Protein AF-A0A0A9X2T1-F1 (afdb_monomer_lite)

Organism: Lygus hesperus (NCBI:txid30085)

Sequence (504 aa):
MPYIGEKIAQGTAKVGTVDSWLLWNLLESVKKSDGTEQRVHITDISNASRTMLCNIHTKNWDDDILSIFKIPRNVLPTICSNSQIYGYIRDGPLQGIPISGCMGDQQASLLGQLCIEPDSAKSTYGTGCFILKNTGTKAIQSRNGLLTTIAFQLGIEEPVYYALEGSISTAGAAVTWLQDSLRIISTPEELTQLASSVDTTGGVYFVPALSGLLSPYWCSTARGTIIGITQYTTRSHICRSLIEAIAFQIYDILQVMELDSNTKTSSLKVDGGLTRSQLLCQFQSDILNIPVYRPNMDERTALGAAFAAGLANGIEMWDNLHELVHVTTSNMYKYVYYISSVHTAEGVYLTPQQTAVPPPVSTTVPVSPTLYVPTNQSRTCLSSPTSIVRMHKSLSNTIFQNLHKDEITNEKYDAQCNATHTQKAGEIANDVQKYTIDDVEDKESVSSQSTLIDDQTTRHELQCLLEEKEEFFLFSPNSSFDRERSLRGWKRALQRSLHWEESS

Foldseek 3Di:
DVVVVVCQVVLNAADDDPLQVVQQQFFFFDQDPVRDTHGAGEAELQRVQVPVQADNVVSGGDVVVCVVVVGPPSNHHHYDFQFAFSHFGPDDPRGRPTQGGHHDLLLLLCQLLPLQDQQAKEWEADQKIKIKGKQALDQQDAPQQWDWGWNGALARPGGTIIITMWIWNGQVVVLVCCCPPVVLDVDSVVLLVLLVVDLALQLKAWQQCCQHGHPRQNFRQFHTFIDDDDPPGDSSSVSNNSLLNSLLRVLRRQVSRCVRSVHHHQEYEYAYDVVVRPSSQQSSCQLNVHKYKYFPDRPSSVSSRVVSHCSHPVNVVDVDSVVCCCVTRLGIAIHHHDPPDDVDVDDDDDDDDDDDDDDDDPPDDDDDDDDDDDDDDDDDDDDDDDDDDDDDDDDDDDPDDDDDDDDDDDDDDDDDPPPDPPPDDPPPPPPPDDDDDDDDDDDDDDDDDDDDDDPVVVVVVVVVVVVRPDPHPDDDDSNPDDNVVSSVSNVVRVVCSNCVVVVD

InterPro domains:
  IPR018483 Carbohydrate kinase, FGGY, conserved site [PS00445] (224-244)
  IPR018484 Carbohydrate kinase FGGY, N-terminal [PF00370] (8-112)
  IPR018485 Carbohydrate kinase FGGY, C-terminal [PF02782] (122-312)
  IPR043129 ATPase, nucleotide binding domain [SSF53067] (5-115)
  IPR043129 ATPase, nucleotide binding domain [SSF53067] (115-328)

Secondary structure (DSSP, 8-state):
-HHHHHHHHTT-S----HHHHHHHHHBPEEEPTTS-EEE--EEEHHHHHTTS-EETTTTEE-HHHHHHHT--GGGSPEEE-SEEEEEEB-SSTTTTPEEEE---HHHHHHHHTT--STTEEEEEESSSEEEEEE-TTS----SSSPEEEEEEE-SSSSPEEEEEEEEES-SHHHHHHHHHTT-S-SSHHHHHHHHTTSSS-TT-EEE--BTBB-TTT-BTT---EEE---TT--HHHHHHHHHHHHHHHHHHHHHHHHHHH-----EEEEESGGGG-HHHHHHHHHHHTS-EEEES---HHHHHHHHHHHTSTTT-SSS-TTHHHHHHHSSEEEE---------SS----PPPPPPPPPPP-------------------------------------------------------S---SSSSSSSSSS-S-------------------PPPHHHHHHHHHHHHHS------PPP-TT--HHHHHHHHHHHHHHHHTGGG--

Radius of gyration: 32.78 Å; chains: 1; bounding box: 108×76×103 Å

Structure (mmCIF, N/CA/C/O backbone):
data_AF-A0A0A9X2T1-F1
#
_entry.id   AF-A0A0A9X2T1-F1
#
loop_
_atom_site.group_PDB
_atom_site.id
_atom_site.type_symbol
_atom_site.label_atom_id
_atom_site.label_alt_id
_atom_site.label_comp_id
_atom_site.label_asym_id
_atom_site.label_entity_id
_atom_site.label_seq_id
_atom_site.pdbx_PDB_ins_code
_atom_site.Cartn_x
_atom_site.Cartn_y
_atom_site.Cartn_z
_atom_site.occupancy
_atom_site.B_iso_or_equiv
_atom_site.auth_seq_id
_atom_site.auth_comp_id
_atom_site.auth_asym_id
_atom_site.auth_atom_id
_atom_site.pdbx_PDB_model_num
ATOM 1 N N . MET A 1 1 ? 3.781 -23.140 18.482 1.00 58.28 1 MET A N 1
ATOM 2 C CA . MET A 1 1 ? 4.045 -22.515 19.799 1.00 58.28 1 MET A CA 1
ATOM 3 C C . MET A 1 1 ? 3.004 -22.990 20.819 1.00 58.28 1 MET A C 1
ATOM 5 O O . MET A 1 1 ? 1.953 -22.363 20.895 1.00 58.28 1 MET A O 1
ATOM 9 N N . PRO A 1 2 ? 3.236 -24.084 21.575 1.00 77.69 2 PRO A N 1
ATOM 10 C CA . PRO A 1 2 ? 2.217 -24.653 22.474 1.00 77.69 2 PRO A CA 1
ATOM 11 C C . PRO A 1 2 ? 1.706 -23.663 23.534 1.00 77.69 2 PRO A C 1
ATOM 13 O O . PRO A 1 2 ? 0.502 -23.467 23.657 1.00 77.69 2 PRO A O 1
ATOM 16 N N . TYR A 1 3 ? 2.625 -22.959 24.205 1.00 89.31 3 TYR A N 1
ATOM 17 C CA . TYR A 1 3 ? 2.320 -21.954 25.232 1.00 89.31 3 TYR A CA 1
ATOM 18 C C . TYR A 1 3 ? 1.373 -20.842 24.744 1.00 89.31 3 TYR A C 1
ATOM 20 O O . TYR A 1 3 ? 0.435 -20.474 25.442 1.00 89.31 3 TYR A O 1
ATOM 28 N N . ILE A 1 4 ? 1.579 -20.330 23.525 1.00 90.06 4 ILE A N 1
ATOM 29 C CA . ILE A 1 4 ? 0.730 -19.266 22.963 1.00 90.06 4 ILE A CA 1
ATOM 30 C C . ILE A 1 4 ? -0.688 -19.794 22.701 1.00 90.06 4 ILE A C 1
ATOM 32 O O . ILE A 1 4 ? -1.656 -19.127 23.054 1.00 90.06 4 ILE A O 1
ATOM 36 N N . GLY A 1 5 ? -0.817 -21.009 22.155 1.00 87.44 5 GLY A N 1
ATOM 37 C CA . GLY A 1 5 ? -2.121 -21.650 21.947 1.00 87.44 5 GLY A CA 1
ATOM 38 C C . GLY A 1 5 ? -2.885 -21.871 23.256 1.00 87.44 5 GLY A C 1
ATOM 39 O O . GLY A 1 5 ? -4.077 -21.590 23.322 1.00 87.44 5 GLY A O 1
ATOM 40 N N . GLU A 1 6 ? -2.191 -22.287 24.320 1.00 90.56 6 GLU A N 1
ATOM 41 C CA . GLU A 1 6 ? -2.771 -22.427 25.661 1.00 90.56 6 GLU A CA 1
ATOM 42 C C . GLU A 1 6 ? -3.281 -21.082 26.209 1.00 90.56 6 GLU A C 1
ATOM 44 O O . GLU A 1 6 ? -4.419 -20.996 26.672 1.00 90.56 6 GLU A O 1
ATOM 49 N N . LYS A 1 7 ? -2.482 -20.008 26.119 1.00 92.62 7 LYS A N 1
ATOM 50 C CA . LYS A 1 7 ? -2.873 -18.680 26.626 1.00 92.62 7 LYS A CA 1
ATOM 51 C C . LYS A 1 7 ? -3.992 -18.033 25.807 1.00 92.62 7 LYS A C 1
ATOM 53 O O . LYS A 1 7 ? -4.829 -17.338 26.383 1.00 92.62 7 LYS A O 1
ATOM 58 N N . ILE A 1 8 ? -4.058 -18.305 24.502 1.00 91.69 8 ILE A N 1
ATOM 59 C CA . ILE A 1 8 ? -5.193 -17.929 23.648 1.00 91.69 8 ILE A CA 1
ATOM 60 C C . ILE A 1 8 ? -6.455 -18.697 24.068 1.00 91.69 8 ILE A C 1
ATOM 62 O O . ILE A 1 8 ? -7.477 -18.072 24.331 1.00 91.69 8 ILE A O 1
ATOM 66 N N . ALA A 1 9 ? -6.384 -20.023 24.223 1.00 87.00 9 ALA A N 1
ATOM 67 C CA . ALA A 1 9 ? -7.523 -20.844 24.651 1.00 87.00 9 ALA A CA 1
ATOM 68 C C . ALA A 1 9 ? -8.038 -20.483 26.060 1.00 87.00 9 ALA A C 1
ATOM 70 O O . ALA A 1 9 ? -9.233 -20.575 26.326 1.00 87.00 9 ALA A O 1
ATOM 71 N N . GLN A 1 10 ? -7.153 -20.027 26.951 1.00 89.88 10 GLN A N 1
ATOM 72 C CA . GLN A 1 10 ? -7.501 -19.505 28.280 1.00 89.88 10 GLN A CA 1
ATOM 73 C C . GLN A 1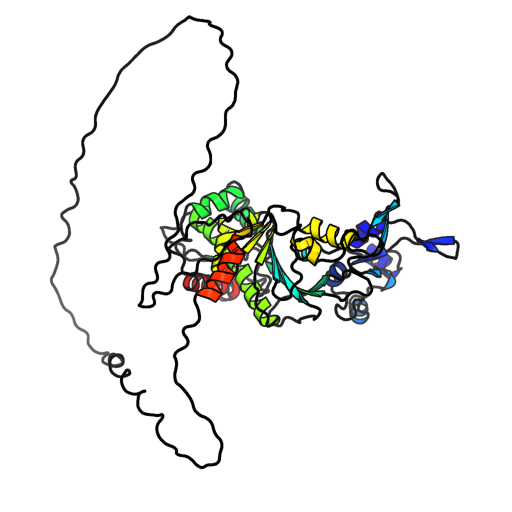 10 ? -8.061 -18.069 28.262 1.00 89.88 10 GLN A C 1
ATOM 75 O O . GLN A 1 10 ? -8.436 -17.561 29.315 1.00 89.88 10 GLN A O 1
ATOM 80 N N . GLY A 1 11 ? -8.073 -17.376 27.117 1.00 86.56 11 GLY A N 1
ATOM 81 C CA . GLY A 1 11 ? -8.474 -15.967 27.028 1.00 86.56 11 GLY A CA 1
ATOM 82 C C . GLY A 1 11 ? -7.515 -14.982 27.716 1.00 86.56 11 GLY A C 1
ATOM 83 O O . GLY A 1 11 ? -7.894 -13.839 27.962 1.00 86.56 11 GLY A O 1
ATOM 84 N N . THR A 1 12 ? -6.296 -15.419 28.062 1.00 90.00 12 THR A N 1
ATOM 85 C CA . THR A 1 12 ? -5.308 -14.631 28.830 1.00 90.00 12 THR A CA 1
ATOM 86 C C . THR A 1 12 ? -4.243 -13.975 27.954 1.00 90.00 12 THR A C 1
ATOM 88 O O . THR A 1 12 ? -3.652 -12.976 28.356 1.00 90.00 12 THR A O 1
ATOM 91 N N . ALA A 1 13 ? -4.018 -14.492 26.744 1.00 93.12 13 ALA A N 1
ATOM 92 C CA . ALA A 1 13 ? -3.317 -13.760 25.697 1.00 93.12 13 ALA A CA 1
ATOM 93 C C . ALA A 1 13 ? -4.254 -12.737 25.039 1.00 93.12 13 ALA A C 1
ATOM 95 O O . ALA A 1 13 ? -5.451 -12.982 24.885 1.00 93.12 13 ALA A O 1
ATOM 96 N N . LYS A 1 14 ? -3.683 -11.622 24.582 1.00 95.06 14 LYS A N 1
ATOM 97 C CA . LYS A 1 14 ? -4.328 -10.696 23.651 1.00 95.06 14 LYS A CA 1
ATOM 98 C C . LYS A 1 14 ? -3.616 -10.749 22.305 1.00 95.06 14 LYS A C 1
ATOM 100 O O . LYS A 1 14 ? -2.390 -10.827 22.256 1.00 95.06 14 LYS A O 1
ATOM 105 N N . VAL A 1 15 ? -4.404 -10.763 21.238 1.00 95.69 15 VAL A N 1
ATOM 106 C CA . VAL A 1 15 ? -3.961 -10.790 19.842 1.00 95.69 15 VAL A CA 1
ATOM 107 C C . VAL A 1 15 ? -4.343 -9.456 19.215 1.00 95.69 15 VAL A C 1
ATOM 109 O O . VAL A 1 15 ? -5.444 -8.967 19.448 1.00 95.69 15 VAL A O 1
ATOM 112 N N . GLY A 1 16 ? -3.457 -8.887 18.406 1.00 96.62 16 GLY A N 1
ATOM 113 C CA . GLY A 1 16 ? -3.697 -7.632 17.705 1.00 96.62 16 GLY A CA 1
ATOM 114 C C . GLY A 1 16 ? -2.582 -7.326 16.712 1.00 96.62 16 GLY A C 1
ATOM 115 O O . GLY A 1 16 ? -1.526 -7.966 16.730 1.00 96.62 16 GLY A O 1
ATOM 116 N N . THR A 1 17 ? -2.839 -6.364 15.838 1.00 98.19 17 THR A N 1
ATOM 117 C CA . THR A 1 17 ? -1.875 -5.797 14.891 1.00 98.19 17 THR A CA 1
ATOM 118 C C . THR A 1 17 ? -1.015 -4.719 15.579 1.00 98.19 17 THR A C 1
ATOM 120 O O . THR A 1 17 ? -1.101 -4.514 16.795 1.00 98.19 17 THR A O 1
ATOM 123 N N . VAL A 1 18 ? -0.094 -4.080 14.846 1.00 98.38 18 VAL A N 1
ATOM 124 C CA . VAL A 1 18 ? 0.903 -3.163 15.442 1.00 98.38 18 VAL A CA 1
ATOM 125 C C . VAL A 1 18 ? 0.243 -1.922 16.054 1.00 98.38 18 VAL A C 1
ATOM 127 O O . VAL A 1 18 ? 0.642 -1.493 17.135 1.00 98.38 18 VAL A O 1
ATOM 130 N N . ASP A 1 19 ? -0.813 -1.407 15.425 1.00 98.44 19 ASP A N 1
ATOM 131 C CA . ASP A 1 19 ? -1.726 -0.406 15.982 1.00 98.44 19 ASP A CA 1
ATOM 132 C C . ASP A 1 19 ? -2.284 -0.840 17.343 1.00 98.44 19 ASP A C 1
ATOM 134 O O . ASP A 1 19 ? -2.189 -0.095 18.315 1.00 98.44 19 ASP A O 1
ATOM 138 N N . SER A 1 20 ? -2.789 -2.071 17.450 1.00 98.44 20 SER A N 1
ATOM 139 C CA . SER A 1 20 ? -3.440 -2.576 18.657 1.00 98.44 20 SER A CA 1
ATOM 140 C C . SER A 1 20 ? -2.441 -2.698 19.803 1.00 98.44 20 SER A C 1
ATOM 142 O O . SER A 1 20 ? -2.769 -2.418 20.954 1.00 98.44 20 SER A O 1
ATOM 144 N N . TRP A 1 21 ? -1.199 -3.077 19.485 1.00 98.31 21 TRP A N 1
ATOM 145 C CA . TRP A 1 21 ? -0.087 -3.108 20.432 1.00 98.31 21 TRP A CA 1
ATOM 146 C C . TRP A 1 21 ? 0.335 -1.704 20.887 1.00 98.31 21 TRP A C 1
ATOM 148 O O . TRP A 1 21 ? 0.564 -1.498 22.081 1.00 98.31 21 TRP A O 1
ATOM 158 N N . LEU A 1 22 ? 0.413 -0.730 19.975 1.00 97.94 22 LEU A N 1
ATOM 159 C CA . LEU A 1 22 ? 0.729 0.662 20.311 1.00 97.94 22 LEU A CA 1
ATOM 160 C C . LEU A 1 22 ? -0.374 1.290 21.171 1.00 97.94 22 LEU A C 1
ATOM 162 O O . LEU A 1 22 ? -0.077 1.807 22.245 1.00 97.94 22 LEU A O 1
ATOM 166 N N . LEU A 1 23 ? -1.639 1.172 20.762 1.00 97.88 23 LEU A N 1
ATOM 167 C CA . LEU A 1 23 ? -2.801 1.687 21.491 1.00 97.88 23 LEU A CA 1
ATOM 168 C C . LEU A 1 23 ? -2.929 1.032 22.873 1.00 97.88 23 LEU A C 1
ATOM 170 O O . LEU A 1 23 ? -3.036 1.745 23.867 1.00 97.88 23 LEU A O 1
ATOM 174 N N . TRP A 1 24 ? -2.802 -0.299 22.976 1.00 97.44 24 TRP A N 1
ATOM 175 C CA . TRP A 1 24 ? -2.787 -1.006 24.267 1.00 97.44 24 TRP A CA 1
ATOM 176 C C . TRP A 1 24 ? -1.702 -0.483 25.214 1.00 97.44 24 TRP A C 1
ATOM 178 O O . TRP A 1 24 ? -1.908 -0.460 26.430 1.00 97.44 24 TRP A O 1
ATOM 188 N N . ASN A 1 25 ? -0.533 -0.100 24.691 1.00 96.81 25 ASN A N 1
ATOM 189 C CA . ASN A 1 25 ? 0.571 0.394 25.509 1.00 96.81 25 ASN A CA 1
ATOM 190 C C . ASN A 1 25 ? 0.447 1.879 25.857 1.00 96.81 25 ASN A C 1
ATOM 192 O O . ASN A 1 25 ? 0.735 2.220 26.999 1.00 96.81 25 ASN A O 1
ATOM 196 N N . LEU A 1 26 ? 0.038 2.739 24.927 1.00 97.50 26 LEU A N 1
ATOM 197 C CA . LEU A 1 26 ? -0.010 4.189 25.132 1.00 97.50 26 LEU A CA 1
ATOM 198 C C . LEU A 1 26 ? -1.248 4.643 25.915 1.00 97.50 26 LEU A C 1
ATOM 200 O O . LEU A 1 26 ? -1.139 5.566 26.722 1.00 97.50 26 LEU A O 1
ATOM 204 N N . LEU A 1 27 ? -2.402 4.007 25.695 1.00 97.75 27 LEU A N 1
ATOM 205 C CA . LEU A 1 27 ? -3.667 4.416 26.305 1.00 97.75 27 LEU A CA 1
ATOM 206 C C . LEU A 1 27 ? -3.758 4.055 27.792 1.00 97.75 27 LEU A C 1
ATOM 208 O O . LEU A 1 27 ? -3.216 3.048 28.262 1.00 97.75 27 LEU A O 1
ATOM 212 N N . GLU A 1 28 ? -4.484 4.890 28.531 1.00 95.69 28 GLU A N 1
ATOM 213 C CA . GLU A 1 28 ? -4.829 4.648 29.930 1.00 95.69 28 GLU A CA 1
ATOM 214 C C . GLU A 1 28 ? -5.868 3.525 30.116 1.00 95.69 28 GLU A C 1
ATOM 216 O O . GLU A 1 28 ? -6.507 3.050 29.173 1.00 95.69 28 GLU A O 1
ATOM 221 N N . SER A 1 29 ? -6.025 3.059 31.357 1.00 93.69 29 SER A N 1
ATOM 222 C CA . SER A 1 29 ? -7.095 2.126 31.715 1.00 93.69 29 SER A CA 1
ATOM 223 C C . SER A 1 29 ? -8.428 2.867 31.845 1.00 93.69 29 SER A C 1
ATOM 225 O O . SER A 1 29 ? -8.532 3.828 32.605 1.00 93.69 29 SER A O 1
ATOM 227 N N . VAL A 1 30 ? -9.488 2.357 31.219 1.00 90.75 30 VAL A N 1
ATOM 228 C CA . VAL A 1 30 ? -10.852 2.838 31.473 1.00 90.75 30 VAL A CA 1
ATOM 229 C C . VAL A 1 30 ? -11.321 2.310 32.829 1.00 90.75 30 VAL A C 1
ATOM 231 O O . VAL A 1 30 ? -11.305 1.100 33.075 1.00 90.75 30 VAL A O 1
ATOM 234 N N . LYS A 1 31 ? -11.766 3.214 33.707 1.00 87.75 31 LYS A N 1
ATOM 235 C CA . LYS A 1 31 ? -12.389 2.863 34.991 1.00 87.75 31 LYS A CA 1
ATOM 236 C C . LYS A 1 31 ? -13.849 2.477 34.790 1.00 87.75 31 LYS A C 1
ATOM 238 O O . LYS A 1 31 ? -14.615 3.207 34.166 1.00 87.75 31 LYS A O 1
ATOM 243 N N . LYS A 1 32 ? -14.232 1.327 35.336 1.00 87.31 32 LYS A N 1
ATOM 244 C CA . LYS A 1 32 ? -15.607 0.822 35.338 1.00 87.31 32 LYS A CA 1
ATOM 245 C C . LYS A 1 32 ? -16.408 1.359 36.520 1.00 87.31 32 LYS A C 1
ATOM 247 O O . LYS A 1 32 ? -15.859 1.824 37.516 1.00 87.31 32 LYS A O 1
ATOM 252 N N . SER A 1 33 ? -17.728 1.217 36.425 1.00 86.50 33 SER A N 1
ATOM 253 C CA . SER A 1 33 ? -18.688 1.540 37.489 1.00 86.50 33 SER A CA 1
ATOM 254 C C . SER A 1 33 ? -18.523 0.702 38.766 1.00 86.50 33 SER A C 1
ATOM 256 O O . SER A 1 33 ? -18.986 1.122 39.821 1.00 86.50 33 SER A O 1
ATOM 258 N N . ASP A 1 34 ? -17.846 -0.449 38.693 1.00 88.94 34 ASP A N 1
ATOM 259 C CA . ASP A 1 34 ? -17.462 -1.288 39.840 1.00 88.94 34 ASP A CA 1
ATOM 260 C C . ASP A 1 34 ? -16.120 -0.873 40.487 1.00 88.94 34 ASP A C 1
ATOM 262 O O . ASP A 1 34 ? -15.672 -1.496 41.449 1.00 88.94 34 ASP A O 1
ATOM 266 N N . GLY A 1 35 ? -15.473 0.179 39.971 1.00 85.38 35 GLY A N 1
ATOM 267 C CA . GLY A 1 35 ? -14.172 0.666 40.431 1.00 85.38 35 GLY A CA 1
ATOM 268 C C . GLY A 1 35 ? -12.963 -0.095 39.875 1.00 85.38 35 GLY A C 1
ATOM 269 O O . GLY A 1 35 ? -11.833 0.284 40.181 1.00 85.38 35 GLY A O 1
ATOM 270 N N . THR A 1 36 ? -13.157 -1.135 39.057 1.00 89.19 36 THR A N 1
ATOM 271 C CA . THR A 1 36 ? -12.051 -1.851 38.405 1.00 89.19 36 THR A CA 1
ATOM 272 C C . THR A 1 36 ? -11.530 -1.103 37.177 1.00 89.19 36 THR A C 1
ATOM 274 O O . THR A 1 36 ? -12.246 -0.342 36.524 1.00 89.19 36 THR A O 1
ATOM 277 N N . GLU A 1 37 ? -10.261 -1.325 36.844 1.00 89.88 37 GLU A N 1
ATOM 278 C CA . GLU A 1 37 ? -9.617 -0.768 35.654 1.00 89.88 37 GLU A CA 1
ATOM 279 C C . GLU A 1 37 ? -9.529 -1.815 34.536 1.00 89.88 37 GLU A C 1
ATOM 281 O O . GLU A 1 37 ? -9.052 -2.931 34.746 1.00 89.88 37 GLU A O 1
ATOM 286 N N . GLN A 1 38 ? -9.958 -1.449 33.325 1.00 89.81 38 GLN A N 1
ATOM 287 C CA . GLN A 1 38 ? -9.797 -2.259 32.119 1.00 89.81 38 GLN A CA 1
ATOM 288 C C . GLN A 1 38 ? -8.886 -1.550 31.113 1.00 89.81 38 GLN A C 1
ATOM 290 O O . GLN A 1 38 ? -9.146 -0.422 30.704 1.00 89.81 38 GLN A O 1
ATOM 295 N N . ARG A 1 39 ? -7.848 -2.252 30.647 1.00 93.06 39 ARG A N 1
ATOM 296 C CA . ARG A 1 39 ? -7.002 -1.789 29.541 1.00 93.06 39 ARG A CA 1
ATOM 297 C C . ARG A 1 39 ? -7.777 -1.770 28.226 1.00 93.06 39 ARG A C 1
ATOM 299 O O . ARG A 1 39 ? -8.505 -2.717 27.911 1.00 93.06 39 ARG A O 1
ATOM 306 N N . VAL A 1 40 ? -7.589 -0.700 27.459 1.00 95.75 40 VAL A N 1
ATOM 307 C CA . VAL A 1 40 ? -8.169 -0.537 26.124 1.00 95.75 40 VAL A CA 1
ATOM 308 C C . VAL A 1 40 ? -7.491 -1.516 25.160 1.00 95.75 40 VAL A C 1
ATOM 310 O O . VAL A 1 40 ? -6.269 -1.539 25.045 1.00 95.75 40 VAL A O 1
ATOM 313 N N . HIS A 1 41 ? -8.286 -2.351 24.487 1.00 97.56 41 HIS A N 1
ATOM 314 C CA . HIS A 1 41 ? -7.816 -3.327 23.502 1.00 97.56 41 HIS A CA 1
ATOM 315 C C . HIS A 1 41 ? -8.625 -3.161 22.218 1.00 97.56 41 HIS A C 1
ATOM 317 O O . HIS A 1 41 ? -9.754 -3.644 22.126 1.00 97.56 41 HIS A O 1
ATOM 323 N N . ILE A 1 42 ? -8.058 -2.425 21.266 1.00 98.31 42 ILE A N 1
ATOM 324 C CA . ILE A 1 42 ? -8.743 -1.918 20.073 1.00 98.31 42 ILE A CA 1
ATOM 325 C C . ILE A 1 42 ? -7.850 -2.019 18.835 1.00 98.31 42 ILE A C 1
ATOM 327 O O . ILE A 1 42 ? -6.639 -2.178 18.961 1.00 98.31 42 ILE A O 1
ATOM 331 N N . THR A 1 43 ? -8.457 -1.916 17.658 1.00 98.69 43 THR A N 1
ATOM 332 C CA . THR A 1 43 ? -7.795 -1.792 16.353 1.00 98.69 43 THR A CA 1
ATOM 333 C C . THR A 1 43 ? -8.653 -0.914 15.449 1.00 98.69 43 THR A C 1
ATOM 335 O O . THR A 1 43 ? -9.871 -0.856 15.640 1.00 98.69 43 THR A O 1
ATOM 338 N N . ASP A 1 44 ? -8.064 -0.238 14.467 1.00 98.31 44 ASP A N 1
ATOM 339 C CA . ASP A 1 44 ? -8.857 0.449 13.449 1.00 98.31 44 ASP A CA 1
ATOM 340 C C . ASP A 1 44 ? -9.380 -0.524 12.375 1.00 98.31 44 ASP A C 1
ATOM 342 O O . ASP A 1 44 ? -8.797 -1.572 12.088 1.00 98.31 44 ASP A O 1
ATOM 346 N N . ILE A 1 45 ? -10.491 -0.153 11.747 1.00 98.44 45 ILE A N 1
ATOM 347 C CA . ILE A 1 45 ? -11.191 -0.938 10.726 1.00 98.44 45 ILE A CA 1
ATOM 348 C C . ILE A 1 45 ? -10.334 -1.293 9.492 1.00 98.44 45 ILE A C 1
ATOM 350 O O . ILE A 1 45 ? -10.539 -2.352 8.889 1.00 98.44 45 ILE A O 1
ATOM 354 N N . SER A 1 46 ? -9.337 -0.475 9.136 1.00 98.25 46 SER A N 1
ATOM 355 C CA . SER A 1 46 ? -8.425 -0.771 8.026 1.00 98.25 46 SER A CA 1
ATOM 356 C C . SER A 1 46 ? -7.384 -1.827 8.410 1.00 98.25 46 SER A C 1
ATOM 358 O O . SER A 1 46 ? -7.255 -2.806 7.675 1.00 98.25 46 SER A O 1
ATOM 360 N N . ASN A 1 47 ? -6.737 -1.735 9.582 1.00 98.56 47 ASN A N 1
ATOM 361 C CA . ASN A 1 47 ? -5.856 -2.799 10.088 1.00 98.56 47 ASN A CA 1
ATOM 362 C C . ASN A 1 47 ? -6.629 -4.108 10.324 1.00 98.56 47 ASN A C 1
ATOM 364 O O . ASN A 1 47 ? -6.181 -5.175 9.894 1.00 98.56 47 ASN A O 1
ATOM 368 N N . ALA A 1 48 ? -7.842 -4.035 10.884 1.00 98.50 48 ALA A N 1
ATOM 369 C CA . ALA A 1 48 ? -8.723 -5.190 11.048 1.00 98.50 48 ALA A CA 1
ATOM 370 C C . ALA A 1 48 ? -8.982 -5.928 9.721 1.00 98.50 48 ALA A C 1
ATOM 372 O O . ALA A 1 48 ? -8.930 -7.161 9.684 1.00 98.50 48 ALA A O 1
ATOM 373 N N . SER A 1 49 ? -9.188 -5.200 8.615 1.00 98.00 49 SER A N 1
ATOM 374 C CA . SER A 1 49 ? -9.404 -5.792 7.284 1.00 98.00 49 SER A CA 1
ATOM 375 C C . SER A 1 49 ? -8.213 -6.615 6.761 1.00 98.00 49 SER A C 1
ATOM 377 O O . SER A 1 49 ? -8.392 -7.485 5.911 1.00 98.00 49 SER A O 1
ATOM 379 N N . ARG A 1 50 ? -7.001 -6.419 7.304 1.00 97.56 50 ARG A N 1
ATOM 380 C CA . ARG A 1 50 ? -5.774 -7.127 6.884 1.00 97.56 50 ARG A CA 1
ATOM 381 C C . ARG A 1 50 ? -5.576 -8.489 7.556 1.00 97.56 50 ARG A C 1
ATOM 383 O O . ARG A 1 50 ? -4.670 -9.229 7.188 1.00 97.56 50 ARG A O 1
ATOM 390 N N . THR A 1 51 ? -6.413 -8.827 8.534 1.00 97.25 51 THR A N 1
ATOM 391 C CA . THR A 1 51 ? -6.276 -10.038 9.368 1.00 97.25 51 THR A CA 1
ATOM 392 C C . THR A 1 51 ? -6.797 -11.327 8.726 1.00 97.25 51 THR A C 1
ATOM 394 O O . THR A 1 51 ? -6.543 -12.402 9.259 1.00 97.25 51 THR A O 1
ATOM 397 N N . MET A 1 52 ? -7.584 -11.227 7.647 1.00 97.00 52 MET A N 1
ATOM 398 C CA . MET A 1 52 ? -8.500 -12.273 7.148 1.00 97.00 52 MET A CA 1
ATOM 399 C C . MET A 1 52 ? -9.624 -12.694 8.123 1.00 97.00 52 MET A C 1
ATOM 401 O O . MET A 1 52 ? -10.431 -13.541 7.758 1.00 97.00 52 MET A O 1
ATOM 405 N N . LEU A 1 53 ? -9.716 -12.114 9.328 1.00 98.00 53 LEU A N 1
ATOM 406 C CA . LEU A 1 53 ? -10.733 -12.434 10.345 1.00 98.00 53 LEU A CA 1
ATOM 407 C C . LEU A 1 53 ? -11.883 -11.412 10.400 1.00 98.00 53 LEU A C 1
ATOM 409 O O . LEU A 1 53 ? -12.900 -11.663 11.044 1.00 98.00 53 LEU A O 1
ATOM 413 N N . CYS A 1 54 ? -11.708 -10.236 9.791 1.00 97.94 54 CYS A N 1
ATOM 414 C CA . CYS A 1 54 ? -12.715 -9.177 9.741 1.00 97.94 54 CYS A CA 1
ATOM 415 C C . CYS A 1 54 ? -13.584 -9.317 8.485 1.00 97.94 54 CYS A C 1
ATOM 417 O O . CYS A 1 54 ? -13.079 -9.295 7.361 1.00 97.94 54 CYS A O 1
ATOM 419 N N . ASN A 1 55 ? -14.898 -9.403 8.676 1.00 97.88 55 ASN A N 1
ATOM 420 C CA . ASN A 1 55 ? -15.873 -9.310 7.604 1.00 97.88 55 ASN A CA 1
ATOM 421 C C . ASN A 1 55 ? -16.026 -7.838 7.201 1.00 97.88 55 ASN A C 1
ATOM 423 O O . ASN A 1 55 ? -16.653 -7.041 7.903 1.00 97.88 55 ASN A O 1
ATOM 427 N N . ILE A 1 56 ? -15.449 -7.472 6.055 1.00 97.25 56 ILE A N 1
ATOM 428 C CA . ILE A 1 56 ? -15.393 -6.075 5.604 1.00 97.25 56 ILE A CA 1
ATOM 429 C C . ILE A 1 56 ? -16.772 -5.450 5.338 1.00 97.25 56 ILE A C 1
ATOM 431 O O . ILE A 1 56 ? -16.874 -4.230 5.319 1.00 97.25 56 ILE A O 1
ATOM 435 N N . HIS A 1 57 ? -17.832 -6.249 5.171 1.00 96.44 57 HIS A N 1
ATOM 436 C CA . HIS A 1 57 ? -19.191 -5.746 4.947 1.00 96.44 57 HIS A CA 1
ATOM 437 C C . HIS A 1 57 ? -19.932 -5.454 6.258 1.00 96.44 57 HIS A C 1
ATOM 439 O O . HIS A 1 57 ? -20.638 -4.452 6.354 1.00 96.44 57 HIS A O 1
ATOM 445 N N . THR A 1 58 ? -19.767 -6.305 7.279 1.00 96.62 58 THR A N 1
ATOM 446 C CA . THR A 1 58 ? -20.358 -6.090 8.616 1.00 96.62 58 THR A CA 1
ATOM 447 C C . THR A 1 58 ? -19.460 -5.267 9.545 1.00 96.62 58 THR A C 1
ATOM 449 O O . THR A 1 58 ? -19.892 -4.911 10.641 1.00 96.62 58 THR A O 1
ATOM 452 N N . LYS A 1 59 ? -18.239 -4.929 9.097 1.00 95.75 59 LYS A N 1
ATOM 453 C CA . LYS A 1 59 ? -17.216 -4.149 9.819 1.00 95.75 59 LYS A CA 1
ATOM 454 C C . LYS A 1 59 ? -16.727 -4.823 11.113 1.00 95.75 59 LYS A C 1
ATOM 456 O O . LYS A 1 59 ? -16.301 -4.144 12.045 1.00 95.75 59 LYS A O 1
ATOM 461 N N . ASN A 1 60 ? -16.850 -6.147 11.215 1.00 97.38 60 ASN A N 1
ATOM 462 C CA . ASN A 1 60 ? -16.753 -6.867 12.486 1.00 97.38 60 ASN A CA 1
ATOM 463 C C . ASN A 1 60 ? -16.037 -8.220 12.330 1.00 97.38 60 ASN A C 1
ATOM 465 O O . ASN A 1 60 ? -15.935 -8.743 11.222 1.00 97.38 60 ASN A O 1
ATOM 469 N N . TRP A 1 61 ? -15.558 -8.816 13.427 1.00 98.38 61 TRP A N 1
ATOM 470 C CA . TRP A 1 61 ? -14.964 -10.159 13.378 1.00 98.38 61 TRP A CA 1
ATOM 471 C C . TRP A 1 61 ? -15.997 -11.206 12.954 1.00 98.38 61 TRP A C 1
ATOM 473 O O . TRP A 1 61 ? -17.118 -11.210 13.473 1.00 98.38 61 TRP A O 1
ATOM 483 N N . ASP A 1 62 ? -15.598 -12.087 12.043 1.00 98.25 62 ASP A N 1
ATOM 484 C CA . ASP A 1 62 ? -16.447 -13.095 11.413 1.00 98.25 62 ASP A CA 1
ATOM 485 C C . ASP A 1 62 ? -16.417 -14.416 12.199 1.00 98.25 62 ASP A C 1
ATOM 487 O O . ASP A 1 62 ? -15.398 -15.107 12.228 1.00 98.25 62 ASP A O 1
ATOM 491 N N . ASP A 1 63 ? -17.513 -14.758 12.883 1.00 97.38 63 ASP A N 1
ATOM 492 C CA . ASP A 1 63 ? -17.529 -15.890 13.820 1.00 97.38 63 ASP A CA 1
ATOM 493 C C . ASP A 1 63 ? -17.333 -17.261 13.144 1.00 97.38 63 ASP A C 1
ATOM 495 O O . ASP A 1 63 ? -16.776 -18.165 13.773 1.00 97.38 63 ASP A O 1
ATOM 499 N N . ASP A 1 64 ? -17.691 -17.417 11.863 1.00 97.69 64 ASP A N 1
ATOM 500 C CA . ASP A 1 64 ? -17.428 -18.650 11.110 1.00 97.69 64 ASP A CA 1
ATOM 501 C C . ASP A 1 64 ? -15.927 -18.795 10.813 1.00 97.69 64 ASP A C 1
ATOM 503 O O . ASP A 1 64 ? -15.339 -19.857 11.047 1.00 97.69 64 ASP A O 1
ATOM 507 N N . ILE A 1 65 ? -15.261 -17.714 10.393 1.00 97.31 65 ILE A N 1
ATOM 508 C CA . ILE A 1 65 ? -13.803 -17.705 10.191 1.00 97.31 65 ILE A CA 1
ATOM 509 C C . ILE A 1 65 ? -13.058 -17.905 11.524 1.00 97.31 65 ILE A C 1
ATOM 511 O O . ILE A 1 65 ? -12.100 -18.685 11.589 1.00 97.31 65 ILE A O 1
ATOM 515 N N . LEU A 1 66 ? -13.511 -17.266 12.611 1.00 96.69 66 LEU A N 1
ATOM 516 C CA . LEU A 1 66 ? -12.956 -17.485 13.953 1.00 96.69 66 LEU A CA 1
ATOM 517 C C . LEU A 1 66 ? -13.112 -18.942 14.409 1.00 96.69 66 LEU A C 1
ATOM 519 O O . LEU A 1 66 ? -12.184 -19.494 15.005 1.00 96.69 66 LEU A O 1
ATOM 523 N N . SER A 1 67 ? -14.242 -19.583 14.097 1.00 95.81 67 SER A N 1
ATOM 524 C CA . SER A 1 67 ? -14.495 -21.000 14.378 1.00 95.81 67 SER A CA 1
ATOM 525 C C . SER A 1 67 ? -13.537 -21.918 13.605 1.00 95.81 67 SER A C 1
ATOM 527 O O . SER A 1 67 ? -12.902 -22.792 14.203 1.00 95.81 67 SER A O 1
ATOM 529 N N . ILE A 1 68 ? -13.338 -21.665 12.303 1.00 96.19 68 ILE A N 1
ATOM 530 C CA . ILE A 1 68 ? -12.408 -22.414 11.437 1.00 96.19 68 ILE A CA 1
ATOM 531 C C . ILE A 1 68 ? -10.972 -22.364 11.982 1.00 96.19 68 ILE A C 1
ATOM 533 O O . ILE A 1 68 ? -10.328 -23.408 12.130 1.00 96.19 68 ILE A O 1
ATOM 537 N N . PHE A 1 69 ? -10.477 -21.174 12.337 1.00 93.44 69 PHE A N 1
ATOM 538 C CA . PHE A 1 69 ? -9.132 -21.003 12.905 1.00 93.44 69 PHE A CA 1
ATOM 539 C C . PHE A 1 69 ? -9.044 -21.281 14.417 1.00 93.44 69 PHE A C 1
ATOM 541 O O . PHE A 1 69 ? -7.944 -21.289 14.971 1.00 93.44 69 PHE A O 1
ATOM 548 N N . LYS A 1 70 ? -10.175 -21.555 15.082 1.00 92.38 70 LYS A N 1
ATOM 549 C CA . LYS A 1 70 ? -10.300 -21.812 16.530 1.00 92.38 70 LYS A CA 1
ATOM 550 C C . LYS A 1 70 ? -9.767 -20.659 17.393 1.00 92.38 70 LYS A C 1
ATOM 552 O O . LYS A 1 70 ? -9.102 -20.884 18.405 1.00 92.38 70 LYS A O 1
ATOM 557 N N . ILE A 1 71 ? -10.063 -19.425 16.987 1.00 93.31 71 ILE A N 1
ATOM 558 C CA . ILE A 1 71 ? -9.645 -18.186 17.655 1.00 93.31 71 ILE A CA 1
ATOM 559 C C . ILE A 1 71 ? -10.787 -17.690 18.560 1.00 93.31 71 ILE A C 1
ATOM 561 O O . ILE A 1 71 ? -11.833 -17.291 18.050 1.00 93.31 71 ILE A O 1
ATOM 565 N N . PRO A 1 72 ? -10.626 -17.665 19.896 1.00 94.56 72 PRO A N 1
ATOM 566 C CA . PRO A 1 72 ? -11.648 -17.132 20.792 1.00 94.56 72 PRO A CA 1
ATOM 567 C C . PRO A 1 72 ? -11.858 -15.626 20.581 1.00 94.56 72 PRO A C 1
ATOM 569 O O . PRO A 1 72 ? -10.932 -14.831 20.734 1.00 94.56 72 PRO A O 1
ATOM 572 N N . ARG A 1 73 ? -13.093 -15.203 20.285 1.00 95.19 73 ARG A N 1
ATOM 573 C CA . ARG A 1 73 ? -13.441 -13.795 20.000 1.00 95.19 73 ARG A CA 1
ATOM 574 C C . ARG A 1 73 ? -12.972 -12.807 21.084 1.00 95.19 73 ARG A C 1
ATOM 576 O O . ARG A 1 73 ? -12.643 -11.666 20.784 1.00 95.19 73 ARG A O 1
ATOM 583 N N . ASN A 1 74 ? -12.882 -13.245 22.342 1.00 93.88 74 ASN A N 1
ATOM 584 C CA . ASN A 1 74 ? -12.427 -12.430 23.472 1.00 93.88 74 ASN A CA 1
ATOM 585 C C . ASN A 1 74 ? -10.907 -12.160 23.515 1.00 93.88 74 ASN A C 1
ATOM 587 O O . ASN A 1 74 ? -10.495 -11.288 24.287 1.00 93.88 74 ASN A O 1
ATOM 591 N N . VAL A 1 75 ? -10.066 -12.844 22.723 1.00 96.25 75 VAL A N 1
ATOM 592 C CA . VAL A 1 75 ? -8.632 -12.494 22.609 1.00 96.25 75 VAL A CA 1
ATOM 593 C C . VAL A 1 75 ? -8.362 -11.386 21.592 1.00 96.25 75 VAL A C 1
ATOM 595 O O . VAL A 1 75 ? -7.267 -10.831 21.603 1.00 96.25 75 VAL A O 1
ATOM 598 N N . LEU A 1 76 ? -9.347 -11.035 20.760 1.00 97.94 76 LEU A N 1
ATOM 599 C CA . LEU A 1 76 ? -9.236 -10.007 19.724 1.00 97.94 76 LEU A CA 1
ATOM 600 C C . LEU A 1 76 ? -9.535 -8.588 20.261 1.00 97.94 76 LEU A C 1
ATOM 602 O O . LEU A 1 76 ? -10.079 -8.441 21.368 1.00 97.94 76 LEU A O 1
ATOM 606 N N . PRO A 1 77 ? -9.119 -7.529 19.540 1.00 98.06 77 PRO A N 1
ATOM 607 C CA . PRO A 1 77 ? -9.447 -6.144 19.867 1.00 98.06 77 PRO A CA 1
ATOM 608 C C . PRO A 1 77 ? -10.880 -5.787 19.459 1.00 98.06 77 PRO A C 1
ATOM 610 O O . PRO A 1 77 ? -11.453 -6.418 18.575 1.00 98.06 77 PRO A O 1
ATOM 613 N N . THR A 1 78 ? -11.467 -4.751 20.055 1.00 97.88 78 THR A N 1
ATOM 614 C CA . THR A 1 78 ? -12.666 -4.120 19.478 1.00 97.88 78 THR A CA 1
ATOM 615 C C . THR A 1 78 ? -12.265 -3.346 18.220 1.00 97.88 78 THR A C 1
ATOM 617 O O . THR A 1 78 ? -11.270 -2.626 18.240 1.00 97.88 78 THR A O 1
ATOM 620 N N . ILE A 1 79 ? -13.021 -3.489 17.132 1.00 98.44 79 ILE A N 1
ATOM 621 C CA . ILE A 1 79 ? -12.793 -2.714 15.905 1.00 98.44 79 ILE A CA 1
ATOM 622 C C . ILE A 1 79 ? -13.415 -1.322 16.073 1.00 98.44 79 ILE A C 1
ATOM 624 O O . ILE A 1 79 ? -14.557 -1.198 16.518 1.00 98.44 79 ILE A O 1
ATOM 628 N N . CYS A 1 80 ? -12.656 -0.290 15.717 1.00 98.12 80 CYS A N 1
ATOM 629 C CA . CYS A 1 80 ? -13.025 1.122 15.778 1.00 98.12 80 CYS A CA 1
ATOM 630 C C . CYS A 1 80 ? -12.919 1.779 14.389 1.00 98.12 80 CYS A C 1
ATOM 632 O O . CYS A 1 80 ? -12.322 1.211 13.472 1.00 98.12 80 CYS A O 1
ATOM 634 N N . SER A 1 81 ? -13.462 2.988 14.228 1.00 98.25 81 SER A N 1
ATOM 635 C CA . SER A 1 81 ? -13.219 3.802 13.029 1.00 98.25 81 SER A CA 1
ATOM 636 C C . SER A 1 81 ? -11.750 4.264 12.963 1.00 98.25 81 SER A C 1
ATOM 638 O O . SER A 1 81 ? -10.972 4.082 13.907 1.00 98.25 81 SER A O 1
ATOM 640 N N . ASN A 1 82 ? -11.354 4.893 11.854 1.00 98.50 82 ASN A N 1
ATOM 641 C CA . ASN A 1 82 ? -10.022 5.491 11.703 1.00 98.50 82 ASN A CA 1
ATOM 642 C C . ASN A 1 82 ? -9.878 6.859 12.383 1.00 98.50 82 ASN A C 1
ATOM 644 O O . ASN A 1 82 ? -8.755 7.328 12.557 1.00 98.50 82 ASN A O 1
ATOM 648 N N . SER A 1 83 ? -11.000 7.494 12.730 1.00 98.00 83 SER A N 1
ATOM 649 C CA . SER A 1 83 ? -11.070 8.845 13.284 1.00 98.00 83 SER A CA 1
ATOM 650 C C . SER A 1 83 ? -12.107 8.886 14.407 1.00 98.00 83 SER A C 1
ATOM 652 O O . SER A 1 83 ? -13.317 8.867 14.166 1.00 98.00 83 SER A O 1
ATOM 654 N N . GLN A 1 84 ? -11.623 8.836 15.645 1.00 97.38 84 GLN A N 1
ATOM 655 C CA . GLN A 1 84 ? -12.391 8.947 16.887 1.00 97.38 84 GLN A CA 1
ATOM 656 C C . GLN A 1 84 ? -11.412 9.024 18.063 1.00 97.38 84 GLN A C 1
ATOM 658 O O . GLN A 1 84 ? -10.368 8.380 18.027 1.00 97.38 84 GLN A O 1
ATOM 663 N N . ILE A 1 85 ? -11.749 9.730 19.146 1.00 97.69 85 ILE A N 1
ATOM 664 C CA . ILE A 1 85 ? -10.932 9.681 20.369 1.00 97.69 85 ILE A CA 1
ATOM 665 C C . ILE A 1 85 ? -10.980 8.254 20.945 1.00 97.69 85 ILE A C 1
ATOM 667 O O . ILE A 1 85 ? -12.020 7.788 21.411 1.00 97.69 85 ILE A O 1
ATOM 671 N N . TYR A 1 86 ? -9.845 7.555 20.908 1.00 97.12 86 TYR A N 1
ATOM 672 C CA . TYR A 1 86 ? -9.684 6.198 21.446 1.00 97.12 86 TYR A CA 1
ATOM 673 C C . TYR A 1 86 ? -9.434 6.183 22.963 1.00 97.12 86 TYR A C 1
ATOM 675 O O . TYR A 1 86 ? -9.590 5.152 23.618 1.00 97.12 86 TYR A O 1
ATOM 683 N N . GLY A 1 87 ? -9.003 7.324 23.503 1.00 96.94 87 GLY A N 1
ATOM 684 C CA . GLY A 1 87 ? -8.580 7.537 24.884 1.00 96.94 87 GLY A CA 1
ATOM 685 C C . GLY A 1 87 ? -7.371 8.474 24.942 1.00 96.94 87 GLY A C 1
ATOM 686 O O . GLY A 1 87 ? -6.954 9.028 23.921 1.00 96.94 87 GLY A O 1
ATOM 687 N N . TYR A 1 88 ? -6.791 8.627 26.131 1.00 97.56 88 TYR A N 1
ATOM 688 C CA . TYR A 1 88 ? -5.678 9.543 26.386 1.00 97.56 88 TYR A CA 1
ATOM 689 C C . TYR A 1 88 ? -4.371 8.795 26.671 1.00 97.56 88 TYR A C 1
ATOM 691 O O . TYR A 1 88 ? -4.376 7.678 27.198 1.00 97.56 88 TYR A O 1
ATOM 699 N N . ILE A 1 89 ? -3.241 9.418 26.324 1.00 97.88 89 ILE A N 1
ATOM 700 C CA . ILE A 1 89 ? -1.903 8.903 26.633 1.00 97.88 89 ILE A CA 1
ATOM 701 C C . ILE A 1 89 ? -1.716 8.869 28.155 1.00 97.88 89 ILE A C 1
ATOM 703 O O . ILE A 1 89 ? -1.889 9.878 28.841 1.00 97.88 89 ILE A O 1
ATOM 707 N N . ARG A 1 90 ? -1.350 7.698 28.681 1.00 96.38 90 ARG A N 1
ATOM 708 C CA . ARG A 1 90 ? -1.369 7.389 30.120 1.00 96.38 90 ARG A CA 1
ATOM 709 C C . ARG A 1 90 ? -0.211 7.998 30.930 1.00 96.38 90 ARG A C 1
ATOM 711 O O . ARG A 1 90 ? -0.391 8.281 32.111 1.00 96.38 90 ARG A O 1
ATOM 718 N N . ASP A 1 91 ? 0.981 8.129 30.340 1.00 95.06 91 ASP A N 1
ATOM 719 C CA . ASP A 1 91 ? 2.235 8.484 31.021 1.00 95.06 91 ASP A CA 1
ATOM 720 C C . ASP A 1 91 ? 3.243 9.205 30.100 1.00 95.06 91 ASP A C 1
ATOM 722 O O . ASP A 1 91 ? 3.138 9.197 28.875 1.00 95.06 91 ASP A O 1
ATOM 726 N N . GLY A 1 92 ? 4.238 9.855 30.713 1.00 95.88 92 GLY A N 1
ATOM 727 C CA . GLY A 1 92 ? 5.316 10.561 30.012 1.00 95.88 92 GLY A CA 1
ATOM 728 C C . GLY A 1 92 ? 4.971 11.995 29.567 1.00 95.88 92 GLY A C 1
ATOM 729 O O . GLY A 1 92 ? 3.949 12.545 29.971 1.00 95.88 92 GLY A O 1
ATOM 730 N N . PRO A 1 93 ? 5.824 12.636 28.740 1.00 96.88 93 PRO A N 1
ATOM 731 C CA . PRO A 1 93 ? 5.688 14.055 28.372 1.00 96.88 93 PRO A CA 1
ATOM 732 C C . PRO A 1 93 ? 4.436 14.420 27.561 1.00 96.88 93 PRO A C 1
ATOM 734 O O . PRO A 1 93 ? 4.163 15.601 27.380 1.00 96.88 93 PRO A O 1
ATOM 737 N N . LEU A 1 94 ? 3.709 13.421 27.051 1.00 96.81 94 LEU A N 1
ATOM 738 C CA . LEU A 1 94 ? 2.482 13.578 26.264 1.00 96.81 94 LEU A CA 1
ATOM 739 C C . LEU A 1 94 ? 1.231 13.123 27.043 1.00 96.81 94 LEU A C 1
ATOM 741 O O . LEU A 1 94 ? 0.172 12.950 26.448 1.00 96.81 94 LEU A O 1
ATOM 745 N N . GLN A 1 95 ? 1.346 12.894 28.358 1.00 97.56 95 GLN A 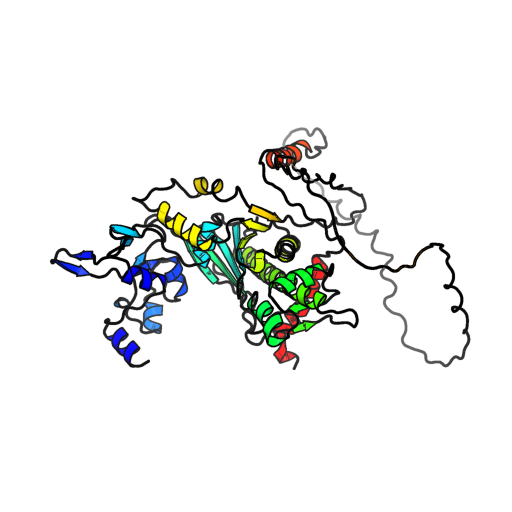N 1
ATOM 746 C CA . GLN A 1 95 ? 0.240 12.435 29.199 1.00 97.56 95 GLN A CA 1
ATOM 747 C C . GLN A 1 95 ? -0.987 13.357 29.083 1.00 97.56 95 GLN A C 1
ATOM 749 O O . GLN A 1 95 ? -0.866 14.580 29.134 1.00 97.56 95 GLN A O 1
ATOM 754 N N . GLY A 1 96 ? -2.174 12.763 28.944 1.00 96.50 96 GLY A N 1
ATOM 755 C CA . GLY A 1 96 ? -3.436 13.494 28.787 1.00 96.50 96 GLY A CA 1
ATOM 756 C C . GLY A 1 96 ? -3.712 14.018 27.372 1.00 96.50 96 GLY A C 1
ATOM 757 O O . GLY A 1 96 ? -4.790 14.557 27.139 1.00 96.50 96 GLY A O 1
ATOM 758 N N . ILE A 1 97 ? -2.801 13.838 26.408 1.00 97.56 97 ILE A N 1
ATOM 759 C CA . ILE A 1 97 ? -3.088 14.109 24.992 1.00 97.56 97 ILE A CA 1
ATOM 760 C C . ILE A 1 97 ? -3.943 12.955 24.431 1.00 97.56 97 ILE A C 1
ATOM 762 O O . ILE A 1 97 ? -3.612 11.789 24.675 1.00 97.56 97 ILE A O 1
ATOM 766 N N . PRO A 1 98 ? -5.048 13.234 23.711 1.00 97.75 98 PRO A N 1
ATOM 767 C CA . PRO A 1 98 ? -5.870 12.198 23.091 1.00 97.75 98 PRO A CA 1
ATOM 768 C C . PRO A 1 98 ? -5.134 11.517 21.935 1.00 97.75 98 PRO A C 1
ATOM 770 O O . PRO A 1 98 ? -4.441 12.170 21.156 1.00 97.75 98 PRO A O 1
ATOM 773 N N . ILE A 1 99 ? -5.348 10.211 21.769 1.00 98.31 99 ILE A N 1
ATOM 774 C CA . ILE A 1 99 ? -5.074 9.531 20.499 1.00 98.31 99 ILE A CA 1
ATOM 775 C C . ILE A 1 99 ? -6.400 9.454 19.744 1.00 98.31 99 ILE A C 1
ATOM 777 O O . ILE A 1 99 ? -7.361 8.876 20.255 1.00 98.31 99 ILE A O 1
ATOM 781 N N . SER A 1 100 ? -6.457 10.051 18.552 1.00 98.06 100 SER A N 1
ATOM 782 C CA . SER A 1 100 ? -7.704 10.234 17.795 1.00 98.06 100 SER A CA 1
ATOM 783 C C . SER A 1 100 ? -7.692 9.713 16.352 1.00 98.06 100 SER A C 1
ATOM 785 O O . SER A 1 100 ? -8.752 9.607 15.741 1.00 98.06 100 SER A O 1
ATOM 787 N N . GLY A 1 101 ? -6.517 9.385 15.804 1.00 98.00 101 GLY A N 1
ATOM 788 C CA . GLY A 1 101 ? -6.355 8.846 14.450 1.00 98.00 101 GLY A CA 1
ATOM 789 C C . GLY A 1 101 ? -5.561 7.544 14.450 1.00 98.00 101 GLY A C 1
ATOM 790 O O . GLY A 1 101 ? -4.534 7.443 15.125 1.00 98.00 101 GLY A O 1
ATOM 791 N N . CYS A 1 102 ? -6.036 6.538 13.718 1.00 98.19 102 CYS A N 1
ATOM 792 C CA . CYS A 1 102 ? -5.358 5.249 13.580 1.00 98.19 102 CYS A CA 1
ATOM 793 C C . CYS A 1 102 ? -5.694 4.595 12.233 1.00 98.19 102 CYS A C 1
ATOM 795 O O . CYS A 1 102 ? -6.855 4.581 11.827 1.00 98.19 102 CYS A O 1
ATOM 797 N N . MET A 1 103 ? -4.685 4.100 11.512 1.00 97.69 103 MET A N 1
ATOM 798 C CA . MET A 1 103 ? -4.815 3.574 10.147 1.00 97.69 103 MET A CA 1
ATOM 799 C C . MET A 1 103 ? -3.726 2.538 9.833 1.00 97.69 103 MET A C 1
ATOM 801 O O . MET A 1 103 ? -2.623 2.601 10.380 1.00 97.69 103 MET A O 1
ATOM 805 N N . GLY A 1 104 ? -3.996 1.647 8.874 1.00 97.62 104 GLY A N 1
ATOM 806 C CA . GLY A 1 104 ? -2.964 0.903 8.149 1.00 97.62 104 GLY A CA 1
ATOM 807 C C . GLY A 1 104 ? -2.113 1.843 7.288 1.00 97.62 104 GLY A C 1
ATOM 808 O O . GLY A 1 104 ? -2.596 2.868 6.812 1.00 97.62 104 GLY A O 1
ATOM 809 N N . ASP A 1 105 ? -0.841 1.512 7.072 1.00 95.44 105 ASP A N 1
ATOM 810 C CA . ASP A 1 105 ? 0.131 2.381 6.393 1.00 95.44 105 ASP A CA 1
ATOM 811 C C . ASP A 1 105 ? -0.258 2.701 4.937 1.00 95.44 105 ASP A C 1
ATOM 813 O O . ASP A 1 105 ? -0.196 3.851 4.497 1.00 95.44 105 ASP 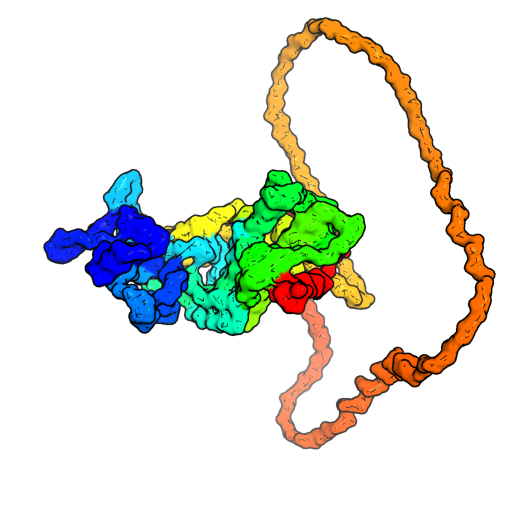A O 1
ATOM 817 N N . GLN A 1 106 ? -0.725 1.699 4.193 1.00 96.25 106 GLN A N 1
ATOM 818 C CA . GLN A 1 106 ? -1.120 1.863 2.795 1.00 96.25 106 GLN A CA 1
ATOM 819 C C . GLN A 1 106 ? -2.401 2.697 2.642 1.00 96.25 106 GLN A C 1
ATOM 821 O O . GLN A 1 106 ? -2.502 3.511 1.720 1.00 96.25 106 GLN A O 1
ATOM 826 N N . GLN A 1 107 ? -3.342 2.546 3.575 1.00 97.56 107 GLN A N 1
ATOM 827 C CA . GLN A 1 107 ? -4.546 3.364 3.699 1.00 97.56 107 GLN A CA 1
ATOM 828 C C . GLN A 1 107 ? -4.239 4.796 4.159 1.00 97.56 107 GLN A C 1
ATOM 830 O O . GLN A 1 107 ? -4.833 5.746 3.652 1.00 97.56 107 GLN A O 1
ATOM 835 N N . ALA A 1 108 ? -3.274 4.976 5.061 1.00 96.69 108 ALA A N 1
ATOM 836 C CA . ALA A 1 108 ? -2.826 6.295 5.487 1.00 96.69 108 ALA A CA 1
ATOM 837 C C . ALA A 1 108 ? -2.127 7.049 4.341 1.00 96.69 108 ALA A C 1
ATOM 839 O O . ALA A 1 108 ? -2.401 8.226 4.143 1.00 96.69 108 ALA A O 1
ATOM 840 N N . SER A 1 109 ? -1.314 6.379 3.512 1.00 94.75 109 SER A N 1
ATOM 841 C CA . SER A 1 109 ? -0.802 6.964 2.257 1.00 94.75 109 SER A CA 1
ATOM 842 C C . SER A 1 109 ? -1.951 7.368 1.316 1.00 94.75 109 SER A C 1
ATOM 844 O O . SER A 1 109 ? -1.956 8.495 0.824 1.00 94.75 109 SER A O 1
ATOM 846 N N . LEU A 1 110 ? -2.977 6.523 1.132 1.00 95.56 110 LEU A N 1
ATOM 847 C CA . LEU A 1 110 ? -4.163 6.853 0.321 1.00 95.56 110 LEU A CA 1
ATOM 848 C C . LEU A 1 110 ? -4.882 8.122 0.821 1.00 95.56 110 LEU A C 1
ATOM 850 O O . LEU A 1 110 ? -5.229 8.985 0.013 1.00 95.56 110 LEU A O 1
ATOM 854 N N . LEU A 1 111 ? -5.050 8.276 2.137 1.00 95.06 111 LEU A N 1
ATOM 855 C CA . LEU A 1 111 ? -5.682 9.459 2.726 1.00 95.06 111 LEU A CA 1
ATOM 856 C C . LEU A 1 111 ? -4.765 10.696 2.708 1.00 95.06 111 LEU A C 1
ATOM 858 O O . LEU A 1 111 ? -5.212 11.780 2.352 1.00 95.06 111 LEU A O 1
ATOM 862 N N . GLY A 1 112 ? -3.474 10.555 3.014 1.00 93.56 112 GLY A N 1
ATOM 863 C CA . GLY A 1 112 ? -2.495 11.653 3.009 1.00 93.56 112 GLY A CA 1
ATOM 864 C C . GLY A 1 112 ? -2.138 12.171 1.609 1.00 93.56 112 GLY A C 1
ATOM 865 O O . GLY A 1 112 ? -1.673 13.303 1.458 1.00 93.56 112 GLY A O 1
ATOM 866 N N . GLN A 1 113 ? -2.386 11.374 0.567 1.00 92.12 113 GLN A N 1
ATOM 867 C CA . GLN A 1 113 ? -2.385 11.796 -0.839 1.00 92.12 113 GLN A CA 1
ATOM 868 C C . GLN A 1 113 ? -3.724 12.439 -1.267 1.00 92.12 113 GLN A C 1
ATOM 870 O O . GLN A 1 113 ? -3.830 12.939 -2.387 1.00 92.12 113 GLN A O 1
ATOM 875 N N . LEU A 1 114 ? -4.759 12.424 -0.415 1.00 91.94 114 LEU A N 1
ATOM 876 C CA . LEU A 1 114 ? -6.156 12.738 -0.746 1.00 91.94 114 LEU A CA 1
ATOM 877 C C . LEU A 1 114 ? -6.643 11.985 -1.997 1.00 91.94 114 LEU A C 1
ATOM 879 O O . LEU A 1 114 ? -7.090 12.581 -2.978 1.00 91.94 114 LEU A O 1
ATOM 883 N N . CYS A 1 115 ? -6.519 10.658 -1.994 1.00 92.19 115 CYS A N 1
ATOM 884 C CA . CYS A 1 115 ? -7.181 9.779 -2.961 1.00 92.19 115 CYS A CA 1
ATOM 885 C C . CYS A 1 115 ? -8.577 9.393 -2.443 1.00 92.19 115 CYS A C 1
ATOM 887 O O . CYS A 1 115 ? -8.839 8.248 -2.066 1.00 92.19 115 CYS A O 1
ATOM 889 N N . ILE A 1 116 ? -9.451 10.398 -2.353 1.00 89.06 116 ILE A N 1
ATOM 890 C CA . ILE A 1 116 ? -10.788 10.290 -1.748 1.00 89.06 116 ILE A CA 1
ATOM 891 C C . ILE A 1 116 ? -11.888 9.975 -2.778 1.00 89.06 116 ILE A C 1
ATOM 893 O O . ILE A 1 116 ? -12.904 9.391 -2.411 1.00 89.06 116 ILE A O 1
ATOM 897 N N . GLU A 1 117 ? -11.642 10.265 -4.059 1.00 88.19 117 GLU A N 1
ATOM 898 C CA . GLU A 1 117 ? -12.593 10.061 -5.161 1.00 88.19 117 GLU A CA 1
ATOM 899 C C . GLU A 1 117 ? -12.433 8.686 -5.850 1.00 88.19 117 GLU A C 1
ATOM 901 O O . GLU A 1 117 ? -11.307 8.178 -5.925 1.00 88.19 117 GLU A O 1
ATOM 906 N N . PRO A 1 118 ? -13.500 8.064 -6.404 1.00 87.31 118 PRO A N 1
ATOM 907 C CA . PRO A 1 118 ? -13.450 6.708 -6.983 1.00 87.31 118 PRO A CA 1
ATOM 908 C C . PRO A 1 118 ? -12.606 6.539 -8.263 1.00 87.31 118 PRO A C 1
ATOM 910 O O . PRO A 1 118 ? -12.385 5.416 -8.729 1.00 87.31 118 PRO A O 1
ATOM 913 N N . ASP A 1 119 ? -12.163 7.637 -8.870 1.00 85.94 119 ASP A N 1
ATOM 914 C CA . ASP A 1 119 ? -11.242 7.698 -10.010 1.00 85.94 119 ASP A CA 1
ATOM 915 C C . ASP A 1 119 ? -9.776 7.905 -9.578 1.00 85.94 119 ASP A C 1
ATOM 917 O O . ASP A 1 119 ? -8.868 7.869 -10.409 1.00 85.94 119 ASP A O 1
ATOM 921 N N . SER A 1 120 ? -9.526 8.111 -8.284 1.00 87.50 120 SER A N 1
ATOM 922 C CA . SER A 1 120 ? -8.202 8.415 -7.754 1.00 87.50 120 SER A CA 1
ATOM 923 C C . SER A 1 120 ? -7.482 7.159 -7.251 1.00 87.50 120 SER A C 1
ATOM 925 O O . SER A 1 120 ? -8.044 6.309 -6.550 1.00 87.50 120 SER A O 1
ATOM 927 N N . ALA A 1 121 ? -6.202 7.043 -7.609 1.00 95.56 121 ALA A N 1
ATOM 928 C CA . ALA A 1 121 ? -5.329 5.965 -7.163 1.00 95.56 121 ALA A CA 1
ATOM 929 C C . ALA A 1 121 ? -3.993 6.508 -6.651 1.00 95.56 121 ALA A C 1
ATOM 931 O O . ALA A 1 121 ? -3.498 7.537 -7.125 1.00 95.56 121 ALA A O 1
ATOM 932 N N . LYS A 1 122 ? -3.379 5.770 -5.723 1.00 96.00 122 LYS A N 1
ATOM 933 C CA . LYS A 1 122 ? -1.993 5.986 -5.300 1.00 96.00 122 LYS A CA 1
ATOM 934 C C . LYS A 1 122 ? -1.125 4.762 -5.563 1.00 96.00 122 LYS A C 1
ATOM 936 O O . LYS A 1 122 ? -1.631 3.642 -5.592 1.00 96.00 122 LYS A O 1
ATOM 941 N N . SER A 1 123 ? 0.189 4.960 -5.662 1.00 96.81 123 SER A N 1
ATOM 942 C CA . SER A 1 123 ? 1.190 3.887 -5.610 1.00 96.81 123 SER A CA 1
ATOM 943 C C . SER A 1 123 ? 2.372 4.273 -4.721 1.00 96.81 123 SER A C 1
ATOM 945 O O . SER A 1 123 ? 3.035 5.281 -4.966 1.00 96.81 123 SER A O 1
ATOM 947 N N . THR A 1 124 ? 2.659 3.440 -3.720 1.00 95.31 124 THR A N 1
ATOM 948 C CA . THR A 1 124 ? 3.844 3.561 -2.853 1.00 95.31 124 THR A CA 1
ATOM 949 C C . THR A 1 124 ? 4.969 2.691 -3.395 1.00 95.31 124 THR A C 1
ATOM 951 O O . THR A 1 124 ? 4.758 1.498 -3.611 1.00 95.31 124 THR A O 1
ATOM 954 N N . TYR A 1 125 ? 6.161 3.260 -3.583 1.00 94.44 125 TYR A N 1
ATOM 955 C CA . TYR A 1 125 ? 7.322 2.606 -4.191 1.00 94.44 125 TYR A CA 1
ATOM 956 C C . TYR A 1 125 ? 8.456 2.401 -3.173 1.00 94.44 125 TYR A C 1
ATOM 958 O O . TYR A 1 125 ? 9.307 3.274 -2.974 1.00 94.44 125 TYR A O 1
ATOM 966 N N . GLY A 1 126 ? 8.487 1.223 -2.549 1.00 92.75 126 GLY A N 1
ATOM 967 C CA . GLY A 1 126 ? 9.548 0.784 -1.640 1.00 92.75 126 GLY A CA 1
ATOM 968 C C . GLY A 1 126 ? 10.209 -0.510 -2.121 1.00 92.75 126 GLY A C 1
ATOM 969 O O . GLY A 1 126 ? 10.424 -0.711 -3.317 1.00 92.75 126 GLY A O 1
ATOM 970 N N . THR A 1 127 ? 10.517 -1.413 -1.185 1.00 92.88 127 THR A N 1
ATOM 971 C CA . THR A 1 127 ? 11.043 -2.767 -1.455 1.00 92.88 127 THR A CA 1
ATOM 972 C C . THR A 1 127 ? 10.164 -3.535 -2.452 1.00 92.88 127 THR A C 1
ATOM 974 O O . THR A 1 127 ? 10.672 -4.103 -3.421 1.00 92.88 127 THR A O 1
ATOM 977 N N . GLY A 1 128 ? 8.847 -3.464 -2.248 1.00 94.69 128 GLY A N 1
ATOM 978 C CA . GLY A 1 128 ? 7.807 -3.756 -3.234 1.00 94.69 128 GLY A CA 1
ATOM 979 C C . GLY A 1 128 ? 7.023 -2.487 -3.592 1.00 94.69 128 GLY A C 1
ATOM 980 O O . GLY A 1 128 ? 7.340 -1.401 -3.099 1.00 94.69 128 GLY A O 1
ATOM 981 N N . CYS A 1 129 ? 5.992 -2.608 -4.427 1.00 95.75 129 CYS A N 1
ATOM 982 C CA . CYS A 1 129 ? 5.046 -1.514 -4.689 1.00 95.75 129 CYS A CA 1
ATOM 983 C C . CYS A 1 129 ? 3.622 -1.887 -4.271 1.00 95.75 129 CYS A C 1
ATOM 985 O O . CYS A 1 129 ? 3.210 -3.035 -4.436 1.00 95.75 129 CYS A O 1
ATOM 987 N N . PHE A 1 130 ? 2.878 -0.907 -3.755 1.00 96.69 130 PHE A N 1
ATOM 988 C CA . PHE A 1 130 ? 1.506 -1.072 -3.267 1.00 96.69 130 PHE A CA 1
ATOM 989 C C . PHE A 1 130 ? 0.594 -0.006 -3.870 1.00 96.69 130 PHE A C 1
ATOM 991 O O . PHE A 1 130 ? 0.653 1.174 -3.496 1.00 96.69 130 PHE A O 1
ATOM 998 N N . ILE A 1 131 ? -0.241 -0.449 -4.808 1.00 97.38 131 ILE A N 1
ATOM 999 C CA . ILE A 1 131 ? -1.202 0.366 -5.542 1.00 97.38 131 ILE A CA 1
ATOM 1000 C C . ILE A 1 131 ? -2.547 0.227 -4.831 1.00 97.38 131 ILE A C 1
ATOM 1002 O O . ILE A 1 131 ? -2.996 -0.896 -4.601 1.00 97.38 131 ILE A O 1
ATOM 1006 N N . LEU A 1 132 ? -3.191 1.344 -4.492 1.00 97.62 132 LEU A N 1
ATOM 1007 C CA . LEU A 1 132 ? -4.560 1.369 -3.970 1.00 97.62 132 LEU A CA 1
ATOM 1008 C C . LEU A 1 132 ? -5.397 2.339 -4.812 1.00 97.62 132 LEU A C 1
ATOM 1010 O O . LEU A 1 132 ? -4.990 3.485 -5.008 1.00 97.62 132 LEU A O 1
ATOM 1014 N N . LYS A 1 133 ? -6.572 1.894 -5.268 1.00 96.62 133 LYS A N 1
ATOM 1015 C CA . LYS A 1 133 ? -7.586 2.721 -5.943 1.00 96.62 133 LYS A CA 1
ATOM 1016 C C . LYS A 1 133 ? -8.846 2.764 -5.091 1.00 96.62 133 LYS A C 1
ATOM 1018 O O . LYS A 1 133 ? -9.368 1.712 -4.718 1.00 96.62 133 LYS A O 1
ATOM 1023 N N . ASN A 1 134 ? -9.326 3.964 -4.784 1.00 94.69 134 ASN A N 1
ATOM 1024 C CA . ASN A 1 134 ? -10.556 4.157 -4.020 1.00 94.69 134 ASN A CA 1
ATOM 1025 C C . ASN A 1 134 ? -11.770 3.696 -4.858 1.00 94.69 134 ASN A C 1
ATOM 1027 O O . ASN A 1 134 ? -11.779 3.813 -6.083 1.00 94.69 134 ASN A O 1
ATOM 1031 N N . THR A 1 135 ? -12.781 3.119 -4.209 1.00 94.88 135 THR A N 1
ATOM 1032 C CA . THR A 1 135 ? -14.006 2.593 -4.847 1.00 94.88 135 THR A CA 1
ATOM 1033 C C . THR A 1 135 ? -15.291 3.175 -4.243 1.00 94.88 135 THR A C 1
ATOM 1035 O O . THR A 1 135 ? -16.390 2.666 -4.472 1.00 94.88 135 THR A O 1
ATOM 1038 N N . GLY A 1 136 ? -15.164 4.269 -3.488 1.00 93.94 136 GLY A N 1
ATOM 1039 C CA . GLY A 1 136 ? -16.257 4.892 -2.753 1.00 93.94 136 GLY A CA 1
ATOM 1040 C C . GLY A 1 136 ? -16.782 3.985 -1.641 1.00 93.94 136 GLY A C 1
ATOM 1041 O O . GLY A 1 136 ? -16.069 3.142 -1.095 1.00 93.94 136 GLY A O 1
ATOM 1042 N N . THR A 1 137 ? -18.068 4.117 -1.331 1.00 94.88 137 THR A N 1
ATOM 1043 C CA . THR A 1 137 ? -18.752 3.360 -0.268 1.00 94.88 137 THR A CA 1
ATOM 1044 C C . THR A 1 137 ? -19.139 1.926 -0.657 1.00 94.88 137 THR A C 1
ATOM 1046 O O . THR A 1 137 ? -19.839 1.240 0.090 1.00 94.88 137 THR A O 1
ATOM 1049 N N . LYS A 1 138 ? -18.682 1.436 -1.819 1.00 93.88 138 LYS A N 1
ATOM 1050 C CA . LYS A 1 138 ? -19.003 0.108 -2.350 1.00 93.88 138 LYS A CA 1
ATOM 1051 C C . LYS A 1 138 ? -17.779 -0.806 -2.323 1.00 93.88 138 LYS A C 1
ATOM 1053 O O . LYS A 1 138 ? -16.831 -0.598 -3.066 1.00 93.88 138 LYS A O 1
ATOM 1058 N N . ALA A 1 139 ? -17.855 -1.893 -1.559 1.00 96.44 139 ALA A N 1
ATOM 1059 C CA . ALA A 1 139 ? -16.885 -2.982 -1.640 1.00 96.44 139 ALA A CA 1
ATOM 1060 C C . ALA A 1 139 ? -16.956 -3.662 -3.023 1.00 96.44 139 ALA A C 1
ATOM 1062 O O . ALA A 1 139 ? -17.950 -4.315 -3.351 1.00 96.44 139 ALA A O 1
ATOM 1063 N N . ILE A 1 140 ? -15.912 -3.512 -3.843 1.00 96.19 140 ILE A N 1
ATOM 1064 C CA . ILE A 1 140 ? -15.831 -4.134 -5.172 1.00 96.19 140 ILE A CA 1
ATOM 1065 C C . ILE A 1 140 ? -15.034 -5.434 -5.076 1.00 96.19 140 ILE A C 1
ATOM 1067 O O . ILE A 1 140 ? -13.828 -5.407 -4.847 1.00 96.19 140 ILE A O 1
ATOM 1071 N N . GLN A 1 141 ? -15.701 -6.577 -5.256 1.00 95.81 141 GLN A N 1
ATOM 1072 C CA . GLN A 1 141 ? -15.046 -7.885 -5.308 1.00 95.81 141 GLN A CA 1
ATOM 1073 C C . GLN A 1 141 ? -14.261 -8.040 -6.619 1.00 95.81 141 GLN A C 1
ATOM 1075 O O . GLN A 1 141 ? -14.864 -8.095 -7.693 1.00 95.81 141 GLN A O 1
ATOM 1080 N N . SER A 1 142 ? -12.933 -8.152 -6.529 1.00 94.50 142 SER A N 1
ATOM 1081 C CA . SER A 1 142 ? -12.085 -8.445 -7.691 1.00 94.50 142 SER A CA 1
ATOM 1082 C C . SER A 1 142 ? -12.406 -9.810 -8.300 1.00 94.50 142 SER A C 1
ATOM 1084 O O . SER A 1 142 ? -12.657 -10.781 -7.582 1.00 94.50 142 SER A O 1
ATOM 1086 N N . ARG A 1 143 ? -12.334 -9.906 -9.631 1.00 92.25 143 ARG A N 1
ATOM 1087 C CA . ARG A 1 143 ? -12.357 -11.183 -10.369 1.00 92.25 143 ARG A CA 1
ATOM 1088 C C . ARG A 1 143 ? -10.995 -11.550 -10.966 1.00 92.25 143 ARG A C 1
ATOM 1090 O O . ARG A 1 143 ? -10.888 -12.553 -11.663 1.00 92.25 143 ARG A O 1
ATOM 1097 N N . ASN A 1 144 ? -9.972 -10.739 -10.697 1.00 91.62 144 ASN A N 1
ATOM 1098 C CA . ASN A 1 144 ? -8.724 -10.687 -11.457 1.00 91.62 144 ASN A CA 1
ATOM 1099 C C . ASN A 1 144 ? -7.470 -10.571 -10.557 1.00 91.62 144 ASN A C 1
ATOM 1101 O O . ASN A 1 144 ? -6.442 -10.047 -10.977 1.00 91.62 144 ASN A O 1
ATOM 1105 N N . GLY A 1 145 ? -7.536 -11.050 -9.309 1.00 89.94 145 GLY A N 1
ATOM 1106 C CA . GLY A 1 145 ? -6.362 -11.129 -8.428 1.00 89.94 145 GLY A CA 1
ATOM 1107 C C . GLY A 1 145 ? -5.987 -9.826 -7.708 1.00 89.94 145 GLY A C 1
ATOM 1108 O O . GLY A 1 145 ? -4.814 -9.623 -7.379 1.00 89.94 145 GLY A O 1
ATOM 1109 N N . LEU A 1 146 ? -6.952 -8.949 -7.437 1.00 96.75 146 LEU A N 1
ATOM 1110 C CA . LEU A 1 146 ? -6.782 -7.813 -6.525 1.00 96.75 146 LEU A CA 1
ATOM 1111 C C . LEU A 1 146 ? -7.442 -8.093 -5.171 1.00 96.75 146 LEU A C 1
ATOM 1113 O O . LEU A 1 146 ? -8.362 -8.904 -5.065 1.00 96.75 146 LEU A O 1
ATOM 1117 N N . LEU A 1 147 ? -6.979 -7.407 -4.129 1.00 96.88 147 LEU A N 1
ATOM 1118 C CA . LEU A 1 147 ? -7.585 -7.471 -2.803 1.00 96.88 147 LEU A CA 1
ATOM 1119 C C . LEU A 1 147 ? -8.665 -6.394 -2.678 1.00 96.88 147 LEU A C 1
ATOM 1121 O O . LEU A 1 147 ? -8.394 -5.213 -2.889 1.00 96.88 147 LEU A O 1
ATOM 1125 N N . THR A 1 148 ? -9.874 -6.787 -2.286 1.00 97.62 148 THR A N 1
ATOM 1126 C CA . THR A 1 148 ? -10.899 -5.852 -1.806 1.00 97.62 148 THR A CA 1
ATOM 1127 C C . THR A 1 148 ? -10.599 -5.536 -0.345 1.00 97.62 148 THR A C 1
ATOM 1129 O O . THR A 1 148 ? -10.546 -6.446 0.479 1.00 97.62 148 THR A O 1
ATOM 1132 N N . THR A 1 149 ? -10.384 -4.265 -0.013 1.00 97.88 149 THR A N 1
ATOM 1133 C CA . THR A 1 149 ? -9.984 -3.833 1.333 1.00 97.88 149 THR A CA 1
ATOM 1134 C C . THR A 1 149 ? -10.767 -2.599 1.777 1.00 97.88 149 THR A C 1
ATOM 1136 O O . THR A 1 149 ? -11.433 -1.946 0.969 1.00 97.88 149 THR A O 1
ATOM 1139 N N . ILE A 1 150 ? -10.704 -2.272 3.065 1.00 97.94 150 ILE A N 1
ATOM 1140 C CA . ILE A 1 150 ? -11.259 -1.019 3.586 1.00 97.94 150 ILE A CA 1
ATOM 1141 C C . ILE A 1 150 ? -10.207 0.079 3.415 1.00 97.94 150 ILE A C 1
ATOM 1143 O O . ILE A 1 150 ? -9.034 -0.125 3.728 1.00 97.94 150 ILE A O 1
ATOM 1147 N N . ALA A 1 151 ? -10.634 1.226 2.884 1.00 97.19 151 ALA A N 1
ATOM 1148 C CA . ALA A 1 151 ? -9.804 2.409 2.694 1.00 97.19 151 ALA A CA 1
ATOM 1149 C C . ALA A 1 151 ? -9.774 3.254 3.972 1.00 97.19 151 ALA A C 1
ATOM 1151 O O . ALA A 1 151 ? -8.703 3.485 4.522 1.00 97.19 151 ALA A O 1
ATOM 1152 N N . PHE A 1 152 ? -10.939 3.694 4.456 1.00 97.44 152 PHE A N 1
ATOM 1153 C CA . PHE A 1 152 ? -11.071 4.445 5.707 1.00 97.44 152 PHE A CA 1
ATOM 1154 C C . PHE A 1 152 ? -12.533 4.560 6.171 1.00 97.44 152 PHE A C 1
ATOM 1156 O O . PHE A 1 152 ? -13.465 4.432 5.377 1.00 97.44 152 PHE A O 1
ATOM 1163 N N . GLN A 1 153 ? -12.730 4.864 7.454 1.00 97.44 153 GLN A N 1
ATOM 1164 C CA . GLN A 1 153 ? -13.980 5.369 8.029 1.00 97.44 153 GLN A CA 1
ATOM 1165 C C . GLN A 1 153 ? -13.645 6.537 8.970 1.00 97.44 153 GLN A C 1
ATOM 1167 O O . GLN A 1 153 ? -13.002 6.327 9.999 1.00 97.44 153 GLN A O 1
ATOM 1172 N N . LEU A 1 154 ? -14.044 7.765 8.630 1.00 96.50 154 LEU A N 1
ATOM 1173 C CA . LEU A 1 154 ? -13.606 8.988 9.331 1.00 96.50 154 LEU A CA 1
ATOM 1174 C C . LEU A 1 154 ? -14.580 9.450 10.427 1.00 96.50 154 LEU A C 1
ATOM 1176 O O . LEU A 1 154 ? -14.838 10.632 10.602 1.00 96.50 154 LEU A O 1
ATOM 1180 N N . GLY A 1 155 ? -15.116 8.486 11.167 1.00 95.69 155 GLY A N 1
ATOM 1181 C CA . GLY A 1 155 ? -16.087 8.688 12.237 1.00 95.69 155 GLY A CA 1
ATOM 1182 C C . GLY A 1 155 ? -16.795 7.376 12.557 1.00 95.69 155 GLY A C 1
ATOM 1183 O O . GLY A 1 155 ? -16.699 6.415 11.793 1.00 95.69 155 GLY A O 1
ATOM 1184 N N . ILE A 1 156 ? -17.490 7.304 13.693 1.00 93.69 156 ILE A N 1
ATOM 1185 C CA . ILE A 1 156 ? -18.248 6.098 14.073 1.00 93.69 156 ILE A CA 1
ATOM 1186 C C . ILE A 1 156 ? -19.489 5.950 13.176 1.00 93.69 156 ILE A C 1
ATOM 1188 O O . ILE A 1 156 ? -19.704 4.882 12.596 1.00 93.69 156 ILE A O 1
ATOM 1192 N N . GLU A 1 157 ? -20.236 7.044 13.002 1.00 93.38 157 GLU A N 1
ATOM 1193 C CA . GLU A 1 157 ? -21.444 7.121 12.163 1.00 93.38 157 GLU A CA 1
ATOM 1194 C C . GLU A 1 157 ? -21.139 7.380 10.673 1.00 93.38 157 GLU A C 1
ATOM 1196 O O . GLU A 1 157 ? -21.988 7.147 9.812 1.00 93.38 157 GLU A O 1
ATOM 1201 N N . GLU A 1 158 ? -19.918 7.818 10.348 1.00 94.81 158 GLU A N 1
ATOM 1202 C CA . GLU A 1 158 ? -19.498 8.131 8.976 1.00 94.81 158 GLU A CA 1
ATOM 1203 C C . GLU A 1 158 ? -19.432 6.884 8.072 1.00 94.81 158 GLU A C 1
ATOM 1205 O O . GLU A 1 158 ? -19.179 5.767 8.547 1.00 94.81 158 GLU A O 1
ATOM 1210 N N . PRO A 1 159 ? -19.631 7.024 6.748 1.00 95.62 159 PRO A N 1
ATOM 1211 C CA . PRO A 1 159 ? -19.601 5.894 5.832 1.00 95.62 159 PRO A CA 1
ATOM 1212 C C . PRO A 1 159 ? -18.193 5.293 5.697 1.00 95.62 159 PRO A C 1
ATOM 1214 O O . PRO A 1 159 ? -17.173 5.979 5.754 1.00 95.62 159 PRO A O 1
ATOM 1217 N N . VAL A 1 160 ? -18.143 3.975 5.480 1.00 97.12 160 VAL A N 1
ATOM 1218 C CA . VAL A 1 160 ? -16.898 3.253 5.175 1.00 97.12 160 VAL A CA 1
ATOM 1219 C C . VAL A 1 160 ? -16.604 3.382 3.688 1.00 97.12 160 VAL A C 1
ATOM 1221 O O . VAL A 1 160 ? -17.441 3.019 2.862 1.00 97.12 160 VAL A O 1
ATOM 1224 N N . TYR A 1 161 ? -15.398 3.834 3.363 1.00 97.00 161 TYR A N 1
ATOM 1225 C CA . TYR A 1 161 ? -14.839 3.809 2.019 1.00 97.00 161 TYR A CA 1
ATOM 1226 C C . TYR A 1 161 ? -14.013 2.537 1.817 1.00 97.00 161 TYR A C 1
ATOM 1228 O O . TYR A 1 161 ? -13.320 2.074 2.727 1.00 97.00 161 TYR A O 1
ATOM 1236 N N . TYR A 1 162 ? -14.057 1.984 0.609 1.00 97.69 162 TYR A N 1
ATOM 1237 C CA . TYR A 1 162 ? -13.349 0.766 0.215 1.00 97.69 162 TYR A CA 1
ATOM 1238 C C . TYR A 1 162 ? -12.315 1.058 -0.869 1.00 97.69 162 TYR A C 1
ATOM 1240 O O . TYR A 1 162 ? -12.436 2.026 -1.623 1.00 97.69 162 TYR A O 1
ATOM 1248 N N . ALA A 1 163 ? -11.327 0.179 -0.998 1.00 97.50 163 ALA A N 1
ATOM 1249 C CA . ALA A 1 163 ? -10.353 0.212 -2.079 1.00 97.50 163 ALA A CA 1
ATOM 1250 C C . ALA A 1 163 ? -10.177 -1.163 -2.734 1.00 97.50 163 ALA A C 1
ATOM 1252 O O . ALA A 1 163 ? -10.349 -2.209 -2.101 1.00 97.50 163 ALA A O 1
ATOM 1253 N N . LEU A 1 164 ? -9.762 -1.137 -4.000 1.00 97.69 164 LEU A N 1
ATOM 1254 C CA . LEU A 1 164 ? -9.026 -2.239 -4.610 1.00 97.69 164 LEU A CA 1
ATOM 1255 C C . LEU A 1 164 ? -7.533 -2.020 -4.361 1.00 97.69 164 LEU A C 1
ATOM 1257 O O . LEU A 1 164 ? -7.023 -0.914 -4.547 1.00 97.69 164 LEU A O 1
ATOM 1261 N N . GLU A 1 165 ? -6.831 -3.082 -3.984 1.00 97.75 165 GLU A N 1
ATOM 1262 C CA . GLU A 1 165 ? -5.389 -3.084 -3.754 1.00 97.75 165 GLU A CA 1
ATOM 1263 C C . GLU A 1 165 ? -4.691 -4.128 -4.632 1.00 97.75 165 GLU A C 1
ATOM 1265 O O . GLU A 1 165 ? -5.137 -5.272 -4.749 1.00 97.75 165 GLU A O 1
ATOM 1270 N N . GLY A 1 166 ? -3.560 -3.735 -5.218 1.00 97.19 166 GLY A N 1
ATOM 1271 C CA . GLY A 1 166 ? -2.628 -4.626 -5.898 1.00 97.19 166 GLY A CA 1
ATOM 1272 C C . GLY A 1 166 ? -1.216 -4.439 -5.353 1.00 97.19 166 GLY A C 1
ATOM 1273 O O . GLY A 1 166 ? -0.814 -3.325 -5.010 1.00 97.19 166 GLY A O 1
ATOM 1274 N N . SER A 1 167 ? -0.456 -5.530 -5.278 1.00 95.12 167 SER A N 1
ATOM 1275 C CA . SER A 1 167 ? 0.910 -5.525 -4.744 1.00 95.12 167 SER A CA 1
ATOM 1276 C C . SER A 1 167 ? 1.919 -6.118 -5.725 1.00 95.12 167 SER A C 1
ATOM 1278 O O . SER A 1 167 ? 1.606 -7.037 -6.479 1.00 95.12 167 SER A O 1
ATOM 1280 N N . ILE A 1 168 ? 3.144 -5.593 -5.690 1.00 95.31 168 ILE A N 1
ATOM 1281 C CA . ILE A 1 168 ? 4.309 -6.060 -6.451 1.00 95.31 168 ILE A CA 1
ATOM 1282 C C . ILE A 1 168 ? 5.387 -6.426 -5.435 1.00 95.31 168 ILE A C 1
ATOM 1284 O O . ILE A 1 168 ? 5.843 -5.559 -4.690 1.00 95.31 168 ILE A O 1
ATOM 1288 N N . SER A 1 169 ? 5.814 -7.691 -5.406 1.00 90.31 169 SER A N 1
ATOM 1289 C CA . SER A 1 169 ? 6.803 -8.193 -4.435 1.00 90.31 169 SER A CA 1
ATOM 1290 C C . SER A 1 169 ? 8.166 -7.513 -4.557 1.00 90.31 169 SER A C 1
ATOM 1292 O O . SER A 1 169 ? 8.844 -7.290 -3.557 1.00 90.31 169 SER A O 1
ATOM 1294 N N . THR A 1 170 ? 8.571 -7.211 -5.792 1.00 92.31 170 THR A N 1
ATOM 1295 C CA . THR A 1 170 ? 9.961 -6.926 -6.137 1.00 92.31 170 THR A CA 1
ATOM 1296 C C . THR A 1 170 ? 10.054 -5.652 -6.976 1.00 92.31 170 THR A C 1
ATOM 1298 O O . THR A 1 170 ? 9.977 -5.686 -8.203 1.00 92.31 170 THR A O 1
ATOM 1301 N N . ALA A 1 171 ? 10.241 -4.520 -6.295 1.00 94.94 171 ALA A N 1
ATOM 1302 C CA . ALA A 1 171 ? 10.548 -3.226 -6.902 1.00 94.94 171 ALA A CA 1
ATOM 1303 C C . ALA A 1 171 ? 11.930 -2.754 -6.425 1.00 94.94 171 ALA A C 1
ATOM 1305 O O . ALA A 1 171 ? 12.940 -3.097 -7.040 1.00 94.94 171 ALA A O 1
ATOM 1306 N N . GLY A 1 172 ? 12.012 -2.083 -5.271 1.00 94.50 172 GLY A N 1
ATOM 1307 C CA . GLY A 1 172 ? 13.280 -1.737 -4.623 1.00 94.50 172 GLY A CA 1
ATOM 1308 C C . GLY A 1 172 ? 14.154 -2.960 -4.325 1.00 94.50 172 GLY A C 1
ATOM 1309 O O . GLY A 1 172 ? 15.370 -2.884 -4.467 1.00 94.50 172 GLY A O 1
ATOM 1310 N N . ALA A 1 173 ? 13.551 -4.120 -4.040 1.00 95.81 173 ALA A N 1
ATOM 1311 C CA . ALA A 1 173 ? 14.279 -5.380 -3.874 1.00 95.81 173 ALA A CA 1
ATOM 1312 C C . ALA A 1 173 ? 15.077 -5.796 -5.127 1.00 95.81 173 ALA A C 1
ATOM 1314 O O . ALA A 1 173 ? 16.168 -6.347 -4.994 1.00 95.81 173 ALA A O 1
ATOM 1315 N N . ALA A 1 174 ? 14.593 -5.499 -6.342 1.00 96.69 174 ALA A N 1
ATOM 1316 C CA . ALA A 1 174 ? 15.368 -5.741 -7.562 1.00 96.69 174 ALA A CA 1
ATOM 1317 C C . ALA A 1 174 ? 16.523 -4.740 -7.725 1.00 96.69 174 ALA A C 1
ATOM 1319 O O . ALA A 1 174 ? 17.551 -5.103 -8.291 1.00 96.69 174 ALA A O 1
ATOM 1320 N N . VAL A 1 175 ? 16.402 -3.518 -7.195 1.00 96.56 175 VAL A N 1
ATOM 1321 C CA . VAL A 1 175 ? 17.506 -2.542 -7.163 1.00 96.56 175 VAL A CA 1
ATOM 1322 C C . VAL A 1 175 ? 18.611 -3.034 -6.225 1.00 96.56 175 VAL A C 1
ATOM 1324 O O . VAL A 1 175 ? 19.760 -3.145 -6.645 1.00 96.56 175 VAL A O 1
ATOM 1327 N N . THR A 1 176 ? 18.256 -3.444 -5.002 1.00 96.44 176 THR A N 1
ATOM 1328 C CA . THR A 1 176 ? 19.186 -4.079 -4.051 1.00 96.44 176 THR A CA 1
ATOM 1329 C C . THR A 1 176 ? 19.807 -5.358 -4.625 1.00 96.44 176 THR A C 1
ATOM 1331 O O . THR A 1 176 ? 20.996 -5.598 -4.455 1.00 96.44 176 THR A O 1
ATOM 1334 N N . TRP A 1 177 ? 19.058 -6.161 -5.386 1.00 97.38 177 TRP A N 1
ATOM 1335 C CA . TRP A 1 177 ? 19.601 -7.345 -6.060 1.00 97.38 177 TRP A CA 1
ATOM 1336 C C . TRP A 1 177 ? 20.586 -7.005 -7.197 1.00 97.38 177 TRP A C 1
ATOM 1338 O O . TRP A 1 177 ? 21.644 -7.636 -7.297 1.00 97.38 177 TRP A O 1
ATOM 1348 N N . LEU A 1 178 ? 20.306 -5.981 -8.018 1.00 96.88 178 LEU A N 1
ATOM 1349 C CA . LEU A 1 178 ? 21.266 -5.476 -9.013 1.00 96.88 178 LEU A CA 1
ATOM 1350 C C . LEU A 1 178 ? 22.552 -4.943 -8.361 1.00 96.88 178 LEU A C 1
ATOM 1352 O O . LEU A 1 178 ? 23.619 -5.046 -8.970 1.00 96.88 178 LEU A O 1
ATOM 1356 N N . GLN A 1 179 ? 22.451 -4.400 -7.146 1.00 96.88 179 GLN A N 1
ATOM 1357 C CA . GLN A 1 179 ? 23.570 -3.912 -6.344 1.00 96.88 179 GLN A CA 1
ATOM 1358 C C . GLN A 1 179 ? 24.367 -5.068 -5.717 1.00 96.88 179 GLN A C 1
ATOM 1360 O O . GLN A 1 179 ? 25.494 -5.348 -6.121 1.00 96.88 179 GLN A O 1
ATOM 1365 N N . ASP A 1 180 ? 23.775 -5.794 -4.771 1.00 96.81 180 ASP A N 1
ATOM 1366 C CA . ASP A 1 180 ? 24.499 -6.725 -3.901 1.00 96.81 180 ASP A CA 1
ATOM 1367 C C . ASP A 1 180 ? 24.828 -8.055 -4.593 1.00 96.81 180 ASP A C 1
ATOM 1369 O O . ASP A 1 180 ? 25.907 -8.623 -4.388 1.00 96.81 180 ASP A O 1
ATOM 1373 N N . SER A 1 181 ? 23.902 -8.555 -5.423 1.00 96.62 181 SER A N 1
ATOM 1374 C CA . SER A 1 181 ? 24.010 -9.876 -6.058 1.00 96.62 181 SER A CA 1
ATOM 1375 C C . SER A 1 181 ? 24.678 -9.817 -7.430 1.00 96.62 181 SER A C 1
ATOM 1377 O O . SER A 1 181 ? 25.607 -10.584 -7.678 1.00 96.62 181 SER A O 1
ATOM 1379 N N . LEU A 1 182 ? 24.241 -8.914 -8.319 1.00 96.00 182 LEU A N 1
ATOM 1380 C CA . LEU A 1 182 ? 24.826 -8.792 -9.665 1.00 96.00 182 LEU A CA 1
ATOM 1381 C C . LEU A 1 182 ? 25.943 -7.747 -9.787 1.00 96.00 182 LEU A C 1
ATOM 1383 O O . LEU A 1 182 ? 26.692 -7.802 -10.762 1.00 96.00 182 LEU A O 1
ATOM 1387 N N . ARG A 1 183 ? 26.078 -6.813 -8.834 1.00 96.81 183 ARG A N 1
ATOM 1388 C CA . ARG A 1 183 ? 27.096 -5.736 -8.845 1.00 96.81 183 ARG A CA 1
ATOM 1389 C C . ARG A 1 183 ? 27.102 -4.921 -10.143 1.00 96.81 183 ARG A C 1
ATOM 1391 O O . ARG A 1 183 ? 28.138 -4.467 -10.621 1.00 96.81 183 ARG A O 1
ATOM 1398 N N . ILE A 1 184 ? 25.910 -4.751 -10.712 1.00 96.62 184 ILE A N 1
ATOM 1399 C CA . ILE A 1 184 ? 25.637 -3.938 -11.903 1.00 96.62 184 ILE A CA 1
ATOM 1400 C C . ILE A 1 184 ? 25.634 -2.445 -11.545 1.00 96.62 184 ILE A C 1
ATOM 1402 O O . ILE A 1 184 ? 26.032 -1.619 -12.372 1.00 96.62 184 ILE A O 1
ATOM 1406 N N . ILE A 1 185 ? 25.245 -2.128 -10.307 1.00 97.38 185 ILE A N 1
ATOM 1407 C CA . ILE A 1 185 ? 25.312 -0.807 -9.671 1.00 97.38 185 ILE A CA 1
ATOM 1408 C C . ILE A 1 185 ? 26.037 -0.899 -8.324 1.00 97.38 185 ILE A C 1
ATOM 1410 O O . ILE A 1 185 ? 26.086 -1.961 -7.706 1.00 97.38 185 ILE A O 1
ATOM 1414 N N . SER A 1 186 ? 26.579 0.225 -7.869 1.00 95.81 186 SER A N 1
ATOM 1415 C CA . SER A 1 186 ? 27.324 0.372 -6.612 1.00 95.81 186 SER A CA 1
ATOM 1416 C C . SER A 1 186 ? 26.445 0.948 -5.498 1.00 95.81 186 SER A C 1
ATOM 1418 O O . SER A 1 186 ? 26.615 0.597 -4.331 1.00 95.81 186 SER A O 1
ATOM 1420 N N . THR A 1 187 ? 25.494 1.814 -5.866 1.00 94.56 187 THR A N 1
ATOM 1421 C CA . THR A 1 187 ? 24.470 2.404 -4.990 1.00 94.56 187 THR A CA 1
ATOM 1422 C C . THR A 1 187 ? 23.115 2.462 -5.719 1.00 94.56 187 THR A C 1
ATOM 1424 O O . THR A 1 187 ? 23.096 2.411 -6.955 1.00 94.56 187 THR A O 1
ATOM 1427 N N . PRO A 1 188 ? 21.977 2.596 -5.010 1.00 92.12 188 PRO A N 1
ATOM 1428 C CA . PRO A 1 188 ? 20.657 2.716 -5.638 1.00 92.12 188 PRO A CA 1
ATOM 1429 C C . PRO A 1 188 ? 20.517 3.921 -6.584 1.00 92.12 188 PRO A C 1
ATOM 1431 O O . PRO A 1 188 ? 19.778 3.856 -7.565 1.00 92.12 188 PRO A O 1
ATOM 1434 N N . GLU A 1 189 ? 21.241 5.014 -6.333 1.00 92.19 189 GLU A N 1
ATOM 1435 C CA . GLU A 1 189 ? 21.220 6.230 -7.155 1.00 92.19 189 GLU A CA 1
ATOM 1436 C C . GLU A 1 189 ? 21.856 6.001 -8.537 1.00 92.19 189 GLU A C 1
ATOM 1438 O O . GLU A 1 189 ? 21.379 6.547 -9.539 1.00 92.19 189 GLU A O 1
ATOM 1443 N N . GLU A 1 190 ? 22.885 5.146 -8.616 1.00 96.06 190 GLU A N 1
ATOM 1444 C CA . GLU A 1 190 ? 23.549 4.789 -9.877 1.00 96.06 190 GLU A CA 1
ATOM 1445 C C . GLU A 1 190 ? 22.572 4.114 -10.863 1.00 96.06 190 GLU A C 1
ATOM 1447 O O . GLU A 1 190 ? 22.721 4.282 -12.074 1.00 96.06 190 GLU A O 1
ATOM 1452 N N . LEU A 1 191 ? 21.508 3.449 -10.380 1.00 96.56 191 LEU A N 1
ATOM 1453 C CA . LEU A 1 191 ? 20.449 2.885 -11.231 1.00 96.56 191 LEU A CA 1
ATOM 1454 C C . LEU A 1 191 ? 19.838 3.945 -12.155 1.00 96.56 191 LEU A C 1
ATOM 1456 O O . LEU A 1 191 ? 19.735 3.724 -13.360 1.00 96.56 191 LEU A O 1
ATOM 1460 N N . THR A 1 192 ? 19.434 5.092 -11.598 1.00 94.44 192 THR A N 1
ATOM 1461 C CA . THR A 1 192 ? 18.792 6.160 -12.382 1.00 94.44 192 THR A CA 1
ATOM 1462 C C . THR A 1 192 ? 19.811 6.866 -13.269 1.00 94.44 192 THR A C 1
ATOM 1464 O O . THR A 1 192 ? 19.512 7.147 -14.424 1.00 94.44 192 THR A O 1
ATOM 1467 N N . GLN A 1 193 ? 21.036 7.088 -12.782 1.00 95.75 193 GLN A N 1
ATOM 1468 C CA . GLN A 1 193 ? 22.108 7.695 -13.582 1.00 95.75 193 GLN A CA 1
ATOM 1469 C C . GLN A 1 193 ? 22.427 6.855 -14.831 1.00 95.75 193 GLN A C 1
ATOM 1471 O O . GLN A 1 193 ? 22.532 7.390 -15.933 1.00 95.75 193 GLN A O 1
ATOM 1476 N N . LEU A 1 194 ? 22.516 5.530 -14.682 1.00 97.56 194 LEU A N 1
ATOM 1477 C CA . LEU A 1 194 ? 22.732 4.612 -15.797 1.00 97.56 194 LEU A CA 1
ATOM 1478 C C . LEU A 1 194 ? 21.493 4.472 -16.687 1.00 97.56 194 LEU A C 1
ATOM 1480 O O . LEU A 1 194 ? 21.631 4.496 -17.907 1.00 97.56 194 LEU A O 1
ATOM 1484 N N . ALA A 1 195 ? 20.290 4.371 -16.124 1.00 97.31 195 ALA A N 1
ATOM 1485 C CA . ALA A 1 195 ? 19.058 4.272 -16.908 1.00 97.31 195 ALA A CA 1
ATOM 1486 C C . ALA A 1 195 ? 18.774 5.529 -17.758 1.00 97.31 195 ALA A C 1
ATOM 1488 O O . ALA A 1 195 ? 18.239 5.408 -18.860 1.00 97.31 195 ALA A O 1
ATOM 1489 N N . SER A 1 196 ? 19.177 6.711 -17.280 1.00 95.81 196 SER A N 1
ATOM 1490 C CA . SER A 1 196 ? 19.114 7.982 -18.017 1.00 95.81 196 SER A CA 1
ATOM 1491 C C . SER A 1 196 ? 20.289 8.202 -18.981 1.00 95.81 196 SER A C 1
ATOM 1493 O O . SER A 1 196 ? 20.274 9.168 -19.735 1.00 95.81 196 SER A O 1
ATOM 1495 N N . SER A 1 197 ? 21.306 7.329 -18.989 1.00 96.31 197 SER A N 1
ATOM 1496 C CA . SER A 1 197 ? 22.426 7.392 -19.951 1.00 96.31 197 SER A CA 1
ATOM 1497 C C . SER A 1 197 ? 22.117 6.752 -21.315 1.00 96.31 197 SER A C 1
ATOM 1499 O O . SER A 1 197 ? 22.982 6.724 -22.188 1.00 96.31 197 SER A O 1
ATOM 1501 N N . VAL A 1 198 ? 20.904 6.213 -21.489 1.00 94.69 198 VAL A N 1
ATOM 1502 C CA . VAL A 1 198 ? 20.408 5.589 -22.724 1.00 94.69 198 VAL A CA 1
ATOM 1503 C C . VAL A 1 198 ? 18.956 6.002 -22.975 1.00 94.69 198 VAL A C 1
ATOM 1505 O O . VAL A 1 198 ? 18.152 6.052 -22.045 1.00 94.69 198 VAL A O 1
ATOM 1508 N N . ASP A 1 199 ? 18.593 6.266 -24.230 1.00 89.50 199 ASP A N 1
ATOM 1509 C CA . ASP A 1 199 ? 17.252 6.769 -24.573 1.00 89.50 199 ASP A CA 1
ATOM 1510 C C . ASP A 1 199 ? 16.154 5.710 -24.368 1.00 89.50 199 ASP A C 1
ATOM 1512 O O . ASP A 1 199 ? 15.023 6.039 -23.998 1.00 89.50 199 ASP A O 1
ATOM 1516 N N . THR A 1 200 ? 16.500 4.430 -24.564 1.00 92.50 200 THR A N 1
ATOM 1517 C CA . THR A 1 200 ? 15.603 3.259 -24.521 1.00 92.50 200 THR A CA 1
ATOM 1518 C C . THR A 1 200 ? 16.298 2.047 -23.884 1.00 92.50 200 THR A C 1
ATOM 1520 O O . THR A 1 200 ? 17.501 2.069 -23.629 1.00 92.50 200 THR A O 1
ATOM 1523 N N . THR A 1 201 ? 15.583 0.935 -23.690 1.00 95.12 201 THR A N 1
ATOM 1524 C CA . THR A 1 201 ? 16.179 -0.353 -23.282 1.00 95.12 201 THR A CA 1
ATOM 1525 C C . THR A 1 201 ? 16.983 -1.063 -24.379 1.00 95.12 201 THR A C 1
ATOM 1527 O O . THR A 1 201 ? 17.508 -2.150 -24.142 1.00 95.12 201 THR A O 1
ATOM 1530 N N . GLY A 1 202 ? 17.053 -0.524 -25.603 1.00 92.94 202 GLY A N 1
ATOM 1531 C CA . GLY A 1 202 ? 17.654 -1.224 -26.746 1.00 92.94 202 GLY A CA 1
ATOM 1532 C C . GLY A 1 202 ? 16.894 -2.495 -27.162 1.00 92.94 202 GLY A C 1
ATOM 1533 O O . GLY A 1 202 ? 17.439 -3.328 -27.881 1.00 92.94 202 GLY A O 1
ATOM 1534 N N . GLY A 1 203 ? 15.648 -2.666 -26.698 1.00 93.62 203 GLY A N 1
ATOM 1535 C CA . GLY A 1 203 ? 14.846 -3.879 -26.889 1.00 93.62 203 GLY A CA 1
ATOM 1536 C C . GLY A 1 203 ? 14.959 -4.908 -25.759 1.00 93.62 203 GLY A C 1
ATOM 1537 O O . GLY A 1 203 ? 14.328 -5.961 -25.855 1.00 93.62 203 GLY A O 1
ATOM 1538 N N . VAL A 1 204 ? 15.715 -4.612 -24.696 1.00 97.75 204 VAL A N 1
ATOM 1539 C CA . VAL A 1 204 ? 15.798 -5.450 -23.491 1.00 97.75 204 VAL A CA 1
ATOM 1540 C C . VAL A 1 204 ? 14.529 -5.304 -22.647 1.00 97.75 204 VAL A C 1
ATOM 1542 O O . VAL A 1 204 ? 14.047 -4.196 -22.423 1.00 97.75 204 VAL A O 1
ATOM 1545 N N . TYR A 1 205 ? 14.018 -6.419 -22.129 1.00 98.12 205 TYR A N 1
ATOM 1546 C CA . TYR A 1 205 ? 12.942 -6.444 -21.135 1.00 98.12 205 TYR A CA 1
ATOM 1547 C C . TYR A 1 205 ? 13.357 -7.342 -19.973 1.00 98.12 205 TYR A C 1
ATOM 1549 O O . TYR A 1 205 ? 13.822 -8.460 -20.199 1.00 98.12 205 TYR A O 1
ATOM 1557 N N . PHE A 1 206 ? 13.162 -6.868 -18.744 1.00 98.06 206 PHE A N 1
ATOM 1558 C CA . PHE A 1 206 ? 13.416 -7.612 -17.512 1.00 98.06 206 PHE A CA 1
ATOM 1559 C C . PHE A 1 206 ? 12.097 -7.776 -16.757 1.00 98.06 206 PHE A C 1
ATOM 1561 O O . PHE A 1 206 ? 11.461 -6.787 -16.435 1.00 98.06 206 PHE A O 1
ATOM 1568 N N . VAL A 1 207 ? 11.677 -9.002 -16.455 1.00 98.12 207 VAL A N 1
ATOM 1569 C CA . VAL A 1 207 ? 10.582 -9.269 -15.512 1.00 98.12 207 VAL A CA 1
ATOM 1570 C C . VAL A 1 207 ? 11.215 -9.581 -14.154 1.00 98.12 207 VAL A C 1
ATOM 1572 O O . VAL A 1 207 ? 11.849 -10.634 -14.035 1.00 98.12 207 VAL A O 1
ATOM 1575 N N . PRO A 1 208 ? 11.089 -8.719 -13.128 1.00 96.50 208 PRO A N 1
ATOM 1576 C CA . PRO A 1 208 ? 11.783 -8.870 -11.847 1.00 96.50 208 PRO A CA 1
ATOM 1577 C C . PRO A 1 208 ? 11.083 -9.861 -10.898 1.00 96.50 208 PRO A C 1
ATOM 1579 O O . PRO A 1 208 ? 11.009 -9.629 -9.698 1.00 96.50 208 PRO A O 1
ATOM 1582 N N . ALA A 1 209 ? 10.593 -10.994 -11.411 1.00 96.19 209 ALA A N 1
ATOM 1583 C CA . ALA A 1 209 ? 9.927 -12.051 -10.641 1.00 96.19 209 ALA A CA 1
ATOM 1584 C C . ALA A 1 209 ? 10.917 -12.883 -9.788 1.00 96.19 209 ALA A C 1
ATOM 1586 O O . ALA A 1 209 ? 10.960 -14.110 -9.868 1.00 96.19 209 ALA A O 1
ATOM 1587 N N . LEU A 1 210 ? 11.765 -12.216 -8.998 1.00 94.69 210 LEU A N 1
ATOM 1588 C CA . LEU A 1 210 ? 12.822 -12.836 -8.188 1.00 94.69 210 LEU A CA 1
ATOM 1589 C C . LEU A 1 210 ? 12.256 -13.717 -7.060 1.00 94.69 210 LEU A C 1
ATOM 1591 O O . LEU A 1 210 ? 12.898 -14.687 -6.665 1.00 94.69 210 LEU A O 1
ATOM 1595 N N . SER A 1 211 ? 11.045 -13.413 -6.585 1.00 93.00 211 SER A N 1
ATOM 1596 C CA . SER A 1 211 ? 10.270 -14.207 -5.621 1.00 93.00 211 SER A CA 1
ATOM 1597 C C . SER A 1 211 ? 8.925 -14.690 -6.191 1.00 93.00 211 SER A C 1
ATOM 1599 O O . SER A 1 211 ? 7.975 -14.925 -5.444 1.00 93.00 211 SER A O 1
ATOM 1601 N N . GLY A 1 212 ? 8.826 -14.817 -7.520 1.00 94.31 212 GLY A N 1
ATOM 1602 C CA . GLY A 1 212 ? 7.549 -14.957 -8.224 1.00 94.31 212 GLY A CA 1
ATOM 1603 C C . GLY A 1 212 ? 6.813 -13.622 -8.398 1.00 94.31 212 GLY A C 1
ATOM 1604 O O . GLY A 1 212 ? 7.333 -12.552 -8.065 1.00 94.31 212 GLY A O 1
ATOM 1605 N N . LEU A 1 213 ? 5.600 -13.688 -8.951 1.00 94.62 213 LEU A N 1
ATOM 1606 C CA . LEU A 1 213 ? 4.724 -12.542 -9.217 1.00 94.62 213 LEU A CA 1
ATOM 1607 C C . LEU A 1 213 ? 3.502 -12.554 -8.290 1.00 94.62 213 LEU A C 1
ATOM 1609 O O . LEU A 1 213 ? 2.872 -13.594 -8.100 1.00 94.62 213 LEU A O 1
ATOM 1613 N N . LEU A 1 214 ? 3.153 -11.382 -7.755 1.00 94.62 214 LEU A N 1
ATOM 1614 C CA . LEU A 1 214 ? 1.920 -11.145 -6.993 1.00 94.62 214 LEU A CA 1
ATOM 1615 C C . LEU A 1 214 ? 0.820 -10.629 -7.940 1.00 94.62 214 LEU A C 1
ATOM 1617 O O . LEU A 1 214 ? 0.670 -11.170 -9.035 1.00 94.62 214 LEU A O 1
ATOM 1621 N N . SER A 1 215 ? 0.041 -9.617 -7.548 1.00 92.75 215 SER A N 1
ATOM 1622 C CA . SER A 1 215 ? -1.060 -9.075 -8.352 1.00 92.75 215 SER A CA 1
ATOM 1623 C C . SER A 1 215 ? -0.617 -8.635 -9.760 1.00 92.75 215 SER A C 1
ATOM 1625 O O . SER A 1 215 ? 0.469 -8.075 -9.908 1.00 92.75 215 SER A O 1
ATOM 1627 N N . PRO A 1 216 ? -1.458 -8.816 -10.797 1.00 93.12 216 PRO A N 1
ATOM 1628 C CA . PRO A 1 216 ? -2.689 -9.619 -10.820 1.00 93.12 216 PRO A CA 1
ATOM 1629 C C . PRO A 1 216 ? -2.444 -11.140 -10.977 1.00 93.12 216 PRO A C 1
ATOM 1631 O O . PRO A 1 216 ? -3.391 -11.919 -10.925 1.00 93.12 216 PRO A O 1
ATOM 1634 N N . TYR A 1 217 ? -1.198 -11.580 -11.188 1.00 92.81 217 TYR A N 1
ATOM 1635 C CA . TYR A 1 217 ? -0.862 -12.913 -11.715 1.00 92.81 217 TYR A CA 1
ATOM 1636 C C . TYR A 1 217 ? -0.777 -14.056 -10.693 1.00 92.81 217 TYR A C 1
ATOM 1638 O O . TYR A 1 217 ? -1.031 -15.199 -11.063 1.00 92.81 217 TYR A O 1
ATOM 1646 N N . TRP A 1 218 ? -0.381 -13.776 -9.448 1.00 93.56 218 TRP A N 1
ATOM 1647 C CA . TRP A 1 218 ? -0.240 -14.744 -8.343 1.00 93.56 218 TRP A CA 1
ATOM 1648 C C . TRP A 1 218 ? 0.534 -16.030 -8.693 1.00 93.56 218 TRP A C 1
ATOM 1650 O O . TRP A 1 218 ? 0.188 -17.132 -8.268 1.00 93.56 218 TRP A O 1
ATOM 1660 N N . CYS A 1 219 ? 1.617 -15.883 -9.457 1.00 93.81 219 CYS A N 1
ATOM 1661 C CA . CYS A 1 219 ? 2.437 -16.988 -9.941 1.00 93.81 219 CYS A CA 1
ATOM 1662 C C . CYS A 1 219 ? 3.745 -17.099 -9.138 1.00 93.81 219 CYS A C 1
ATOM 1664 O O . CYS A 1 219 ? 4.725 -16.400 -9.406 1.00 93.81 219 CYS A O 1
ATOM 1666 N N . SER A 1 220 ? 3.774 -18.000 -8.153 1.00 93.25 220 SER A N 1
ATOM 1667 C CA . SER A 1 220 ? 4.956 -18.291 -7.321 1.00 93.25 220 SER A CA 1
ATOM 1668 C C . SER A 1 220 ? 6.046 -19.090 -8.052 1.00 93.25 220 SER A C 1
ATOM 1670 O O . SER A 1 220 ? 7.201 -19.108 -7.618 1.00 93.25 220 SER A O 1
ATOM 1672 N N . THR A 1 221 ? 5.709 -19.731 -9.172 1.00 94.06 221 THR A N 1
ATOM 1673 C CA . THR A 1 221 ? 6.643 -20.460 -10.044 1.00 94.06 221 THR A CA 1
ATOM 1674 C C . THR A 1 221 ? 7.347 -19.552 -11.057 1.00 94.06 221 THR A C 1
ATOM 1676 O O . THR A 1 221 ? 8.393 -19.926 -11.586 1.00 94.06 221 THR A O 1
ATOM 1679 N N . ALA A 1 222 ? 6.859 -18.320 -11.257 1.00 95.06 222 ALA A N 1
ATOM 1680 C CA . ALA A 1 222 ? 7.499 -17.339 -12.129 1.00 95.06 222 ALA A CA 1
ATOM 1681 C C . ALA A 1 222 ? 8.925 -16.980 -11.669 1.00 95.06 222 ALA A C 1
ATOM 1683 O O . ALA A 1 222 ? 9.233 -16.983 -10.471 1.00 95.06 222 ALA A O 1
ATOM 1684 N N . ARG A 1 223 ? 9.808 -16.663 -12.626 1.00 95.69 223 ARG A N 1
ATOM 1685 C CA . ARG A 1 223 ? 11.235 -16.385 -12.365 1.00 95.69 223 ARG A CA 1
ATOM 1686 C C . ARG A 1 223 ? 11.731 -15.098 -13.011 1.00 95.69 223 ARG A C 1
ATOM 1688 O O . ARG A 1 223 ? 11.278 -14.708 -14.092 1.00 95.69 223 ARG A O 1
ATOM 1695 N N . GLY A 1 224 ? 12.713 -14.472 -12.360 1.00 96.00 224 GLY A N 1
ATOM 1696 C CA . GLY A 1 224 ? 13.432 -13.299 -12.855 1.00 96.00 224 GLY A CA 1
ATOM 1697 C C . GLY A 1 224 ? 13.999 -13.536 -14.255 1.00 96.00 224 GLY A C 1
ATOM 1698 O O . GLY A 1 224 ? 14.892 -14.359 -14.426 1.00 96.00 224 GLY A O 1
ATOM 1699 N N . THR A 1 225 ? 13.467 -12.835 -15.257 1.00 96.31 225 THR A N 1
ATOM 1700 C CA . THR A 1 225 ? 13.671 -13.166 -16.678 1.00 96.31 225 THR A CA 1
ATOM 1701 C C . THR A 1 225 ? 14.117 -11.934 -17.454 1.00 96.31 225 THR A C 1
ATOM 1703 O O . THR A 1 225 ? 13.362 -10.971 -17.535 1.00 96.31 225 THR A O 1
ATOM 1706 N N . ILE A 1 226 ? 15.310 -11.962 -18.060 1.00 97.19 226 ILE A N 1
ATOM 1707 C CA . ILE A 1 226 ? 15.795 -10.903 -18.963 1.00 97.19 226 ILE A CA 1
ATOM 1708 C C . ILE A 1 226 ? 15.822 -11.442 -20.398 1.00 97.19 226 ILE A C 1
ATOM 1710 O O . ILE A 1 226 ? 16.433 -12.475 -20.665 1.00 97.19 226 ILE A O 1
ATOM 1714 N N . ILE A 1 227 ? 15.176 -10.739 -21.330 1.00 96.69 227 ILE A N 1
ATOM 1715 C CA . ILE A 1 227 ? 15.154 -11.069 -22.764 1.00 96.69 227 ILE A CA 1
ATOM 1716 C C . ILE A 1 227 ? 15.533 -9.859 -23.625 1.00 96.69 227 ILE A C 1
ATOM 1718 O O . ILE A 1 227 ? 15.555 -8.732 -23.143 1.00 96.69 227 ILE A O 1
ATOM 1722 N N . GLY A 1 228 ? 15.810 -10.089 -24.913 1.00 95.69 228 GLY A N 1
ATOM 1723 C CA . GLY A 1 228 ? 16.141 -9.021 -25.870 1.00 95.69 228 GLY A CA 1
ATOM 1724 C C . GLY A 1 228 ? 17.602 -8.559 -25.839 1.00 95.69 228 GLY A C 1
ATOM 1725 O O . GLY A 1 228 ? 17.939 -7.564 -26.472 1.00 95.69 228 GLY A O 1
ATOM 1726 N N . ILE A 1 229 ? 18.474 -9.278 -25.125 1.00 97.12 229 ILE A N 1
ATOM 1727 C CA . ILE A 1 229 ? 19.915 -9.001 -25.073 1.00 97.12 229 ILE A CA 1
ATOM 1728 C C . ILE A 1 229 ? 20.542 -9.189 -26.464 1.00 97.12 229 ILE A C 1
ATOM 1730 O O . ILE A 1 229 ? 20.309 -10.194 -27.136 1.00 97.12 229 ILE A O 1
ATOM 1734 N N . THR A 1 230 ? 21.380 -8.236 -26.869 1.00 97.19 230 THR A N 1
ATOM 1735 C CA . THR A 1 230 ? 22.200 -8.274 -28.090 1.00 97.19 230 THR A CA 1
ATOM 1736 C C . THR A 1 230 ? 23.631 -7.817 -27.776 1.00 97.19 230 THR A C 1
ATOM 1738 O O . THR A 1 230 ? 23.918 -7.390 -26.660 1.00 97.19 230 THR A O 1
ATOM 1741 N N . GLN A 1 231 ? 24.538 -7.833 -28.760 1.00 96.75 231 GLN A N 1
ATOM 1742 C CA . GLN A 1 231 ? 25.897 -7.282 -28.596 1.00 96.75 231 GLN A CA 1
ATOM 1743 C C . GLN A 1 231 ? 25.930 -5.759 -28.332 1.00 96.75 231 GLN A C 1
ATOM 1745 O O . GLN A 1 231 ? 26.958 -5.243 -27.909 1.00 96.75 231 GLN A O 1
ATOM 1750 N N . TYR A 1 232 ? 24.819 -5.044 -28.553 1.00 95.62 232 TYR A N 1
ATOM 1751 C CA . TYR A 1 232 ? 24.664 -3.625 -28.206 1.00 95.62 232 TYR A CA 1
ATOM 1752 C C . TYR A 1 232 ? 24.256 -3.406 -26.734 1.00 95.62 232 TYR A C 1
ATOM 1754 O O . TYR A 1 232 ? 24.392 -2.306 -26.202 1.00 95.62 232 TYR A O 1
ATOM 1762 N N . THR A 1 233 ? 23.758 -4.441 -26.049 1.00 98.00 233 THR A N 1
ATOM 1763 C CA . THR A 1 233 ? 23.270 -4.330 -24.669 1.00 98.00 233 THR A CA 1
ATOM 1764 C C . THR A 1 233 ? 24.404 -4.004 -23.693 1.00 98.00 233 THR A C 1
ATOM 1766 O O . THR A 1 233 ? 25.462 -4.627 -23.695 1.00 98.00 233 THR A O 1
ATOM 1769 N N . THR A 1 234 ? 24.149 -3.052 -22.795 1.00 97.81 234 THR A N 1
ATOM 1770 C CA . THR A 1 234 ? 25.083 -2.604 -21.747 1.00 97.81 234 THR A CA 1
ATOM 1771 C C . THR A 1 234 ? 24.391 -2.596 -20.383 1.00 97.81 234 THR A C 1
ATOM 1773 O O . THR A 1 234 ? 23.167 -2.722 -20.302 1.00 97.81 234 THR A O 1
ATOM 1776 N N . ARG A 1 235 ? 25.146 -2.380 -19.296 1.00 97.25 235 ARG A N 1
ATOM 1777 C CA . ARG A 1 235 ? 24.564 -2.267 -17.946 1.00 97.25 235 ARG A CA 1
ATOM 1778 C C . ARG A 1 235 ? 23.509 -1.155 -17.824 1.00 97.25 235 ARG A C 1
ATOM 1780 O O . ARG A 1 235 ? 22.523 -1.347 -17.118 1.00 97.25 235 ARG A O 1
ATOM 1787 N N . SER A 1 236 ? 23.652 -0.060 -18.577 1.00 98.38 236 SER A N 1
ATOM 1788 C CA . SER A 1 236 ? 22.656 1.020 -18.668 1.00 98.38 236 SER A CA 1
ATOM 1789 C C . SER A 1 236 ? 21.303 0.534 -19.184 1.00 98.38 236 SER A C 1
ATOM 1791 O O . SER A 1 236 ? 20.274 0.839 -18.589 1.00 98.38 236 SER A O 1
ATOM 1793 N N . HIS A 1 237 ? 21.304 -0.298 -20.228 1.00 98.25 237 HIS A N 1
ATOM 1794 C CA . HIS A 1 237 ? 20.088 -0.888 -20.791 1.00 98.25 237 HIS A CA 1
ATOM 1795 C C . HIS A 1 237 ? 19.387 -1.836 -19.802 1.00 98.25 237 HIS A C 1
ATOM 1797 O O . HIS A 1 237 ? 18.160 -1.853 -19.737 1.00 98.25 237 HIS A O 1
ATOM 1803 N N . ILE A 1 238 ? 20.150 -2.575 -18.984 1.00 98.25 238 ILE A N 1
ATOM 1804 C CA . ILE A 1 238 ? 19.594 -3.429 -17.920 1.00 98.25 238 ILE A CA 1
ATOM 1805 C C . ILE A 1 238 ? 18.960 -2.565 -16.818 1.00 98.25 238 ILE A C 1
ATOM 1807 O O . ILE A 1 238 ? 17.800 -2.790 -16.473 1.00 98.25 238 ILE A O 1
ATOM 1811 N N . CYS A 1 239 ? 19.666 -1.535 -16.330 1.00 98.25 239 CYS A N 1
ATOM 1812 C CA . CYS A 1 239 ? 19.138 -0.586 -15.338 1.00 98.25 239 CYS A CA 1
ATOM 1813 C C . CYS A 1 239 ? 17.851 0.090 -15.834 1.00 98.25 239 CYS A C 1
ATOM 1815 O O . CYS A 1 239 ? 16.860 0.155 -15.107 1.00 98.25 239 CYS A O 1
ATOM 1817 N N . ARG A 1 240 ? 17.837 0.514 -17.105 1.00 98.00 240 ARG A N 1
ATOM 1818 C CA . ARG A 1 240 ? 16.657 1.072 -17.767 1.00 98.00 240 ARG A CA 1
ATOM 1819 C C . ARG A 1 240 ? 15.504 0.073 -17.821 1.00 98.00 240 ARG A C 1
ATOM 1821 O O . ARG A 1 240 ? 14.391 0.424 -17.447 1.00 98.00 240 ARG A O 1
ATOM 1828 N N . SER A 1 241 ? 15.773 -1.177 -18.203 1.00 98.12 241 SER A N 1
ATOM 1829 C CA . SER A 1 241 ? 14.738 -2.215 -18.276 1.00 98.12 241 SER A CA 1
ATOM 1830 C C . SER A 1 241 ? 14.110 -2.549 -16.919 1.00 98.12 241 SER A C 1
ATOM 1832 O O . SER A 1 241 ? 12.936 -2.897 -16.893 1.00 98.12 241 SER A O 1
ATOM 1834 N N . LEU A 1 242 ? 14.829 -2.387 -15.795 1.00 98.12 242 LEU A N 1
ATOM 1835 C CA . LEU A 1 242 ? 14.233 -2.525 -14.460 1.00 98.12 242 LEU A CA 1
ATOM 1836 C C . LEU A 1 242 ? 13.275 -1.369 -14.134 1.00 98.12 242 LEU A C 1
ATOM 1838 O O . LEU A 1 242 ? 12.187 -1.613 -13.618 1.00 98.12 242 LEU A O 1
ATOM 1842 N N . ILE A 1 243 ? 13.659 -0.124 -14.434 1.00 97.56 243 ILE A N 1
ATOM 1843 C CA . ILE A 1 243 ? 12.792 1.045 -14.206 1.00 97.56 243 ILE A CA 1
ATOM 1844 C C . ILE A 1 243 ? 11.487 0.899 -14.998 1.00 97.56 243 ILE A C 1
ATOM 1846 O O . ILE A 1 243 ? 10.403 1.034 -14.431 1.00 97.56 243 ILE A O 1
ATOM 1850 N N . GLU A 1 244 ? 11.580 0.534 -16.278 1.00 97.75 244 GLU A N 1
ATOM 1851 C CA . GLU A 1 244 ? 10.398 0.312 -17.117 1.00 97.75 244 GLU A CA 1
ATOM 1852 C C . GLU A 1 244 ? 9.560 -0.886 -16.620 1.00 97.75 244 GLU A C 1
ATOM 1854 O O . GLU A 1 244 ? 8.335 -0.805 -16.592 1.00 97.75 244 GLU A O 1
ATOM 1859 N N . ALA A 1 245 ? 10.184 -1.961 -16.123 1.00 98.00 245 ALA A N 1
ATOM 1860 C CA . ALA A 1 245 ? 9.495 -3.130 -15.559 1.00 98.00 245 ALA A CA 1
ATOM 1861 C C . ALA A 1 245 ? 8.695 -2.868 -14.278 1.00 98.00 245 ALA A C 1
ATOM 1863 O O . ALA A 1 245 ? 7.673 -3.517 -14.044 1.00 98.00 245 ALA A O 1
ATOM 1864 N N . ILE A 1 246 ? 9.137 -1.934 -13.435 1.00 97.81 246 ILE A N 1
ATOM 1865 C CA . ILE A 1 246 ? 8.357 -1.504 -12.267 1.00 97.81 246 ILE A CA 1
ATOM 1866 C C . ILE A 1 246 ? 7.092 -0.782 -12.754 1.00 97.81 246 ILE A C 1
ATOM 1868 O O . ILE A 1 246 ? 5.989 -1.118 -12.323 1.00 97.81 246 ILE A O 1
ATOM 1872 N N . ALA A 1 247 ? 7.233 0.119 -13.730 1.00 97.69 247 ALA A N 1
ATOM 1873 C CA . ALA A 1 247 ? 6.110 0.859 -14.297 1.00 97.69 247 ALA A CA 1
ATOM 1874 C C . ALA A 1 247 ? 5.128 -0.010 -15.108 1.00 97.69 247 ALA A C 1
ATOM 1876 O O . ALA A 1 247 ? 3.919 0.227 -15.049 1.00 97.69 247 ALA A O 1
ATOM 1877 N N . PHE A 1 248 ? 5.611 -1.037 -15.822 1.00 98.06 248 PHE A N 1
ATOM 1878 C CA . PHE A 1 248 ? 4.761 -1.999 -16.534 1.00 98.06 248 PHE A CA 1
ATOM 1879 C C . PHE A 1 248 ? 3.896 -2.840 -15.578 1.00 98.06 248 PHE A C 1
ATOM 1881 O O . PHE A 1 248 ? 2.715 -3.035 -15.846 1.00 98.06 248 PHE A O 1
ATOM 1888 N N . GLN A 1 249 ? 4.438 -3.298 -14.443 1.00 97.88 249 GLN A N 1
ATOM 1889 C CA . GLN A 1 249 ? 3.649 -4.047 -13.451 1.00 97.88 249 GLN A CA 1
ATOM 1890 C C . GLN A 1 249 ? 2.573 -3.165 -12.791 1.00 97.88 249 GLN A C 1
ATOM 1892 O O . GLN A 1 249 ? 1.460 -3.627 -12.548 1.00 97.88 249 GLN A O 1
ATOM 1897 N N . ILE A 1 250 ? 2.873 -1.884 -12.545 1.00 97.44 250 ILE A N 1
ATOM 1898 C CA . ILE A 1 250 ? 1.889 -0.909 -12.043 1.00 97.44 250 ILE A CA 1
ATOM 1899 C C . ILE A 1 250 ? 0.811 -0.632 -13.101 1.00 97.44 250 ILE A C 1
ATOM 1901 O O . ILE A 1 250 ? -0.369 -0.564 -12.757 1.00 97.44 250 ILE A O 1
ATOM 1905 N N . TYR A 1 251 ? 1.187 -0.550 -14.383 1.00 97.38 251 TYR A N 1
ATOM 1906 C CA . TYR A 1 251 ? 0.241 -0.487 -15.500 1.00 97.38 251 TYR A CA 1
ATOM 1907 C C . TYR A 1 251 ? -0.696 -1.705 -15.519 1.00 97.38 251 TYR A C 1
ATOM 1909 O O . TYR A 1 251 ? -1.911 -1.523 -15.543 1.00 97.38 251 TYR A O 1
ATOM 1917 N N . ASP A 1 252 ? -0.171 -2.934 -15.445 1.00 97.19 252 ASP A N 1
ATOM 1918 C CA . ASP A 1 252 ? -1.003 -4.145 -15.465 1.00 97.19 252 ASP A CA 1
ATOM 1919 C C . ASP A 1 252 ? -1.978 -4.195 -14.275 1.00 97.19 252 ASP A C 1
ATOM 1921 O O . ASP A 1 252 ? -3.155 -4.511 -14.456 1.00 97.19 252 ASP A O 1
ATOM 1925 N N . ILE A 1 253 ? -1.529 -3.821 -13.070 1.00 97.69 253 ILE A N 1
ATOM 1926 C CA . ILE A 1 253 ? -2.392 -3.731 -11.882 1.00 97.69 253 ILE A CA 1
ATOM 1927 C C . ILE A 1 253 ? -3.482 -2.667 -12.062 1.00 97.69 253 ILE A C 1
ATOM 1929 O O . ILE A 1 253 ? -4.650 -2.949 -11.788 1.00 97.69 253 ILE A O 1
ATOM 1933 N N . LEU A 1 254 ? -3.146 -1.463 -12.539 1.00 96.88 254 LEU A N 1
ATOM 1934 C CA . LEU A 1 254 ? -4.130 -0.387 -12.684 1.00 96.88 254 LEU A CA 1
ATOM 1935 C C . LEU A 1 254 ? -5.159 -0.700 -13.781 1.00 96.88 254 LEU A C 1
ATOM 1937 O O . LEU A 1 254 ? -6.352 -0.482 -13.584 1.00 96.88 254 LEU A O 1
ATOM 1941 N N . GLN A 1 255 ? -4.736 -1.304 -14.895 1.00 96.38 255 GLN A N 1
ATOM 1942 C CA . GLN A 1 255 ? -5.645 -1.798 -15.934 1.00 96.38 255 GLN A CA 1
ATOM 1943 C C . GLN A 1 255 ? -6.657 -2.818 -15.387 1.00 96.38 255 GLN A C 1
ATOM 1945 O O . GLN A 1 255 ? -7.811 -2.823 -15.816 1.00 96.38 255 GLN A O 1
ATOM 1950 N N . VAL A 1 256 ? -6.244 -3.664 -14.437 1.00 96.62 256 VAL A N 1
ATOM 1951 C CA . VAL A 1 256 ? -7.145 -4.598 -13.750 1.00 96.62 256 VAL A CA 1
ATOM 1952 C C . VAL A 1 256 ? -8.049 -3.875 -12.745 1.00 96.62 256 VAL A C 1
ATOM 1954 O O . VAL A 1 256 ? -9.239 -4.175 -12.692 1.00 96.62 256 VAL A O 1
ATOM 1957 N N . MET A 1 257 ? -7.548 -2.871 -12.016 1.00 97.00 257 MET A N 1
ATOM 1958 C CA . MET A 1 257 ? -8.372 -2.041 -11.123 1.00 97.00 257 MET A CA 1
ATOM 1959 C C . MET A 1 257 ? -9.491 -1.314 -11.869 1.00 97.00 257 MET A C 1
ATOM 1961 O O . MET A 1 257 ? -10.617 -1.251 -11.377 1.00 97.00 257 MET A O 1
ATOM 1965 N N . GLU A 1 258 ? -9.217 -0.775 -13.057 1.00 95.50 258 GLU A N 1
ATOM 1966 C CA . GLU A 1 258 ? -10.239 -0.151 -13.903 1.00 95.50 258 GLU A CA 1
ATOM 1967 C C . GLU A 1 258 ? -11.277 -1.160 -14.404 1.00 95.50 258 GLU A C 1
ATOM 1969 O O . GLU A 1 258 ? -12.459 -0.831 -14.473 1.00 95.50 258 GLU A O 1
ATOM 1974 N N . LEU A 1 259 ? -10.852 -2.387 -14.725 1.00 95.88 259 LEU A N 1
ATOM 1975 C CA . LEU A 1 259 ? -11.730 -3.452 -15.214 1.00 95.88 259 LEU A CA 1
ATOM 1976 C C . LEU A 1 259 ? -12.623 -4.033 -14.106 1.00 95.88 259 LEU A C 1
ATOM 1978 O O . LEU A 1 259 ? -13.808 -4.251 -14.343 1.00 95.88 259 LEU A O 1
ATOM 1982 N N . ASP A 1 260 ? -12.089 -4.244 -12.899 1.00 95.31 260 ASP A N 1
ATOM 1983 C CA . ASP A 1 260 ? -12.873 -4.690 -11.739 1.00 95.31 260 ASP A CA 1
ATOM 1984 C C . ASP A 1 260 ? -13.800 -3.576 -11.210 1.00 95.31 260 ASP A C 1
ATOM 1986 O O . ASP A 1 260 ? -14.935 -3.858 -10.825 1.00 95.31 260 ASP A O 1
ATOM 1990 N N . SER A 1 261 ? -13.351 -2.308 -11.193 1.00 93.75 261 SER A N 1
ATOM 1991 C CA . SER A 1 261 ? -14.162 -1.185 -10.679 1.00 93.75 261 SER A CA 1
ATOM 1992 C C . SER A 1 261 ? -15.132 -0.566 -11.690 1.00 93.75 261 SER A C 1
ATOM 1994 O O . SER A 1 261 ? -16.070 0.112 -11.275 1.00 93.75 261 SER A O 1
ATOM 1996 N N . ASN A 1 262 ? -14.933 -0.798 -12.992 1.00 93.06 262 ASN A N 1
ATOM 1997 C CA . ASN A 1 262 ? -15.637 -0.135 -14.099 1.00 93.06 262 ASN A CA 1
ATOM 1998 C C . ASN A 1 262 ? -15.539 1.412 -14.069 1.00 93.06 262 ASN A C 1
ATOM 2000 O O . ASN A 1 262 ? -16.371 2.111 -14.647 1.00 93.06 262 ASN A O 1
ATOM 2004 N N . THR A 1 263 ? -14.502 1.949 -13.420 1.00 93.12 263 THR A N 1
ATOM 2005 C CA . THR A 1 263 ? -14.241 3.390 -13.293 1.00 93.12 263 THR A CA 1
ATOM 2006 C C . THR A 1 263 ? -12.798 3.668 -13.688 1.00 93.12 263 THR A C 1
ATOM 2008 O O . THR A 1 263 ? -11.877 3.094 -13.101 1.00 93.12 263 THR A O 1
ATOM 2011 N N . LYS A 1 264 ? -12.596 4.562 -14.662 1.00 93.81 264 LYS A N 1
ATOM 2012 C CA . LYS A 1 264 ? -11.263 5.004 -15.094 1.00 93.81 264 LYS A CA 1
ATOM 2013 C C . LYS A 1 264 ? -10.485 5.686 -13.973 1.00 93.81 264 LYS A C 1
ATOM 2015 O O . LYS A 1 264 ? -11.071 6.176 -13.012 1.00 93.81 264 LYS A O 1
ATOM 2020 N N . THR A 1 265 ? -9.166 5.692 -14.104 1.00 94.12 265 THR A N 1
ATOM 2021 C CA . THR A 1 265 ? -8.262 6.407 -13.206 1.00 94.12 265 THR A CA 1
ATOM 2022 C C . THR A 1 265 ? -7.905 7.749 -13.834 1.00 94.12 265 THR A C 1
ATOM 2024 O O . THR A 1 265 ? -7.410 7.770 -14.958 1.00 94.12 265 THR A O 1
ATOM 2027 N N . SER A 1 266 ? -8.151 8.869 -13.154 1.00 92.06 266 SER A N 1
ATOM 2028 C CA . SER A 1 266 ? -7.837 10.204 -13.698 1.00 92.06 266 SER A CA 1
ATOM 2029 C C . SER A 1 266 ? -6.379 10.608 -13.486 1.00 92.06 266 SER A C 1
ATOM 2031 O O . SER A 1 266 ? -5.808 11.345 -14.286 1.00 92.06 266 SER A O 1
ATOM 2033 N N . SER A 1 267 ? -5.766 10.124 -12.405 1.00 93.00 267 SER A N 1
ATOM 2034 C CA . SER A 1 267 ? -4.392 10.434 -12.016 1.00 93.00 267 SER A CA 1
ATOM 2035 C C . SER A 1 267 ? -3.819 9.361 -11.090 1.00 93.00 267 SER A C 1
ATOM 2037 O O . SER A 1 267 ? -4.556 8.701 -10.354 1.00 93.00 267 SER A O 1
ATOM 2039 N N . LEU A 1 268 ? -2.492 9.204 -11.101 1.00 96.06 268 LEU A N 1
ATOM 2040 C CA . LEU A 1 268 ? -1.777 8.363 -10.139 1.00 96.06 268 LEU A CA 1
ATOM 2041 C C . LEU A 1 268 ? -0.911 9.236 -9.228 1.00 96.06 268 LEU A C 1
ATOM 2043 O O . LEU A 1 268 ? 0.061 9.848 -9.677 1.00 96.06 268 LEU A O 1
ATOM 2047 N N . LYS A 1 269 ? -1.231 9.266 -7.933 1.00 95.19 269 LYS A N 1
ATOM 2048 C CA . LYS A 1 269 ? -0.396 9.924 -6.917 1.00 95.19 269 LYS A CA 1
ATOM 2049 C C . LYS A 1 269 ? 0.683 8.949 -6.438 1.00 95.19 269 LYS A C 1
ATOM 2051 O O . LYS A 1 269 ? 0.406 7.765 -6.254 1.00 95.19 269 LYS A O 1
ATOM 2056 N N . VAL A 1 270 ? 1.927 9.393 -6.292 1.00 95.06 270 VAL A N 1
ATOM 2057 C CA . VAL A 1 270 ? 3.063 8.490 -6.028 1.00 95.06 270 VAL A CA 1
ATOM 2058 C C . VAL A 1 270 ? 3.896 8.938 -4.834 1.00 95.06 270 VAL A C 1
ATOM 2060 O O . VAL A 1 270 ? 4.123 10.129 -4.648 1.00 95.06 270 VAL A O 1
ATOM 2063 N N . ASP A 1 271 ? 4.362 7.986 -4.029 1.00 92.75 271 ASP A N 1
ATOM 2064 C CA . ASP A 1 271 ? 5.266 8.217 -2.894 1.00 92.75 271 ASP A CA 1
ATOM 2065 C C . ASP A 1 271 ? 6.282 7.068 -2.733 1.00 92.75 271 ASP A C 1
ATOM 2067 O O . ASP A 1 271 ? 6.238 6.068 -3.450 1.00 92.75 271 ASP A O 1
ATOM 2071 N N . GLY A 1 272 ? 7.248 7.226 -1.825 1.00 90.69 272 GLY A N 1
ATOM 2072 C CA . GLY A 1 272 ? 8.326 6.257 -1.601 1.00 90.69 272 GLY A CA 1
ATOM 2073 C C . GLY A 1 272 ? 9.583 6.497 -2.450 1.00 90.69 272 GLY A C 1
ATOM 2074 O O . GLY A 1 272 ? 9.577 7.209 -3.458 1.00 90.69 272 GLY A O 1
ATOM 2075 N N . GLY A 1 273 ? 10.704 5.918 -2.009 1.00 90.31 273 GLY A N 1
ATOM 2076 C CA . GLY A 1 273 ? 12.056 6.327 -2.410 1.00 90.31 273 GLY A CA 1
ATOM 2077 C C . GLY A 1 273 ? 12.367 6.252 -3.908 1.00 90.31 273 GLY A C 1
ATOM 2078 O O . GLY A 1 273 ? 13.100 7.105 -4.410 1.00 90.31 273 GLY A O 1
ATOM 2079 N N . LEU A 1 274 ? 11.786 5.299 -4.649 1.00 93.19 274 LEU A N 1
ATOM 2080 C CA . LEU A 1 274 ? 12.037 5.180 -6.095 1.00 93.19 274 LEU A CA 1
ATOM 2081 C C . LEU A 1 274 ? 11.431 6.338 -6.904 1.00 93.19 274 LEU A C 1
ATOM 2083 O O . LEU A 1 274 ? 11.934 6.647 -7.982 1.00 93.19 274 LEU A O 1
ATOM 2087 N N . THR A 1 275 ? 10.409 7.029 -6.383 1.00 93.25 275 THR A N 1
ATOM 2088 C CA . THR A 1 275 ? 9.775 8.177 -7.066 1.00 93.25 275 THR A CA 1
ATOM 2089 C C . THR A 1 275 ? 10.709 9.384 -7.205 1.00 93.25 275 THR A C 1
ATOM 2091 O O . THR A 1 275 ? 10.471 10.270 -8.022 1.00 93.25 275 THR A O 1
ATOM 2094 N N . ARG A 1 276 ? 11.833 9.405 -6.474 1.00 91.56 276 ARG A N 1
ATOM 2095 C CA . ARG A 1 276 ? 12.924 10.373 -6.685 1.00 91.56 276 ARG A CA 1
ATOM 2096 C C . ARG A 1 276 ? 13.572 10.226 -8.072 1.00 91.56 276 ARG A C 1
ATOM 2098 O O . ARG A 1 276 ? 14.210 11.160 -8.550 1.00 91.56 276 ARG A O 1
ATOM 2105 N N . SER A 1 277 ? 13.372 9.091 -8.748 1.00 93.88 277 SER A N 1
ATOM 2106 C CA . SER A 1 277 ? 13.695 8.918 -10.162 1.00 93.88 277 SER A CA 1
ATOM 2107 C C . SER A 1 277 ? 12.653 9.616 -11.046 1.00 93.88 277 SER A C 1
ATOM 2109 O O . SER A 1 277 ? 11.552 9.107 -11.272 1.00 93.88 277 SER A O 1
ATOM 2111 N N . GLN A 1 278 ? 13.024 10.779 -11.586 1.00 93.50 278 GLN A N 1
ATOM 2112 C CA . GLN A 1 278 ? 12.223 11.517 -12.576 1.00 93.50 278 GLN A CA 1
ATOM 2113 C C . GLN A 1 278 ? 11.909 10.654 -13.809 1.00 93.50 278 GLN A C 1
ATOM 2115 O O . GLN A 1 278 ? 10.793 10.690 -14.318 1.00 93.50 278 GLN A O 1
ATOM 2120 N N . LEU A 1 279 ? 12.867 9.819 -14.233 1.00 94.56 279 LEU A N 1
ATOM 2121 C CA . LEU A 1 279 ? 12.706 8.881 -15.345 1.00 94.56 279 LEU A CA 1
ATOM 2122 C C . LEU A 1 279 ? 11.608 7.840 -15.075 1.00 94.56 279 LEU A C 1
ATOM 2124 O O . LEU A 1 279 ? 10.802 7.576 -15.963 1.00 94.56 279 LEU A O 1
ATOM 2128 N N . LEU A 1 280 ? 11.545 7.283 -13.857 1.00 96.12 280 LEU A N 1
ATOM 2129 C CA . LEU A 1 280 ? 10.471 6.364 -13.467 1.00 96.12 280 LEU A CA 1
ATOM 2130 C C . LEU A 1 280 ? 9.109 7.062 -13.505 1.00 96.12 280 LEU A C 1
ATOM 2132 O O . LEU A 1 280 ? 8.167 6.514 -14.065 1.00 96.12 280 LEU A O 1
ATOM 2136 N N . CYS A 1 281 ? 9.001 8.266 -12.939 1.00 96.25 281 CYS A N 1
ATOM 2137 C CA . CYS A 1 281 ? 7.722 8.974 -12.854 1.00 96.25 281 CYS A CA 1
ATOM 2138 C C . CYS A 1 281 ? 7.207 9.440 -14.225 1.00 96.25 281 CYS A C 1
ATOM 2140 O O . CYS A 1 281 ? 6.014 9.311 -14.497 1.00 96.25 281 CYS A O 1
ATOM 2142 N N . GLN A 1 282 ? 8.097 9.918 -15.102 1.00 95.56 282 GLN A N 1
ATOM 2143 C CA . GLN A 1 282 ? 7.736 10.291 -16.470 1.00 95.56 282 GLN A CA 1
ATOM 2144 C C . GLN A 1 282 ? 7.304 9.060 -17.277 1.00 95.56 282 GLN A C 1
ATOM 2146 O O . GLN A 1 282 ? 6.185 9.038 -17.783 1.00 95.56 282 GLN A O 1
ATOM 2151 N N . PHE A 1 283 ? 8.112 7.991 -17.295 1.00 95.81 283 PHE A N 1
ATOM 2152 C CA . PHE A 1 283 ? 7.755 6.752 -17.998 1.00 95.81 283 PHE A CA 1
ATOM 2153 C C . PHE A 1 283 ? 6.472 6.114 -17.435 1.00 95.81 283 PHE A C 1
ATOM 2155 O O . PHE A 1 283 ? 5.680 5.544 -18.182 1.00 95.81 283 PHE A O 1
ATOM 2162 N N . GLN A 1 284 ? 6.221 6.239 -16.126 1.00 97.06 284 GLN A N 1
ATOM 2163 C CA . GLN A 1 284 ? 4.968 5.800 -15.517 1.00 97.06 284 GLN A CA 1
ATOM 2164 C C . GLN A 1 284 ? 3.766 6.590 -16.052 1.00 97.06 284 GLN A C 1
ATOM 2166 O O . GLN A 1 284 ? 2.725 5.985 -16.302 1.00 97.06 284 GLN A O 1
ATOM 2171 N N . SER A 1 285 ? 3.896 7.903 -16.259 1.00 96.25 285 SER A N 1
ATOM 2172 C CA . SER A 1 285 ? 2.850 8.706 -16.900 1.00 96.25 285 SER A CA 1
ATOM 2173 C C . SER A 1 285 ? 2.667 8.284 -18.362 1.00 96.25 285 SER A C 1
ATOM 2175 O O . SER A 1 285 ? 1.557 7.927 -18.762 1.00 96.25 285 SER A O 1
ATOM 2177 N N . ASP A 1 286 ? 3.765 8.207 -19.121 1.00 94.06 286 ASP A N 1
ATOM 2178 C CA . ASP A 1 286 ? 3.795 7.841 -20.544 1.00 94.06 286 ASP A CA 1
ATOM 2179 C C . ASP A 1 286 ? 3.202 6.448 -20.833 1.00 94.06 286 ASP A C 1
ATOM 2181 O O . ASP A 1 286 ? 2.563 6.238 -21.865 1.00 94.06 286 ASP A O 1
ATOM 2185 N N . ILE A 1 287 ? 3.376 5.475 -19.929 1.00 95.19 287 ILE A N 1
ATOM 2186 C CA . ILE A 1 287 ? 2.799 4.135 -20.101 1.00 95.19 287 ILE A CA 1
ATOM 2187 C C . ILE A 1 287 ? 1.323 4.075 -19.682 1.00 95.19 287 ILE A C 1
ATOM 2189 O O . ILE A 1 287 ? 0.544 3.348 -20.302 1.00 95.19 287 ILE A O 1
ATOM 2193 N N . LEU A 1 288 ? 0.896 4.857 -18.685 1.00 95.00 288 LEU A N 1
ATOM 2194 C CA . LEU A 1 288 ? -0.500 4.893 -18.231 1.00 95.00 288 LEU A CA 1
ATOM 2195 C C . LEU A 1 288 ? -1.412 5.748 -19.129 1.00 95.00 288 LEU A C 1
ATOM 2197 O O . LEU A 1 288 ? -2.594 5.436 -19.232 1.00 95.00 288 LEU A O 1
ATOM 2201 N N . ASN A 1 289 ? -0.878 6.779 -19.797 1.00 93.94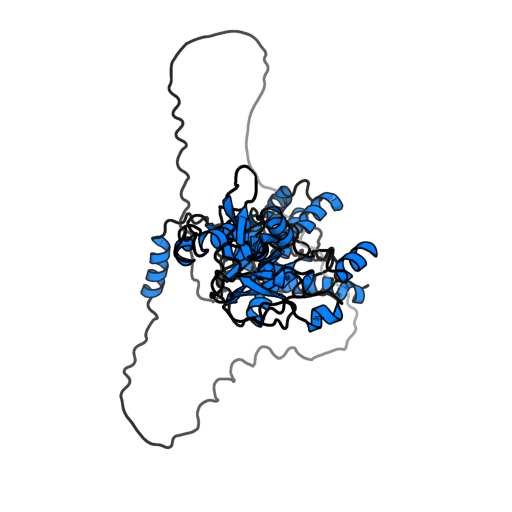 289 ASN A N 1
ATOM 2202 C CA . ASN A 1 289 ? -1.636 7.890 -20.402 1.00 93.94 289 ASN A CA 1
ATOM 2203 C C . ASN A 1 289 ? -2.475 8.692 -19.381 1.00 93.94 289 ASN A C 1
ATOM 2205 O O . ASN A 1 289 ? -3.534 9.218 -19.723 1.00 93.94 289 ASN A O 1
ATOM 2209 N N . ILE A 1 290 ? -2.012 8.792 -18.129 1.00 94.25 290 ILE A N 1
ATOM 2210 C CA . ILE A 1 290 ? -2.624 9.631 -17.081 1.00 94.25 290 ILE A CA 1
ATOM 2211 C C . ILE A 1 290 ? -1.525 10.424 -16.352 1.00 94.25 290 ILE A C 1
ATOM 2213 O O . ILE A 1 290 ? -0.394 9.932 -16.251 1.00 94.25 290 ILE A O 1
ATOM 2217 N N . PRO A 1 291 ? -1.799 11.644 -15.855 1.00 94.50 291 PRO A N 1
ATOM 2218 C CA . PRO A 1 291 ? -0.815 12.424 -15.113 1.00 94.50 291 PRO A CA 1
ATOM 2219 C C . PRO A 1 291 ? -0.377 11.712 -13.825 1.00 94.50 291 PRO A C 1
ATOM 2221 O O . PRO A 1 291 ? -1.197 11.184 -13.064 1.00 94.50 291 PRO A O 1
ATOM 2224 N N . VAL A 1 292 ? 0.933 11.728 -13.577 1.00 95.81 292 VAL A N 1
ATOM 2225 C CA . VAL A 1 292 ? 1.554 11.199 -12.356 1.00 95.81 292 VAL A CA 1
ATOM 2226 C C . VAL A 1 292 ? 1.946 12.365 -11.454 1.00 95.81 292 VAL A C 1
ATOM 2228 O O . VAL A 1 292 ? 2.671 13.265 -11.874 1.00 95.81 292 VAL A O 1
ATOM 2231 N N . TYR A 1 293 ? 1.491 12.344 -10.203 1.00 93.62 293 TYR A N 1
ATOM 2232 C CA . TYR A 1 293 ? 1.731 13.410 -9.229 1.00 93.62 293 TYR A CA 1
ATOM 2233 C C . TYR A 1 293 ? 2.626 12.912 -8.093 1.00 93.62 293 TYR A C 1
ATOM 2235 O O . TYR A 1 293 ? 2.218 12.055 -7.309 1.00 93.62 293 TYR A O 1
ATOM 2243 N N . ARG A 1 294 ? 3.830 13.476 -7.965 1.00 92.88 294 ARG A N 1
ATOM 2244 C CA . ARG A 1 294 ? 4.750 13.208 -6.850 1.00 92.88 294 ARG A CA 1
ATOM 2245 C C . ARG A 1 294 ? 4.782 14.416 -5.905 1.00 92.88 294 ARG A C 1
ATOM 2247 O O . ARG A 1 294 ? 5.174 15.495 -6.347 1.00 92.88 294 ARG A O 1
ATOM 2254 N N . PRO A 1 295 ? 4.412 14.291 -4.623 1.00 87.81 295 PRO A N 1
ATOM 2255 C CA . PRO A 1 295 ? 4.467 15.403 -3.685 1.00 87.81 295 PRO A CA 1
ATOM 2256 C C . PRO A 1 295 ? 5.909 15.820 -3.375 1.00 87.81 295 PRO A C 1
ATOM 2258 O O . PRO A 1 295 ? 6.839 15.023 -3.486 1.00 87.81 295 PRO A O 1
ATOM 2261 N N . ASN A 1 296 ? 6.090 17.070 -2.944 1.00 83.31 296 ASN A N 1
ATOM 2262 C CA . ASN A 1 296 ? 7.360 17.538 -2.375 1.00 83.31 296 ASN A CA 1
ATOM 2263 C C . ASN A 1 296 ? 7.555 17.077 -0.910 1.00 83.31 296 ASN A C 1
ATOM 2265 O O . ASN A 1 296 ? 8.673 16.963 -0.420 1.00 83.31 296 ASN A O 1
ATOM 2269 N N . MET A 1 297 ? 6.452 16.789 -0.209 1.00 83.06 297 MET A N 1
ATOM 2270 C CA . MET A 1 297 ? 6.437 16.196 1.132 1.00 83.06 297 MET A CA 1
ATOM 2271 C C . MET A 1 297 ? 6.329 14.668 1.008 1.00 83.06 297 MET A C 1
ATOM 2273 O O . MET A 1 297 ? 5.269 14.166 0.625 1.00 83.06 297 MET A O 1
ATOM 2277 N N . ASP A 1 298 ? 7.432 13.965 1.295 1.00 77.00 298 ASP A N 1
ATOM 2278 C CA . ASP A 1 298 ? 7.579 12.505 1.129 1.00 77.00 298 ASP A CA 1
ATOM 2279 C C . ASP A 1 298 ? 6.709 11.687 2.120 1.00 77.00 298 ASP A C 1
ATOM 2281 O O . ASP A 1 298 ? 6.202 10.625 1.762 1.00 77.00 298 ASP A O 1
ATOM 2285 N N . GLU A 1 299 ? 6.499 12.171 3.352 1.00 87.38 299 GLU A N 1
ATOM 2286 C CA . GLU A 1 299 ? 5.898 11.425 4.484 1.00 87.38 299 GLU A CA 1
ATOM 2287 C C . GLU A 1 299 ? 4.355 11.360 4.469 1.00 87.38 299 GLU A C 1
ATOM 2289 O O . GLU A 1 299 ? 3.663 11.610 5.463 1.00 87.38 299 GLU A O 1
ATOM 2294 N N . ARG A 1 300 ? 3.783 11.001 3.316 1.00 89.25 300 ARG A N 1
ATOM 2295 C CA . ARG A 1 300 ? 2.326 10.970 3.094 1.00 89.25 300 ARG A CA 1
ATOM 2296 C C . ARG A 1 300 ? 1.584 9.971 3.986 1.00 89.25 300 ARG A C 1
ATOM 2298 O O . ARG A 1 300 ? 0.452 10.243 4.376 1.00 89.25 300 ARG A O 1
ATOM 2305 N N . THR A 1 301 ? 2.233 8.876 4.379 1.00 92.69 301 THR A N 1
ATOM 2306 C CA . THR A 1 301 ? 1.706 7.904 5.351 1.00 92.69 301 THR A CA 1
ATOM 2307 C C . THR A 1 301 ? 1.439 8.544 6.715 1.00 92.69 301 THR A C 1
ATOM 2309 O O . THR A 1 301 ? 0.352 8.389 7.266 1.00 92.69 301 THR A O 1
ATOM 2312 N N . ALA A 1 302 ? 2.393 9.311 7.253 1.00 94.25 302 ALA A N 1
ATOM 2313 C CA . ALA A 1 302 ? 2.209 10.007 8.527 1.00 94.25 302 ALA A CA 1
ATOM 2314 C C . ALA A 1 302 ? 1.142 11.112 8.420 1.00 94.25 302 ALA A C 1
ATOM 2316 O O . ALA A 1 302 ? 0.347 11.302 9.341 1.00 94.25 302 ALA A O 1
ATOM 2317 N N . LEU A 1 303 ? 1.085 11.799 7.274 1.00 93.25 303 LEU A N 1
ATOM 2318 C CA . LEU A 1 303 ? 0.112 12.860 7.017 1.00 93.25 303 LEU A CA 1
ATOM 2319 C C . LEU A 1 303 ? -1.341 12.351 7.022 1.00 93.25 303 LEU A C 1
ATOM 2321 O O . LEU A 1 303 ? -2.200 12.992 7.617 1.00 93.25 303 LEU A O 1
ATOM 2325 N N . GLY A 1 304 ? -1.622 11.182 6.434 1.00 95.06 304 GLY A N 1
ATOM 2326 C CA . GLY A 1 304 ? -2.969 10.598 6.469 1.00 95.06 304 GLY A CA 1
ATOM 2327 C C . GLY A 1 304 ? -3.432 10.225 7.878 1.00 95.06 304 GLY A C 1
ATOM 2328 O O . GLY A 1 304 ? -4.567 10.517 8.248 1.00 95.06 304 GLY A O 1
ATOM 2329 N N . ALA A 1 305 ? -2.540 9.667 8.703 1.00 97.25 305 ALA A N 1
ATOM 2330 C CA . ALA A 1 305 ? -2.842 9.403 10.110 1.00 97.25 305 ALA A CA 1
ATOM 2331 C C . ALA A 1 305 ? -3.096 10.70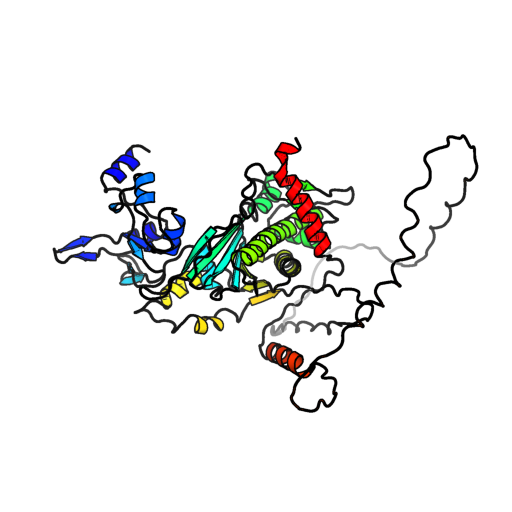3 10.903 1.00 97.25 305 ALA A C 1
ATOM 2333 O O . ALA A 1 305 ? -3.978 10.734 11.760 1.00 97.25 305 ALA A O 1
ATOM 2334 N N . ALA A 1 306 ? -2.382 11.790 10.584 1.00 96.06 306 ALA A N 1
ATOM 2335 C CA . ALA A 1 306 ? -2.623 13.111 11.168 1.00 96.06 306 ALA A CA 1
ATOM 2336 C C . ALA A 1 306 ? -3.968 13.721 10.725 1.00 96.06 306 ALA A C 1
ATOM 2338 O O . ALA A 1 306 ? -4.671 14.293 11.555 1.00 96.06 306 ALA A O 1
ATOM 2339 N N . PHE A 1 307 ? -4.375 13.552 9.462 1.00 95.75 307 PHE A N 1
ATOM 2340 C CA . PHE A 1 307 ? -5.706 13.958 8.988 1.00 95.75 307 PHE A CA 1
ATOM 2341 C C . PHE A 1 307 ? -6.819 13.191 9.702 1.00 95.75 307 PHE A C 1
ATOM 2343 O O . PHE A 1 307 ? -7.748 13.805 10.222 1.00 95.75 307 PHE A O 1
ATOM 2350 N N . ALA A 1 308 ? -6.690 11.868 9.820 1.00 96.94 308 ALA A N 1
ATOM 2351 C CA . ALA A 1 308 ? -7.629 11.059 10.590 1.00 96.94 308 ALA A CA 1
ATOM 2352 C C . ALA A 1 308 ? -7.663 11.457 12.081 1.00 96.94 308 ALA A C 1
ATOM 2354 O O . ALA A 1 308 ? -8.720 11.404 12.702 1.00 96.94 308 ALA A O 1
ATOM 2355 N N . ALA A 1 309 ? -6.546 11.915 12.656 1.00 97.75 309 ALA A N 1
ATOM 2356 C CA . ALA A 1 309 ? -6.507 12.417 14.028 1.00 97.75 309 ALA A CA 1
ATOM 2357 C C . ALA A 1 309 ? -7.185 13.789 14.202 1.00 97.75 309 ALA A C 1
ATOM 2359 O O . ALA A 1 309 ? -7.877 13.996 15.199 1.00 97.75 309 ALA A O 1
ATOM 2360 N N . GLY A 1 310 ? -6.990 14.715 13.258 1.00 96.19 310 GLY A N 1
ATOM 2361 C CA . GLY A 1 310 ? -7.531 16.077 13.323 1.00 96.19 310 GLY A CA 1
ATOM 2362 C C . GLY A 1 310 ? -9.013 16.191 12.958 1.00 96.19 310 GLY A C 1
ATOM 2363 O O . GLY A 1 310 ? -9.700 17.038 13.517 1.00 96.19 310 GLY A O 1
ATOM 2364 N N . LEU A 1 311 ? -9.516 15.315 12.082 1.00 95.50 311 LEU A N 1
ATOM 2365 C CA . LEU A 1 311 ? -10.935 15.239 11.695 1.00 95.50 311 LEU A CA 1
ATOM 2366 C C . LEU A 1 311 ? -11.828 14.546 12.744 1.00 95.50 311 LEU A C 1
ATOM 2368 O O . LEU A 1 311 ? -13.039 14.453 12.559 1.00 95.50 311 LEU A O 1
ATOM 2372 N N . ALA A 1 312 ? -11.256 14.036 13.838 1.00 96.50 312 ALA A N 1
ATOM 2373 C CA . ALA A 1 312 ? -12.026 13.333 14.855 1.00 96.50 312 ALA A CA 1
ATOM 2374 C C . ALA A 1 312 ? -12.945 14.293 15.626 1.00 96.50 312 ALA A C 1
ATOM 2376 O O . ALA A 1 312 ? -12.526 15.380 16.032 1.00 96.50 312 ALA A O 1
ATOM 2377 N N . ASN A 1 313 ? -14.174 13.849 15.901 1.00 93.88 313 ASN A N 1
ATOM 2378 C CA . ASN A 1 313 ? -15.113 14.566 16.765 1.00 93.88 313 ASN A CA 1
ATOM 2379 C C . ASN A 1 313 ? -14.477 14.853 18.142 1.00 93.88 313 ASN A C 1
ATOM 2381 O O . ASN A 1 313 ? -13.869 13.966 18.750 1.00 93.88 313 ASN A O 1
ATOM 2385 N N . GLY A 1 314 ? -14.586 16.099 18.607 1.00 92.31 314 GLY A N 1
ATOM 2386 C CA . GLY A 1 314 ? -13.900 16.601 19.801 1.00 92.31 314 GLY A CA 1
ATOM 2387 C C . GLY A 1 314 ? -12.419 16.971 19.614 1.00 92.31 314 GLY A C 1
ATOM 2388 O O . GLY A 1 314 ? -11.785 17.372 20.590 1.00 92.31 314 GLY A O 1
ATOM 2389 N N . ILE A 1 315 ? -11.868 16.854 18.398 1.00 95.38 315 ILE A N 1
ATOM 2390 C CA . ILE A 1 315 ? -10.571 17.429 17.995 1.00 95.38 315 ILE A CA 1
ATOM 2391 C C . ILE A 1 315 ? -10.790 18.547 16.973 1.00 95.38 315 ILE A C 1
ATOM 2393 O O . ILE A 1 315 ? -10.282 19.644 17.185 1.00 95.38 315 ILE A O 1
ATOM 2397 N N . GLU A 1 316 ? -11.563 18.267 15.914 1.00 89.56 316 GLU A N 1
ATOM 2398 C CA . GLU A 1 316 ? -12.148 19.259 14.990 1.00 89.56 316 GLU A CA 1
ATOM 2399 C C . GLU A 1 316 ? -11.139 20.326 14.503 1.00 89.56 316 GLU A C 1
ATOM 2401 O O . GLU A 1 316 ? -11.398 21.527 14.510 1.00 89.56 316 GLU A O 1
ATOM 2406 N N . MET A 1 317 ? -9.950 19.871 14.085 1.00 92.00 317 MET A N 1
ATOM 2407 C CA . MET A 1 317 ? -8.866 20.728 13.576 1.00 92.00 317 MET A CA 1
ATOM 2408 C C . MET A 1 317 ? -9.112 21.225 12.139 1.00 92.00 317 MET A C 1
ATOM 2410 O O . MET A 1 317 ? -8.502 22.209 11.723 1.00 92.00 317 MET A O 1
ATOM 2414 N N . TRP A 1 318 ? -9.986 20.536 11.403 1.00 90.62 318 TRP A N 1
ATOM 2415 C CA . TRP A 1 318 ? -10.426 20.838 10.040 1.00 90.62 318 TRP A CA 1
ATOM 2416 C C . TRP A 1 318 ? -11.902 20.463 9.911 1.00 90.62 318 TRP A C 1
ATOM 2418 O O . TRP A 1 318 ? -12.327 19.477 10.518 1.00 90.62 318 TRP A O 1
ATOM 2428 N N . ASP A 1 319 ? -12.664 21.191 9.096 1.00 85.56 319 ASP A N 1
ATOM 2429 C CA . ASP A 1 319 ? -14.102 20.927 8.928 1.00 85.56 319 ASP A CA 1
ATOM 2430 C C . ASP A 1 319 ? -14.354 19.638 8.127 1.00 85.56 319 ASP A C 1
ATOM 2432 O O . ASP A 1 319 ? -15.335 18.931 8.357 1.00 85.56 319 ASP A O 1
ATOM 2436 N N . ASN A 1 320 ? -13.518 19.361 7.117 1.00 85.75 320 ASN A N 1
ATOM 2437 C CA . ASN A 1 320 ? -13.676 18.232 6.194 1.00 85.75 320 ASN A CA 1
ATOM 2438 C C . ASN A 1 320 ? -12.432 18.014 5.303 1.00 85.75 320 ASN A C 1
ATOM 2440 O O . ASN A 1 320 ? -11.502 18.816 5.264 1.00 85.75 320 ASN A O 1
ATOM 2444 N N . LEU A 1 321 ? -12.446 16.931 4.517 1.00 86.00 321 LEU A N 1
ATOM 2445 C CA . LEU A 1 321 ? -11.356 16.548 3.609 1.00 86.00 321 LEU A CA 1
ATOM 2446 C C . LEU A 1 321 ? -11.082 17.531 2.455 1.00 86.00 321 LEU A C 1
ATOM 2448 O O . LEU A 1 321 ? -9.968 17.524 1.931 1.00 86.00 321 LEU A O 1
ATOM 2452 N N . HIS A 1 322 ? -12.047 18.354 2.030 1.00 81.94 322 HIS A N 1
ATOM 2453 C CA . HIS A 1 322 ? -11.841 19.278 0.909 1.00 81.94 322 HIS A CA 1
ATOM 2454 C C . HIS A 1 322 ? -11.012 20.505 1.317 1.00 81.94 322 HIS A C 1
ATOM 2456 O O . HIS A 1 322 ? -10.241 21.012 0.505 1.00 81.94 322 HIS A O 1
ATOM 2462 N N . GLU A 1 323 ? -11.078 20.929 2.584 1.00 82.69 323 GLU A N 1
ATOM 2463 C CA . GLU A 1 323 ? -10.221 21.990 3.139 1.00 82.69 323 GLU A CA 1
ATOM 2464 C C . GLU A 1 323 ? -8.724 21.645 2.984 1.00 82.69 323 GLU A C 1
ATOM 2466 O O . GLU A 1 323 ? -7.894 22.478 2.607 1.00 82.69 323 GLU A O 1
ATOM 2471 N N . LEU A 1 324 ? -8.389 20.365 3.174 1.00 83.50 324 LEU A N 1
ATOM 2472 C CA . LEU A 1 324 ? -7.031 19.828 3.079 1.00 83.50 324 LEU A CA 1
ATOM 2473 C C . LEU A 1 324 ? -6.458 19.816 1.653 1.00 83.50 324 LEU A C 1
ATOM 2475 O O . LEU A 1 324 ? -5.248 19.638 1.487 1.00 83.50 324 LEU A O 1
ATOM 2479 N N . VAL A 1 325 ? -7.277 20.009 0.613 1.00 77.88 325 VAL A N 1
ATOM 2480 C CA . VAL A 1 325 ? -6.818 19.988 -0.787 1.00 77.88 325 VAL A CA 1
ATOM 2481 C C . VAL A 1 325 ? -5.779 21.086 -1.014 1.00 77.88 325 VAL A C 1
ATOM 2483 O O . VAL A 1 325 ? -4.645 20.784 -1.381 1.00 77.88 325 VAL A O 1
ATOM 2486 N N . HIS A 1 326 ? -6.097 22.337 -0.674 1.00 68.06 326 HIS A N 1
ATOM 2487 C CA . HIS A 1 326 ? -5.176 23.472 -0.839 1.00 68.06 326 HIS A CA 1
ATOM 2488 C C . HIS A 1 326 ? -3.888 23.338 -0.001 1.00 68.06 326 HIS A C 1
ATOM 2490 O O . HIS A 1 326 ? -2.816 23.791 -0.416 1.00 68.06 326 HIS A O 1
ATOM 2496 N N . VAL A 1 327 ? -3.973 22.667 1.153 1.00 65.94 327 VAL A N 1
ATOM 2497 C CA . VAL A 1 327 ? -2.838 22.383 2.052 1.00 65.94 327 VAL A CA 1
ATOM 2498 C C . VAL A 1 327 ? -1.883 21.334 1.459 1.00 65.94 327 VAL A C 1
ATOM 2500 O O . VAL A 1 327 ? -0.704 21.302 1.807 1.00 65.94 327 VAL A O 1
ATOM 2503 N N . THR A 1 328 ? -2.363 20.467 0.561 1.00 67.94 328 THR A N 1
ATOM 2504 C CA . THR A 1 328 ? -1.631 19.268 0.113 1.00 67.94 328 THR A CA 1
ATOM 2505 C C . THR A 1 328 ? -1.190 19.267 -1.346 1.00 67.94 328 THR A C 1
ATOM 2507 O O . THR A 1 328 ? -0.200 18.584 -1.643 1.00 67.94 328 THR A O 1
ATOM 2510 N N . THR A 1 329 ? -1.895 19.979 -2.233 1.00 66.19 329 THR A N 1
ATOM 2511 C CA . THR A 1 329 ? -1.615 20.042 -3.682 1.00 66.19 329 THR A CA 1
ATOM 2512 C C . THR A 1 329 ? -0.576 21.096 -4.047 1.00 66.19 329 THR A C 1
ATOM 2514 O O . THR A 1 329 ? 0.207 20.879 -4.964 1.00 66.19 329 THR A O 1
ATOM 2517 N N . SER A 1 330 ? -0.508 22.194 -3.291 1.00 60.09 330 SER A N 1
ATOM 2518 C CA . SER A 1 330 ? 0.236 23.427 -3.608 1.00 60.09 330 SER A CA 1
ATOM 2519 C C . SER A 1 330 ? 1.768 23.295 -3.731 1.00 60.09 330 SER A C 1
ATOM 2521 O O . SER A 1 330 ? 2.452 24.294 -3.927 1.00 60.09 330 SER A O 1
ATOM 2523 N N . ASN A 1 331 ? 2.321 22.080 -3.624 1.00 72.56 331 ASN A N 1
ATOM 2524 C CA . ASN A 1 331 ? 3.718 21.725 -3.898 1.00 72.56 331 ASN A CA 1
ATOM 2525 C C . ASN A 1 331 ? 3.821 20.257 -4.399 1.00 72.56 331 ASN A C 1
ATOM 2527 O O . ASN A 1 331 ? 4.286 19.368 -3.670 1.00 72.56 331 ASN A O 1
ATOM 2531 N N . MET A 1 332 ? 3.385 19.975 -5.634 1.00 84.56 332 MET A N 1
ATOM 2532 C CA . MET A 1 332 ? 3.528 18.658 -6.282 1.00 84.56 332 MET A CA 1
ATOM 2533 C C . MET A 1 332 ? 4.242 18.743 -7.642 1.00 84.56 332 MET A C 1
ATOM 2535 O O . MET A 1 332 ? 3.979 19.622 -8.452 1.00 84.56 332 MET A O 1
ATOM 2539 N N . TYR A 1 333 ? 5.115 17.774 -7.924 1.00 88.19 333 TYR A N 1
ATOM 2540 C CA . TYR A 1 333 ? 5.691 17.548 -9.250 1.00 88.19 333 TYR A CA 1
ATOM 2541 C C . TYR A 1 333 ? 4.694 16.766 -10.111 1.00 88.19 333 TYR A C 1
ATOM 2543 O O . TYR A 1 333 ? 4.399 15.602 -9.824 1.00 88.19 333 TYR A O 1
ATOM 2551 N N . LYS A 1 334 ? 4.196 17.405 -11.170 1.00 92.38 334 LYS A N 1
ATOM 2552 C CA . LYS A 1 334 ? 3.225 16.860 -12.125 1.00 92.38 334 LYS A CA 1
ATOM 2553 C C . LYS A 1 334 ? 3.943 16.395 -13.393 1.00 92.38 334 LYS A C 1
ATOM 2555 O O . LYS A 1 334 ? 4.411 17.216 -14.177 1.00 92.38 334 LYS A O 1
ATOM 2560 N N . TYR A 1 335 ? 4.021 15.085 -13.592 1.00 93.12 335 TYR A N 1
ATOM 2561 C CA . TYR A 1 335 ? 4.526 14.476 -14.822 1.00 93.12 335 TYR A CA 1
ATOM 2562 C C . TYR A 1 335 ? 3.343 14.246 -15.764 1.00 93.12 335 TYR A C 1
ATOM 2564 O O . TYR A 1 335 ? 2.369 13.586 -15.390 1.00 93.12 335 TYR A O 1
ATOM 2572 N N . VAL A 1 336 ? 3.410 14.826 -16.962 1.00 91.69 336 VAL A N 1
ATOM 2573 C CA . VAL A 1 336 ? 2.366 14.726 -17.990 1.00 91.69 336 VAL A CA 1
ATOM 2574 C C . VAL A 1 336 ? 2.866 13.812 -19.102 1.00 91.69 336 VAL A C 1
ATOM 2576 O O . VAL A 1 336 ? 4.000 13.950 -19.556 1.00 91.69 336 VAL A O 1
ATOM 2579 N N . TYR A 1 337 ? 2.018 12.882 -19.527 1.00 84.56 337 TYR A N 1
ATOM 2580 C CA . TYR A 1 337 ? 2.341 11.877 -20.531 1.00 84.56 337 TYR A CA 1
ATOM 2581 C C . TYR A 1 337 ? 2.500 12.489 -21.927 1.00 84.56 337 TYR A C 1
ATOM 2583 O O . TYR A 1 337 ? 1.715 13.347 -22.341 1.00 84.56 337 TYR A O 1
ATOM 2591 N N . TYR A 1 338 ? 3.473 12.006 -22.698 1.00 76.75 338 TYR A N 1
ATOM 2592 C CA . TYR A 1 338 ? 3.600 12.404 -24.098 1.00 76.75 338 TYR A CA 1
ATOM 2593 C C . TYR A 1 338 ? 2.593 11.655 -24.972 1.00 76.75 338 TYR A C 1
ATOM 2595 O O . TYR A 1 338 ? 2.744 10.466 -25.256 1.00 76.75 338 TYR A O 1
ATOM 2603 N N . ILE A 1 339 ? 1.598 12.378 -25.492 1.00 57.16 339 ILE A N 1
ATOM 2604 C CA . ILE A 1 339 ? 0.853 11.918 -26.666 1.00 57.16 339 ILE A CA 1
ATOM 2605 C C . ILE A 1 339 ? 1.821 11.952 -27.853 1.00 57.16 339 ILE A C 1
ATOM 2607 O O . ILE A 1 339 ? 2.041 13.002 -28.458 1.00 57.16 339 ILE A O 1
ATOM 2611 N N . SER A 1 340 ? 2.398 10.801 -28.205 1.00 46.91 340 SER A N 1
ATOM 2612 C CA . SER A 1 340 ? 3.029 10.624 -29.512 1.00 46.91 340 SER A CA 1
ATOM 2613 C C . SER A 1 340 ? 1.958 10.875 -30.573 1.00 46.91 340 SER A C 1
ATOM 2615 O O . SER A 1 340 ? 1.010 10.090 -30.681 1.00 46.91 340 SER A O 1
ATOM 2617 N N . SER A 1 341 ? 2.068 11.971 -31.324 1.00 38.38 341 SER A N 1
ATOM 2618 C CA . SER A 1 341 ? 1.113 12.273 -32.384 1.00 38.38 341 SER A CA 1
ATOM 2619 C C . SER A 1 341 ? 1.104 11.124 -33.388 1.00 38.38 341 SER A C 1
ATOM 2621 O O . SER A 1 341 ? 2.118 10.792 -34.003 1.00 38.38 341 SER A O 1
ATOM 2623 N N . VAL A 1 342 ? -0.059 10.487 -33.536 1.00 32.75 342 VAL A N 1
ATOM 2624 C CA . VAL A 1 342 ? -0.285 9.529 -34.618 1.00 32.75 342 VAL A CA 1
ATOM 2625 C C . VAL A 1 342 ? -0.001 10.266 -35.924 1.00 32.75 342 VAL A C 1
ATOM 2627 O O . VAL A 1 342 ? -0.463 11.392 -36.101 1.00 32.75 342 VAL A O 1
ATOM 2630 N N . HIS A 1 343 ? 0.737 9.646 -36.846 1.00 31.45 343 HIS A N 1
ATOM 2631 C CA . HIS A 1 343 ? 0.920 10.180 -38.196 1.00 31.45 343 HIS A CA 1
ATOM 2632 C C . HIS A 1 343 ? -0.381 10.056 -39.012 1.00 31.45 343 HIS A C 1
ATOM 2634 O O . HIS A 1 343 ? -0.470 9.295 -39.975 1.00 31.45 343 HIS A O 1
ATOM 2640 N N . THR A 1 344 ? -1.404 10.821 -38.629 1.00 29.34 344 THR A N 1
ATOM 2641 C CA . THR A 1 344 ? -2.465 11.246 -39.540 1.00 29.34 344 THR A CA 1
ATOM 2642 C C . THR A 1 344 ? -1.844 12.121 -40.629 1.00 29.34 344 THR A C 1
ATOM 2644 O O . THR A 1 344 ? -0.877 12.841 -40.382 1.00 29.34 344 THR A O 1
ATOM 2647 N N . ALA A 1 345 ? -2.374 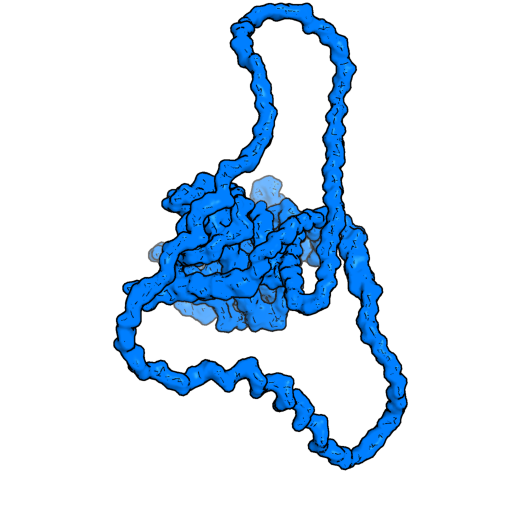12.055 -41.851 1.00 30.16 345 ALA A N 1
ATOM 2648 C CA . ALA A 1 345 ? -1.745 12.651 -43.037 1.00 30.16 345 ALA A CA 1
ATOM 2649 C C . ALA A 1 345 ? -1.787 14.197 -43.095 1.00 30.16 345 ALA A C 1
ATOM 2651 O O . ALA A 1 345 ? -1.374 14.786 -44.091 1.00 30.16 345 ALA A O 1
ATOM 2652 N N . GLU A 1 346 ? -2.261 14.850 -42.034 1.00 28.95 346 GLU A N 1
ATOM 2653 C CA . GLU A 1 346 ? -2.397 16.299 -41.902 1.00 28.95 346 GLU A CA 1
ATOM 2654 C C . GLU A 1 346 ? -1.618 16.743 -40.655 1.00 28.95 346 GLU A C 1
ATOM 2656 O O . GLU A 1 346 ? -1.907 16.326 -39.531 1.00 28.95 346 GLU A O 1
ATOM 2661 N N . GLY A 1 347 ? -0.549 17.515 -40.868 1.00 29.41 347 GLY A N 1
ATOM 2662 C CA . GLY A 1 347 ? 0.464 17.780 -39.847 1.00 29.41 347 GLY A CA 1
ATOM 2663 C C . GLY A 1 347 ? 0.107 18.927 -38.903 1.00 29.41 347 GLY A C 1
ATOM 2664 O O . GLY A 1 347 ? 0.215 20.093 -39.280 1.00 29.41 347 GLY A O 1
ATOM 2665 N N . VAL A 1 348 ? -0.212 18.603 -37.648 1.00 25.95 348 VAL A N 1
ATOM 2666 C CA . VAL A 1 348 ? -0.309 19.585 -36.556 1.00 25.95 348 VAL A CA 1
ATOM 2667 C C . VAL A 1 348 ? 1.048 19.711 -35.860 1.00 25.95 348 VAL A C 1
ATOM 2669 O O . VAL A 1 348 ? 1.512 18.785 -35.196 1.00 25.95 348 VAL A O 1
ATOM 2672 N N . TYR A 1 349 ? 1.690 20.871 -36.002 1.00 26.38 349 TYR A N 1
ATOM 2673 C CA . TYR A 1 349 ? 2.915 21.206 -35.273 1.00 26.38 349 TYR A CA 1
ATOM 2674 C C . TYR A 1 349 ? 2.578 21.743 -33.877 1.00 26.38 349 TYR A C 1
ATOM 2676 O O . TYR A 1 349 ? 1.999 22.819 -33.754 1.00 26.38 349 TYR A O 1
ATOM 2684 N N . LEU A 1 350 ? 3.024 21.049 -32.827 1.00 27.69 350 LEU A N 1
ATOM 2685 C CA . LEU A 1 350 ? 3.109 21.611 -31.476 1.00 27.69 350 LEU A CA 1
ATOM 2686 C C . LEU A 1 350 ? 4.560 22.020 -31.197 1.00 27.69 350 LEU A C 1
ATOM 2688 O O . LEU A 1 350 ? 5.422 21.180 -30.950 1.00 27.69 350 LEU A O 1
ATOM 2692 N N . THR A 1 351 ? 4.840 23.320 -31.273 1.00 24.28 351 THR A N 1
ATOM 2693 C CA . THR A 1 351 ? 6.153 23.893 -30.944 1.00 24.28 351 THR A CA 1
ATOM 2694 C C . THR A 1 351 ? 6.257 24.186 -29.445 1.00 24.28 351 THR A C 1
ATOM 2696 O O . THR A 1 351 ? 5.470 25.002 -28.956 1.00 24.28 351 THR A O 1
ATOM 2699 N N . PRO A 1 352 ? 7.243 23.634 -28.716 1.00 28.62 352 PRO A N 1
ATOM 2700 C CA . PRO A 1 352 ? 7.573 24.120 -27.380 1.00 28.62 352 PRO A CA 1
ATOM 2701 C C . PRO A 1 352 ? 8.036 25.581 -27.462 1.00 28.62 352 PRO A C 1
ATOM 2703 O O . PRO A 1 352 ? 8.930 25.902 -28.251 1.00 28.62 352 PRO A O 1
ATOM 2706 N N . GLN A 1 353 ? 7.445 26.472 -26.661 1.00 27.86 353 GLN A N 1
ATOM 2707 C CA . GLN A 1 353 ? 7.993 27.821 -26.495 1.00 27.86 353 GLN A CA 1
ATOM 2708 C C . GLN A 1 353 ? 9.282 27.790 -25.657 1.00 27.86 353 GLN A C 1
ATOM 2710 O O . GLN A 1 353 ? 9.596 26.809 -24.983 1.00 27.86 353 GLN A O 1
ATOM 2715 N N . GLN A 1 354 ? 10.090 28.838 -25.805 1.00 28.66 354 GLN A N 1
ATOM 2716 C CA . GLN A 1 354 ? 11.516 28.799 -25.485 1.00 28.66 354 GLN A CA 1
ATOM 2717 C C . GLN A 1 354 ? 11.820 28.884 -23.982 1.00 28.66 354 GLN A C 1
ATOM 2719 O O . GLN A 1 354 ? 11.074 29.454 -23.192 1.00 28.66 354 GLN A O 1
ATOM 2724 N N . THR A 1 355 ? 12.973 28.327 -23.613 1.00 27.55 355 THR A N 1
ATOM 2725 C CA . THR A 1 355 ? 13.497 28.240 -22.244 1.00 27.55 355 THR A CA 1
ATOM 2726 C C . THR A 1 355 ? 13.608 29.594 -21.543 1.00 27.55 355 THR A C 1
ATOM 2728 O O . THR A 1 355 ? 14.305 30.488 -22.033 1.00 27.55 355 THR A O 1
ATOM 2731 N N . ALA A 1 356 ? 13.059 29.699 -20.332 1.00 26.69 356 ALA A N 1
ATOM 2732 C CA . ALA A 1 356 ? 13.468 30.728 -19.382 1.00 26.69 356 ALA A CA 1
ATOM 2733 C C . ALA A 1 356 ? 14.872 30.409 -18.829 1.00 26.69 356 ALA A C 1
ATOM 2735 O O . ALA A 1 356 ? 15.160 29.276 -18.443 1.00 26.69 356 ALA A O 1
ATOM 2736 N N . VAL A 1 357 ? 15.752 31.410 -18.796 1.00 30.12 357 VAL A N 1
ATOM 2737 C CA . VAL A 1 357 ? 17.096 31.306 -18.201 1.00 30.12 357 VAL A CA 1
ATOM 2738 C C . VAL A 1 357 ? 16.985 31.557 -16.689 1.00 30.12 357 VAL A C 1
ATOM 2740 O O . VAL A 1 357 ? 16.288 32.499 -16.306 1.00 30.12 357 VAL A O 1
ATOM 2743 N N . PRO A 1 358 ? 17.648 30.773 -15.814 1.00 31.33 358 PRO A N 1
ATOM 2744 C CA . PRO A 1 358 ? 17.613 31.022 -14.373 1.00 31.33 358 PRO A CA 1
ATOM 2745 C C . PRO A 1 358 ? 18.219 32.395 -14.019 1.00 31.33 358 PRO A C 1
ATOM 2747 O O . PRO A 1 358 ? 19.186 32.823 -14.659 1.00 31.33 358 PRO A O 1
ATOM 2750 N N . PRO A 1 359 ? 17.687 33.096 -13.000 1.00 28.34 359 PRO A N 1
ATOM 2751 C CA . PRO A 1 359 ? 18.175 34.416 -12.613 1.00 28.34 359 PRO A CA 1
ATOM 2752 C C . PRO A 1 359 ? 19.615 34.359 -12.064 1.00 28.34 359 PRO A C 1
ATOM 2754 O O . PRO A 1 359 ? 20.017 33.355 -11.469 1.00 28.34 359 PRO A O 1
ATOM 2757 N N . PRO A 1 360 ? 20.411 35.433 -12.229 1.00 28.89 360 PRO A N 1
ATOM 2758 C CA . PRO A 1 360 ? 21.792 35.467 -11.759 1.00 28.89 360 PRO A CA 1
ATOM 2759 C C . PRO A 1 360 ? 21.875 35.444 -10.227 1.00 28.89 360 PRO A C 1
ATOM 2761 O O . PRO A 1 360 ? 21.129 36.136 -9.533 1.00 28.89 360 PRO A O 1
ATOM 2764 N N . VAL A 1 361 ? 22.836 34.686 -9.694 1.00 30.81 361 VAL A N 1
ATOM 2765 C CA . VAL A 1 361 ? 23.094 34.603 -8.249 1.00 30.81 361 VAL A CA 1
ATOM 2766 C C . VAL A 1 361 ? 23.604 35.950 -7.728 1.00 30.81 361 VAL A C 1
ATOM 2768 O O . VAL A 1 361 ? 24.679 36.409 -8.111 1.00 30.81 361 VAL A O 1
ATOM 2771 N N . SER A 1 362 ? 22.851 36.568 -6.817 1.00 26.03 362 SER A N 1
ATOM 2772 C CA . SER A 1 362 ? 23.213 37.840 -6.178 1.00 26.03 362 SER A CA 1
ATOM 2773 C C . SER A 1 362 ? 24.314 37.654 -5.125 1.00 26.03 362 SER A C 1
ATOM 2775 O O . SER A 1 362 ? 24.046 37.524 -3.930 1.00 26.03 362 SER A O 1
ATOM 2777 N N . THR A 1 363 ? 25.579 37.638 -5.551 1.00 27.78 363 THR A N 1
ATOM 2778 C CA . THR A 1 363 ? 26.737 37.585 -4.645 1.00 27.78 363 THR A CA 1
ATOM 2779 C C . THR A 1 363 ? 27.056 38.961 -4.051 1.00 27.78 363 THR A C 1
ATOM 2781 O O . THR A 1 363 ? 27.998 39.633 -4.474 1.00 27.78 363 THR A O 1
ATOM 2784 N N . THR A 1 364 ? 26.296 39.393 -3.044 1.00 25.44 364 THR A N 1
ATOM 2785 C CA . THR A 1 364 ? 26.619 40.593 -2.254 1.00 25.44 364 THR A CA 1
ATOM 2786 C C . THR A 1 364 ? 27.571 40.258 -1.104 1.00 25.44 364 THR A C 1
ATOM 2788 O O . THR A 1 364 ? 27.134 39.920 -0.005 1.00 25.44 364 THR A O 1
ATOM 2791 N N . VAL A 1 365 ? 28.878 40.394 -1.342 1.00 27.89 365 VAL A N 1
ATOM 2792 C CA . VAL A 1 365 ? 29.908 40.449 -0.289 1.00 27.89 365 VAL A CA 1
ATOM 2793 C C . VAL A 1 365 ? 30.539 41.849 -0.320 1.00 27.89 365 VAL A C 1
ATOM 2795 O O . VAL A 1 365 ? 30.971 42.277 -1.392 1.00 27.89 365 VAL A O 1
ATOM 2798 N N . PRO A 1 366 ? 30.575 42.599 0.798 1.00 26.25 366 PRO A N 1
ATOM 2799 C CA . PRO A 1 366 ? 31.105 43.960 0.808 1.00 26.25 366 PRO A CA 1
ATOM 2800 C C . PRO A 1 366 ? 32.631 43.978 0.649 1.00 26.25 366 PRO A C 1
ATOM 2802 O O . PRO A 1 366 ? 33.346 43.182 1.258 1.00 26.25 366 PRO A O 1
ATOM 2805 N N . VAL A 1 367 ? 33.136 44.923 -0.146 1.00 24.66 367 VAL A N 1
ATOM 2806 C CA . VAL A 1 367 ? 34.574 45.112 -0.377 1.00 24.66 367 VAL A CA 1
ATOM 2807 C C . VAL A 1 367 ? 35.161 46.066 0.664 1.00 24.66 367 VAL A C 1
ATOM 2809 O O . VAL A 1 367 ? 34.769 47.229 0.723 1.00 24.66 367 VAL A O 1
ATOM 2812 N N . SER A 1 368 ? 36.169 45.598 1.403 1.00 23.02 368 SER A N 1
ATOM 2813 C CA . SER A 1 368 ? 37.079 46.431 2.202 1.00 23.02 368 SER A CA 1
ATOM 2814 C C . SER A 1 368 ? 38.522 46.207 1.720 1.00 23.02 368 SER A C 1
ATOM 2816 O O . SER A 1 368 ? 38.949 45.053 1.662 1.00 23.02 368 SER A O 1
ATOM 2818 N N . PRO A 1 369 ? 39.282 47.256 1.350 1.00 27.36 369 PRO A N 1
ATOM 2819 C CA . PRO A 1 369 ? 40.600 47.097 0.738 1.00 27.36 369 PRO A CA 1
ATOM 2820 C C . PRO A 1 369 ? 41.753 47.147 1.755 1.00 27.36 369 PRO A C 1
ATOM 2822 O O . PRO A 1 369 ? 41.889 48.121 2.491 1.00 27.36 369 PRO A O 1
ATOM 2825 N N . THR A 1 370 ? 42.666 46.172 1.688 1.00 24.56 370 THR A N 1
ATOM 2826 C CA . THR A 1 370 ? 43.998 46.261 2.317 1.00 24.56 370 THR A CA 1
ATOM 2827 C C . THR A 1 370 ? 45.051 45.632 1.403 1.00 24.56 370 THR A C 1
ATOM 2829 O O . THR A 1 370 ? 44.860 44.527 0.901 1.00 24.56 370 THR A O 1
ATOM 2832 N N . LEU A 1 371 ? 46.170 46.327 1.179 1.00 21.55 371 LEU A N 1
ATOM 2833 C CA . LEU A 1 371 ? 47.318 45.808 0.425 1.00 21.55 371 LEU A CA 1
ATOM 2834 C C . LEU A 1 371 ? 48.113 44.800 1.270 1.00 21.55 371 LEU A C 1
ATOM 2836 O O . LEU A 1 371 ? 48.360 45.083 2.438 1.00 21.55 371 LEU A O 1
ATOM 2840 N N . TYR A 1 372 ? 48.653 43.738 0.657 1.00 21.41 372 TYR A N 1
ATOM 2841 C CA . TYR A 1 372 ? 50.010 43.258 0.978 1.00 21.41 372 TYR A CA 1
ATOM 2842 C C . TYR A 1 372 ? 50.626 42.421 -0.160 1.00 21.41 372 TYR A C 1
ATOM 2844 O O . TYR A 1 372 ? 49.940 41.642 -0.817 1.00 21.41 372 TYR A O 1
ATOM 2852 N N . VAL A 1 373 ? 51.924 42.626 -0.410 1.00 20.34 373 VAL A N 1
ATOM 2853 C CA . VAL A 1 373 ? 52.751 42.138 -1.543 1.00 20.34 373 VAL A CA 1
ATOM 2854 C C . VAL A 1 373 ? 54.232 42.258 -1.092 1.00 20.34 373 VAL A C 1
ATOM 2856 O O . VAL A 1 373 ? 54.482 43.204 -0.339 1.00 20.34 373 VAL A O 1
ATOM 2859 N N . PRO A 1 374 ? 55.248 41.458 -1.523 1.00 30.56 374 PRO A N 1
ATOM 2860 C CA . PRO A 1 374 ? 55.300 40.220 -2.336 1.00 30.56 374 PRO A CA 1
ATOM 2861 C C . PRO A 1 374 ? 56.099 39.051 -1.659 1.00 30.56 374 PRO A C 1
ATOM 2863 O O . PRO A 1 374 ? 56.408 39.097 -0.472 1.00 30.56 374 PRO A O 1
ATOM 2866 N N . THR A 1 375 ? 56.571 38.090 -2.482 1.00 22.25 375 THR A N 1
ATOM 2867 C CA . THR A 1 375 ? 57.739 37.171 -2.310 1.00 22.25 375 THR A CA 1
ATOM 2868 C C . THR A 1 375 ? 57.457 35.776 -1.697 1.00 22.25 375 THR A C 1
ATOM 2870 O O . THR A 1 375 ? 56.591 35.656 -0.844 1.00 22.25 375 THR A O 1
ATOM 2873 N N . ASN A 1 376 ? 58.126 34.672 -2.096 1.00 23.12 376 ASN A N 1
ATOM 2874 C CA . ASN A 1 376 ? 59.146 34.481 -3.152 1.00 23.12 376 ASN A CA 1
ATOM 2875 C C . ASN A 1 376 ? 59.256 33.021 -3.673 1.00 23.12 376 ASN A C 1
ATOM 2877 O O . ASN A 1 376 ? 58.959 32.105 -2.919 1.00 23.12 376 ASN A O 1
ATOM 2881 N N . GLN A 1 377 ? 59.855 32.842 -4.872 1.00 23.95 377 GLN A N 1
ATOM 2882 C CA . GLN A 1 377 ? 60.411 31.581 -5.449 1.00 23.95 377 GLN A CA 1
ATOM 2883 C C . GLN A 1 377 ? 59.411 30.414 -5.702 1.00 23.95 377 GLN A C 1
ATOM 2885 O O . GLN A 1 377 ? 58.382 30.329 -5.055 1.00 23.95 377 GLN A O 1
ATOM 2890 N N . SER A 1 378 ? 59.636 29.403 -6.563 1.00 23.47 378 SER A N 1
ATOM 2891 C CA . SER A 1 378 ? 60.308 29.214 -7.883 1.00 23.47 378 SER A CA 1
ATOM 2892 C C . SER A 1 378 ? 59.861 27.806 -8.406 1.00 23.47 378 SER A C 1
ATOM 2894 O O . SER A 1 378 ? 59.362 27.039 -7.590 1.00 23.47 378 SER A O 1
ATOM 2896 N N . ARG A 1 379 ? 59.926 27.322 -9.664 1.00 24.33 379 ARG A N 1
ATOM 2897 C CA . ARG A 1 379 ? 60.677 27.557 -10.931 1.00 24.33 379 ARG A CA 1
ATOM 2898 C C . ARG A 1 379 ? 59.726 27.257 -12.128 1.00 24.33 379 ARG A C 1
ATOM 2900 O O . ARG A 1 379 ? 58.747 26.550 -11.930 1.00 24.33 379 ARG A O 1
ATOM 2907 N N . THR A 1 380 ? 59.793 27.889 -13.308 1.00 23.03 380 THR A N 1
ATOM 2908 C CA . THR A 1 380 ? 60.603 27.559 -14.525 1.00 23.03 380 THR A CA 1
ATOM 2909 C C . THR A 1 380 ? 60.792 26.048 -14.806 1.00 23.03 380 THR A C 1
ATOM 2911 O O . THR A 1 380 ? 61.175 25.318 -13.901 1.00 23.03 380 THR A O 1
ATOM 2914 N N . CYS A 1 381 ? 60.539 25.473 -15.998 1.00 22.31 381 CYS A N 1
ATOM 2915 C CA . CYS A 1 381 ? 60.421 25.948 -17.402 1.00 22.31 381 CYS A CA 1
ATOM 2916 C C . CYS A 1 381 ? 59.196 25.299 -18.121 1.00 22.31 381 CYS A C 1
ATOM 2918 O O . CYS A 1 381 ? 58.755 24.242 -17.691 1.00 22.31 381 CYS A O 1
ATOM 2920 N N . LEU A 1 382 ? 58.492 25.938 -19.079 1.00 22.31 382 LEU A N 1
ATOM 2921 C CA . LEU A 1 382 ? 58.756 26.047 -20.546 1.00 22.31 382 LEU A CA 1
ATOM 2922 C C . LEU A 1 382 ? 58.965 24.679 -21.249 1.00 22.31 382 LEU A C 1
ATOM 2924 O O . LEU A 1 382 ? 59.748 23.879 -20.752 1.00 22.31 382 LEU A O 1
ATOM 2928 N N . SER A 1 383 ? 58.352 24.360 -22.404 1.00 24.95 383 SER A N 1
ATOM 2929 C CA . SER A 1 383 ? 57.869 25.221 -23.514 1.00 24.95 383 SER A CA 1
ATOM 2930 C C . SER A 1 383 ? 56.550 24.756 -24.205 1.00 24.95 383 SER A C 1
ATOM 2932 O O . SER A 1 383 ? 55.902 23.810 -23.767 1.00 24.95 383 SER A O 1
ATOM 2934 N N . SER A 1 384 ? 56.114 25.476 -25.254 1.00 22.25 384 SER A N 1
ATOM 2935 C CA . SER A 1 384 ? 54.834 25.366 -26.004 1.00 22.25 384 SER A CA 1
ATOM 2936 C C . SER A 1 384 ? 54.989 26.047 -27.401 1.00 22.25 384 SER A C 1
ATOM 2938 O O . SER A 1 384 ? 56.130 26.417 -27.697 1.00 22.25 384 SER A O 1
ATOM 2940 N N . PRO A 1 385 ? 53.960 26.344 -28.250 1.00 35.12 385 PRO A N 1
ATOM 2941 C CA . PRO A 1 385 ? 52.581 25.827 -28.441 1.00 35.12 385 PRO A CA 1
ATOM 2942 C C . PRO A 1 385 ? 52.219 25.564 -29.955 1.00 35.12 385 PRO A C 1
ATOM 2944 O O . PRO A 1 385 ? 53.091 25.626 -30.815 1.00 35.12 385 PRO A O 1
ATOM 2947 N N . THR A 1 386 ? 50.915 25.433 -30.301 1.00 23.14 386 THR A N 1
ATOM 2948 C CA . THR A 1 386 ? 50.266 25.702 -31.638 1.00 23.14 386 THR A CA 1
ATOM 2949 C C . THR A 1 386 ? 50.606 24.792 -32.857 1.00 23.14 386 THR A C 1
ATOM 2951 O O . THR A 1 386 ? 51.695 24.249 -32.931 1.00 23.14 386 THR A O 1
ATOM 2954 N N . SER A 1 387 ? 49.748 24.563 -33.879 1.00 21.84 387 SER A N 1
ATOM 2955 C CA . SER A 1 387 ? 48.339 24.965 -34.119 1.00 21.84 387 SER A CA 1
ATOM 2956 C C . SER A 1 387 ? 47.570 24.079 -35.135 1.00 21.84 387 SER A C 1
ATOM 2958 O O . SER A 1 387 ? 48.151 23.373 -35.951 1.00 21.84 387 SER A O 1
ATOM 2960 N N . ILE A 1 388 ? 46.240 24.220 -35.084 1.00 22.97 388 ILE A N 1
ATOM 2961 C CA . ILE A 1 388 ? 45.135 23.800 -35.983 1.00 22.97 388 ILE A CA 1
ATOM 2962 C C . ILE A 1 388 ? 45.442 23.721 -37.503 1.00 22.97 388 ILE A C 1
ATOM 2964 O O . ILE A 1 388 ? 45.975 24.682 -38.043 1.00 22.97 388 ILE A O 1
ATOM 2968 N N . VAL A 1 389 ? 44.915 22.692 -38.206 1.00 23.86 389 VAL A N 1
ATOM 2969 C CA . VAL A 1 389 ? 44.261 22.750 -39.555 1.00 23.86 389 VAL A CA 1
ATOM 2970 C C . VAL A 1 389 ? 43.419 21.467 -39.807 1.00 23.86 389 VAL A C 1
ATOM 2972 O O . VAL A 1 389 ? 43.735 20.402 -39.285 1.00 23.86 389 VAL A O 1
ATOM 2975 N N . ARG A 1 390 ? 42.330 21.559 -40.595 1.00 22.12 390 ARG A N 1
ATOM 2976 C CA . ARG A 1 390 ? 41.471 20.429 -41.046 1.00 22.12 390 ARG A CA 1
ATOM 2977 C C . ARG A 1 390 ? 41.992 19.788 -42.346 1.00 22.12 390 ARG A C 1
ATOM 2979 O O . ARG A 1 390 ? 42.400 20.546 -43.219 1.00 22.12 390 ARG A O 1
ATOM 2986 N N . MET A 1 391 ? 41.728 18.492 -42.591 1.00 21.78 391 MET A N 1
ATOM 2987 C CA . MET A 1 391 ? 41.056 18.061 -43.844 1.00 21.78 391 MET A CA 1
ATOM 2988 C C . MET A 1 391 ? 40.547 16.604 -43.868 1.00 21.78 391 MET A C 1
ATOM 2990 O O . MET A 1 391 ? 41.050 15.736 -43.164 1.00 21.78 391 MET A O 1
ATOM 2994 N N . HIS A 1 392 ? 39.547 16.351 -44.724 1.00 23.38 392 HIS A N 1
ATOM 2995 C CA . HIS A 1 392 ? 39.047 15.016 -45.089 1.00 23.38 392 HIS A CA 1
ATOM 2996 C C . HIS A 1 392 ? 40.073 14.225 -45.921 1.00 23.38 392 HIS A C 1
ATOM 2998 O O . HIS A 1 392 ? 40.646 14.802 -46.845 1.00 23.38 392 HIS A O 1
ATOM 3004 N N . LYS A 1 393 ? 40.153 12.896 -45.715 1.00 23.06 393 LYS A N 1
ATOM 3005 C CA . LYS A 1 393 ? 40.171 11.851 -46.775 1.00 23.06 393 LYS A CA 1
ATOM 3006 C C . LYS A 1 393 ? 40.380 10.439 -46.195 1.00 23.06 393 LYS A C 1
ATOM 3008 O O . LYS A 1 393 ? 41.506 10.090 -45.870 1.00 23.06 393 LYS A O 1
ATOM 3013 N N . SER A 1 394 ? 39.324 9.620 -46.154 1.00 23.64 394 SER A N 1
ATOM 3014 C CA . SER A 1 394 ? 39.374 8.164 -46.422 1.00 23.64 394 SER A CA 1
ATOM 3015 C C . SER A 1 394 ? 37.959 7.568 -46.353 1.00 23.64 394 SER A C 1
ATOM 3017 O O . SER A 1 394 ? 37.500 7.191 -45.279 1.00 23.64 394 SER A O 1
ATOM 3019 N N . LEU A 1 395 ? 37.233 7.551 -47.479 1.00 24.59 395 LEU A N 1
ATOM 3020 C CA . LEU A 1 395 ? 35.962 6.821 -47.618 1.00 24.59 395 LEU A CA 1
ATOM 3021 C C . LEU A 1 395 ? 35.567 6.687 -49.104 1.00 24.59 395 LEU A C 1
ATOM 3023 O O . LEU A 1 395 ? 34.654 7.347 -49.584 1.00 24.59 395 LEU A O 1
ATOM 3027 N N . SER A 1 396 ? 36.313 5.852 -49.830 1.00 22.89 396 SER A N 1
ATOM 3028 C CA . SER A 1 396 ? 36.002 5.362 -51.183 1.00 22.89 396 SER A CA 1
ATOM 3029 C C . SER A 1 396 ? 36.710 4.022 -51.401 1.00 22.89 396 SER A C 1
ATOM 3031 O O . SER A 1 396 ? 37.738 3.772 -50.779 1.00 22.89 396 SER A O 1
ATOM 3033 N N . ASN A 1 397 ? 36.194 3.213 -52.333 1.00 24.45 397 ASN A N 1
ATOM 3034 C CA . ASN A 1 397 ? 36.702 1.896 -52.746 1.00 24.45 397 ASN A CA 1
ATOM 3035 C C . ASN A 1 397 ? 36.555 0.779 -51.689 1.00 24.45 397 ASN A C 1
ATOM 3037 O O . ASN A 1 397 ? 37.470 0.525 -50.914 1.00 24.45 397 ASN A O 1
ATOM 3041 N N . THR A 1 398 ? 35.432 0.048 -51.724 1.00 25.39 398 THR A N 1
ATOM 3042 C CA . THR A 1 398 ? 35.382 -1.407 -52.040 1.00 25.39 398 THR A CA 1
ATOM 3043 C C . THR A 1 398 ? 33.915 -1.860 -52.131 1.00 25.39 398 THR A C 1
ATOM 3045 O O . THR A 1 398 ? 33.394 -2.515 -51.238 1.00 25.39 398 THR A O 1
ATOM 3048 N N . ILE A 1 399 ? 33.229 -1.492 -53.220 1.00 24.33 399 ILE A N 1
ATOM 3049 C CA . ILE A 1 399 ? 31.986 -2.146 -53.673 1.00 24.33 399 ILE A CA 1
ATOM 3050 C C . ILE A 1 399 ? 32.018 -2.183 -55.205 1.00 24.33 399 ILE A C 1
ATOM 3052 O O . ILE A 1 399 ? 31.566 -1.238 -55.839 1.00 24.33 399 ILE A O 1
ATOM 3056 N N . PHE A 1 400 ? 32.614 -3.233 -55.781 1.00 25.11 400 PHE A N 1
ATOM 3057 C CA . PHE A 1 400 ? 32.314 -3.783 -57.117 1.00 25.11 400 PHE A CA 1
ATOM 3058 C C . PHE A 1 400 ? 33.285 -4.933 -57.435 1.00 25.11 400 PHE A C 1
ATOM 3060 O O . PHE A 1 400 ? 34.374 -4.683 -57.939 1.00 25.11 400 PHE A O 1
ATOM 3067 N N . GLN A 1 401 ? 32.889 -6.178 -57.141 1.00 26.55 401 GLN A N 1
ATOM 3068 C CA . GLN A 1 401 ? 33.306 -7.404 -57.851 1.00 26.55 401 GLN A CA 1
ATOM 3069 C C . GLN A 1 401 ? 32.676 -8.642 -57.195 1.00 26.55 401 GLN A C 1
ATOM 3071 O O . GLN A 1 401 ? 33.117 -9.083 -56.138 1.00 26.55 401 GLN A O 1
ATOM 3076 N N . ASN A 1 402 ? 31.622 -9.182 -57.815 1.00 25.52 402 ASN A N 1
ATOM 3077 C CA . ASN A 1 402 ? 31.613 -10.538 -58.388 1.00 25.52 402 ASN A CA 1
ATOM 3078 C C . ASN A 1 402 ? 30.181 -10.966 -58.742 1.00 25.52 402 ASN A C 1
ATOM 3080 O O . ASN A 1 402 ? 29.382 -11.323 -57.882 1.00 25.52 402 ASN A O 1
ATOM 3084 N N . LEU A 1 403 ? 29.888 -10.963 -60.042 1.00 24.42 403 LEU A N 1
ATOM 3085 C CA . LEU A 1 403 ? 28.742 -11.636 -60.646 1.00 24.42 403 LEU A CA 1
ATOM 3086 C C . LEU A 1 403 ? 29.286 -12.610 -61.689 1.00 24.42 403 LEU A C 1
ATOM 3088 O O . LEU A 1 403 ? 29.846 -12.154 -62.682 1.00 24.42 403 LEU A O 1
ATOM 3092 N N . HIS A 1 404 ? 29.117 -13.914 -61.460 1.00 27.16 404 HIS A N 1
ATOM 3093 C CA . HIS A 1 404 ? 28.467 -14.838 -62.402 1.00 27.16 404 HIS A CA 1
ATOM 3094 C C . HIS A 1 404 ? 28.628 -16.306 -61.984 1.00 27.16 404 HIS A C 1
ATOM 3096 O O . HIS A 1 404 ? 29.756 -16.774 -61.896 1.00 27.16 404 HIS A O 1
ATOM 3102 N N . LYS A 1 405 ? 27.481 -17.011 -61.941 1.00 25.78 405 LYS A N 1
ATOM 3103 C CA . LYS A 1 405 ? 27.301 -18.430 -62.326 1.00 25.78 405 LYS A CA 1
ATOM 3104 C C . LYS A 1 405 ? 28.012 -19.484 -61.437 1.00 25.78 405 LYS A C 1
ATOM 3106 O O . LYS A 1 405 ? 28.891 -19.154 -60.655 1.00 25.78 405 LYS A O 1
ATOM 3111 N N . ASP A 1 406 ? 27.597 -20.752 -61.405 1.00 24.83 406 ASP A N 1
ATOM 3112 C CA . ASP A 1 406 ? 26.699 -21.505 -62.301 1.00 24.83 406 ASP A CA 1
ATOM 3113 C C . ASP A 1 406 ? 25.344 -21.928 -61.696 1.00 24.83 406 ASP A C 1
ATOM 3115 O O . ASP A 1 406 ? 25.039 -21.707 -60.525 1.00 24.83 406 ASP A O 1
ATOM 3119 N N . GLU A 1 407 ? 24.510 -22.501 -62.563 1.00 25.94 407 GLU A N 1
ATOM 3120 C CA . GLU A 1 407 ? 23.185 -23.059 -62.293 1.00 25.94 407 GLU A CA 1
ATOM 3121 C C . GLU A 1 407 ? 23.281 -24.514 -61.798 1.00 25.94 407 GLU A C 1
ATOM 3123 O O . GLU A 1 407 ? 24.173 -25.251 -62.210 1.00 25.94 407 GLU A O 1
ATOM 3128 N N . ILE A 1 408 ? 22.299 -24.972 -61.013 1.00 26.83 408 ILE A N 1
ATOM 3129 C CA . ILE A 1 408 ? 21.755 -26.340 -61.106 1.00 26.83 408 ILE A CA 1
ATOM 3130 C C . ILE A 1 408 ? 20.321 -26.348 -60.557 1.00 26.83 408 ILE A C 1
ATOM 3132 O O . ILE A 1 408 ? 19.966 -25.585 -59.659 1.00 26.83 408 ILE A O 1
ATOM 3136 N N . THR A 1 409 ? 19.475 -27.177 -61.159 1.00 25.73 409 THR A N 1
ATOM 3137 C CA . THR A 1 409 ? 18.016 -27.176 -61.003 1.00 25.73 409 THR A CA 1
ATOM 3138 C C . THR A 1 409 ? 17.511 -27.938 -59.779 1.00 25.73 409 THR A C 1
ATOM 3140 O O . THR A 1 409 ? 18.004 -29.025 -59.481 1.00 25.73 409 THR A O 1
ATOM 3143 N N . ASN A 1 410 ? 16.380 -27.492 -59.224 1.00 27.05 410 ASN A N 1
ATOM 3144 C CA . ASN A 1 410 ? 15.223 -28.384 -59.087 1.00 27.05 410 ASN A CA 1
ATOM 3145 C C . ASN A 1 410 ? 13.900 -27.603 -59.053 1.00 27.05 410 ASN A C 1
ATOM 3147 O O . ASN A 1 410 ? 13.827 -26.507 -58.506 1.00 27.05 410 ASN A O 1
ATOM 3151 N N . GLU A 1 411 ? 12.870 -28.171 -59.678 1.00 25.72 411 GLU A N 1
ATOM 3152 C CA . GLU A 1 411 ? 11.548 -27.557 -59.848 1.00 25.72 411 GLU A CA 1
ATOM 3153 C C . GLU A 1 411 ? 10.548 -27.989 -58.751 1.00 25.72 411 GLU A C 1
ATOM 3155 O O . GLU A 1 411 ? 10.812 -28.907 -57.978 1.00 25.72 411 GLU A O 1
ATOM 3160 N N . LYS A 1 412 ? 9.337 -27.408 -58.805 1.00 26.12 412 LYS A N 1
ATOM 3161 C CA . LYS A 1 412 ? 8.090 -27.865 -58.151 1.00 26.12 412 LYS A CA 1
ATOM 3162 C C . LYS A 1 412 ? 7.999 -27.691 -56.629 1.00 26.12 412 LYS A C 1
ATOM 3164 O O . LYS A 1 412 ? 8.057 -28.653 -55.873 1.00 26.12 412 LYS A O 1
ATOM 3169 N N . TYR A 1 413 ? 7.617 -26.482 -56.223 1.00 27.94 413 TYR A N 1
ATOM 3170 C CA . TYR A 1 413 ? 6.289 -26.267 -55.628 1.00 27.94 413 TYR A CA 1
ATOM 3171 C C . TYR A 1 413 ? 5.824 -24.854 -55.997 1.00 27.94 413 TYR A C 1
ATOM 3173 O O . TYR A 1 413 ? 6.553 -23.897 -55.760 1.00 27.94 413 TYR A O 1
ATOM 3181 N N . ASP A 1 414 ? 4.660 -24.735 -56.640 1.00 26.09 414 ASP A N 1
ATOM 3182 C CA . ASP A 1 414 ? 4.280 -23.532 -57.393 1.00 26.09 414 ASP A CA 1
ATOM 3183 C C . ASP A 1 414 ? 2.895 -22.985 -56.992 1.00 26.09 414 ASP A C 1
ATOM 3185 O O . ASP A 1 414 ? 2.038 -23.718 -56.502 1.00 26.09 414 ASP A O 1
ATOM 3189 N N . ALA A 1 415 ? 2.708 -21.688 -57.238 1.00 24.75 415 ALA A N 1
ATOM 3190 C CA . ALA A 1 415 ? 1.447 -20.958 -57.367 1.00 24.75 415 ALA A CA 1
ATOM 3191 C C . ALA A 1 415 ? 0.307 -21.213 -56.348 1.00 24.75 415 ALA A C 1
ATOM 3193 O O . ALA A 1 415 ? -0.703 -21.840 -56.671 1.00 24.75 415 ALA A O 1
ATOM 3194 N N . GLN A 1 416 ? 0.338 -20.513 -55.204 1.00 24.41 416 GLN A N 1
ATOM 3195 C CA . GLN A 1 416 ? -0.888 -19.913 -54.645 1.00 24.41 416 GLN A CA 1
ATOM 3196 C C . GLN A 1 416 ? -0.609 -18.671 -53.775 1.00 24.41 416 GLN A C 1
ATOM 3198 O O . GLN A 1 416 ? 0.489 -18.490 -53.259 1.00 24.41 416 GLN A O 1
ATOM 3203 N N . CYS A 1 417 ? -1.624 -17.810 -53.624 1.00 25.73 417 CYS A N 1
ATOM 3204 C CA . CYS A 1 417 ? -1.637 -16.629 -52.745 1.00 25.73 417 CYS A CA 1
ATOM 3205 C C . CYS A 1 417 ? -0.580 -15.534 -53.003 1.00 25.73 417 CYS A C 1
ATOM 3207 O O . CYS A 1 417 ? 0.033 -15.025 -52.069 1.00 25.73 417 CYS A O 1
ATOM 3209 N N . ASN A 1 418 ? -0.473 -15.061 -54.250 1.00 27.19 418 ASN A N 1
ATOM 3210 C CA . ASN A 1 418 ? 0.058 -13.717 -54.529 1.00 27.19 418 ASN A CA 1
ATOM 3211 C C . ASN A 1 418 ? -0.877 -12.928 -55.473 1.00 27.19 418 ASN A C 1
ATOM 3213 O O . ASN A 1 418 ? -0.476 -12.431 -56.521 1.00 27.19 418 ASN A O 1
ATOM 3217 N N . ALA A 1 419 ? -2.170 -12.896 -55.120 1.00 30.14 419 ALA A N 1
ATOM 3218 C CA . ALA A 1 419 ? -3.253 -12.329 -55.933 1.00 30.14 419 ALA A CA 1
ATOM 3219 C C . ALA A 1 419 ? -4.418 -11.788 -55.071 1.00 30.14 419 ALA A C 1
ATOM 3221 O O . ALA A 1 419 ? -5.585 -12.044 -55.355 1.00 30.14 419 ALA A O 1
ATOM 3222 N N . THR A 1 420 ? -4.110 -11.066 -53.985 1.00 29.59 420 THR A N 1
ATOM 3223 C CA . THR A 1 420 ? -5.130 -10.642 -52.996 1.00 29.59 420 THR A CA 1
ATOM 3224 C C . THR A 1 420 ? -4.996 -9.194 -52.506 1.00 29.59 420 THR A C 1
ATOM 3226 O O . THR A 1 420 ? -5.671 -8.812 -51.556 1.00 29.59 420 THR A O 1
ATOM 3229 N N . HIS A 1 421 ? -4.158 -8.372 -53.152 1.00 31.41 421 HIS A N 1
ATOM 3230 C CA . HIS A 1 421 ? -3.841 -7.006 -52.697 1.00 31.41 421 HIS A CA 1
ATOM 3231 C C . HIS A 1 421 ? -4.146 -5.873 -53.700 1.00 31.41 421 HIS A C 1
ATOM 3233 O O . HIS A 1 421 ? -3.675 -4.754 -53.511 1.00 31.41 421 HIS A O 1
ATOM 3239 N N . THR A 1 422 ? -4.988 -6.120 -54.715 1.00 32.28 422 THR A N 1
ATOM 3240 C CA . THR A 1 422 ? -5.374 -5.079 -55.700 1.00 32.28 422 THR A CA 1
ATOM 3241 C C . THR A 1 422 ? -6.859 -5.070 -56.092 1.00 32.28 422 THR A C 1
ATOM 3243 O O . THR A 1 422 ? -7.232 -4.385 -57.038 1.00 32.28 422 THR A O 1
ATOM 3246 N N . GLN A 1 423 ? -7.733 -5.801 -55.385 1.00 30.27 423 GLN A N 1
ATOM 3247 C CA . GLN A 1 423 ? -9.164 -5.870 -55.726 1.00 30.27 423 GLN A CA 1
ATOM 3248 C C . GLN A 1 423 ? -10.067 -6.012 -54.488 1.00 30.27 423 GLN A C 1
ATOM 3250 O O . GLN A 1 423 ? -10.809 -6.978 -54.339 1.00 30.27 423 GLN A O 1
ATOM 3255 N N . LYS A 1 424 ? -9.977 -5.048 -53.558 1.00 29.69 424 LYS A N 1
ATOM 3256 C CA . LYS A 1 424 ? -10.926 -4.925 -52.430 1.00 29.69 424 LYS A CA 1
ATOM 3257 C C . LYS A 1 424 ? -11.104 -3.492 -51.902 1.00 29.69 424 LYS A C 1
ATOM 3259 O O . LYS A 1 424 ? -11.268 -3.273 -50.709 1.00 29.69 424 LYS A O 1
ATOM 3264 N N . ALA A 1 425 ? -11.067 -2.520 -52.816 1.00 28.22 425 ALA A N 1
ATOM 3265 C CA . ALA A 1 425 ? -11.204 -1.085 -52.531 1.00 28.22 425 ALA A CA 1
ATOM 3266 C C . ALA A 1 425 ? -12.290 -0.386 -53.385 1.00 28.22 425 ALA A C 1
ATOM 3268 O O . ALA A 1 425 ? -12.282 0.834 -53.506 1.00 28.22 425 ALA A O 1
ATOM 3269 N N . GLY A 1 426 ? -13.203 -1.151 -54.000 1.00 32.34 426 GLY A N 1
ATOM 3270 C CA . GLY A 1 426 ? -14.259 -0.625 -54.885 1.00 32.34 426 GLY A CA 1
ATOM 3271 C C . GLY A 1 426 ? -15.657 -1.223 -54.678 1.00 32.34 426 GLY A C 1
ATOM 3272 O O . GLY A 1 426 ? -16.571 -0.868 -55.411 1.00 32.34 426 GLY A O 1
ATOM 3273 N N . GLU A 1 427 ? -15.839 -2.120 -53.701 1.00 29.77 427 GLU A N 1
ATOM 3274 C CA . GLU A 1 427 ? -17.065 -2.930 -53.538 1.00 29.77 427 GLU A CA 1
ATOM 3275 C C . GLU A 1 427 ? -17.610 -2.918 -52.092 1.00 29.77 427 GLU A C 1
ATOM 3277 O O . GLU A 1 427 ? -18.139 -3.908 -51.603 1.00 29.77 427 GLU A O 1
ATOM 3282 N N . ILE A 1 428 ? -17.501 -1.777 -51.399 1.00 28.14 428 ILE A N 1
ATOM 3283 C CA . ILE A 1 428 ? -18.346 -1.440 -50.230 1.00 28.14 428 ILE A CA 1
ATOM 3284 C C . ILE A 1 428 ? -18.860 0.001 -50.404 1.00 28.14 428 ILE A C 1
ATOM 3286 O O . ILE A 1 428 ? -18.664 0.878 -49.568 1.00 28.14 428 ILE A O 1
ATOM 3290 N N . ALA A 1 429 ? -19.451 0.264 -51.571 1.00 28.72 429 ALA A N 1
ATOM 3291 C CA . ALA A 1 429 ? -19.951 1.580 -51.974 1.00 28.72 429 ALA A CA 1
ATOM 3292 C C . ALA A 1 429 ? -21.240 1.467 -52.814 1.00 28.72 429 ALA A C 1
ATOM 3294 O O . ALA A 1 429 ? -21.419 2.211 -53.772 1.00 28.72 429 ALA A O 1
ATOM 3295 N N . ASN A 1 430 ? -22.101 0.488 -52.496 1.00 27.77 430 ASN A N 1
ATOM 3296 C CA . ASN A 1 430 ? -23.395 0.253 -53.156 1.00 27.77 430 ASN A CA 1
ATOM 3297 C C . ASN A 1 430 ? -24.291 -0.717 -52.345 1.00 27.77 430 ASN A C 1
ATOM 3299 O O . ASN A 1 430 ? -24.704 -1.740 -52.875 1.00 27.77 430 ASN A O 1
ATOM 3303 N N . ASP A 1 431 ? -24.579 -0.443 -51.060 1.00 26.88 431 ASP A N 1
ATOM 3304 C CA . ASP A 1 431 ? -25.540 -1.294 -50.312 1.00 26.88 431 ASP A CA 1
ATOM 3305 C C . ASP A 1 431 ? -26.281 -0.631 -49.122 1.00 26.88 431 ASP A C 1
ATOM 3307 O O . ASP A 1 431 ? -26.591 -1.268 -48.119 1.00 26.88 431 ASP A O 1
ATOM 3311 N N . VAL A 1 432 ? -26.613 0.666 -49.225 1.00 25.83 432 VAL A N 1
ATOM 3312 C CA . VAL A 1 432 ? -27.620 1.312 -48.345 1.00 25.83 432 VAL A CA 1
ATOM 3313 C C . VAL A 1 432 ? -28.527 2.245 -49.158 1.00 25.83 432 VAL A C 1
ATOM 3315 O O . VAL A 1 432 ? -28.578 3.452 -48.930 1.00 25.83 432 VAL A O 1
ATOM 3318 N N . GLN A 1 433 ? -29.242 1.709 -50.156 1.00 23.66 433 GLN A N 1
ATOM 3319 C CA . GLN A 1 433 ? -30.295 2.480 -50.834 1.00 23.66 433 GLN A CA 1
ATOM 3320 C C . GLN A 1 433 ? -31.423 1.620 -51.434 1.00 23.66 433 GLN A C 1
ATOM 3322 O O . GLN A 1 433 ? -31.548 1.501 -52.652 1.00 23.66 433 GLN A O 1
ATOM 3327 N N . LYS A 1 434 ? -32.269 1.048 -50.561 1.00 24.11 434 LYS A N 1
ATOM 3328 C CA . LYS A 1 434 ? -33.689 0.708 -50.816 1.00 24.11 434 LYS A CA 1
ATOM 3329 C C . LYS A 1 434 ? -34.344 0.106 -49.568 1.00 24.11 434 LYS A C 1
ATOM 3331 O O . LYS A 1 434 ? -34.094 -1.048 -49.259 1.00 24.11 434 LYS A O 1
ATOM 3336 N N . TYR A 1 435 ? -35.205 0.878 -48.909 1.00 24.45 435 TYR A N 1
ATOM 3337 C CA . TYR A 1 435 ? -36.606 0.524 -48.637 1.00 24.45 435 TYR A CA 1
ATOM 3338 C C . TYR A 1 435 ? -37.341 1.806 -48.216 1.00 24.45 435 TYR A C 1
ATOM 3340 O O . TYR A 1 435 ? -36.876 2.537 -47.347 1.00 24.45 435 TYR A O 1
ATOM 3348 N N . THR A 1 436 ? -38.441 2.117 -48.899 1.00 24.34 436 THR A N 1
ATOM 3349 C CA . THR A 1 436 ? -39.312 3.279 -48.648 1.00 24.34 436 THR A CA 1
ATOM 3350 C C . THR A 1 436 ? -40.358 2.931 -47.585 1.00 24.34 436 THR A C 1
ATOM 3352 O O . THR A 1 436 ? -40.843 1.806 -47.576 1.00 24.34 436 THR A O 1
ATOM 3355 N N . ILE A 1 437 ? -40.537 3.789 -46.575 1.00 24.72 437 ILE A N 1
ATOM 3356 C CA . ILE A 1 437 ? -41.663 4.742 -46.417 1.00 24.72 437 ILE A CA 1
ATOM 3357 C C . ILE A 1 437 ? -43.037 4.063 -46.338 1.00 24.72 437 ILE A C 1
ATOM 3359 O O . ILE A 1 437 ? -43.521 3.563 -47.345 1.00 24.72 437 ILE A O 1
ATOM 3363 N N . ASP A 1 438 ? -43.619 4.148 -45.140 1.00 23.23 438 ASP A N 1
ATOM 3364 C CA . ASP A 1 438 ? -45.017 4.449 -44.775 1.00 23.23 438 ASP A CA 1
ATOM 3365 C C . ASP A 1 438 ? -44.990 4.676 -43.236 1.00 23.23 438 ASP A C 1
ATOM 3367 O O . ASP A 1 438 ? -44.297 3.927 -42.546 1.00 23.23 438 ASP A O 1
ATOM 3371 N N . ASP A 1 439 ? -45.668 5.618 -42.573 1.00 22.39 439 ASP A N 1
ATOM 3372 C CA . ASP A 1 439 ? -46.183 6.958 -42.916 1.00 22.39 439 ASP A CA 1
ATOM 3373 C C . ASP A 1 439 ? -46.488 7.698 -41.567 1.00 22.39 439 ASP A C 1
ATOM 3375 O O . ASP A 1 439 ? -46.325 7.091 -40.507 1.00 22.39 439 ASP A O 1
ATOM 3379 N N . VAL A 1 440 ? -46.997 8.943 -41.597 1.00 24.17 440 VAL A N 1
ATOM 3380 C CA . VAL A 1 440 ? -47.536 9.769 -40.469 1.00 24.17 440 VAL A CA 1
ATOM 3381 C C . VAL A 1 440 ? -46.552 10.668 -39.679 1.00 24.17 440 VAL A C 1
ATOM 3383 O O . VAL A 1 440 ? -45.803 10.206 -38.827 1.00 24.17 440 VAL A O 1
ATOM 3386 N N . GLU A 1 441 ? -46.671 11.979 -39.962 1.00 22.23 441 GLU A N 1
ATOM 3387 C CA . GLU A 1 441 ? -46.700 13.192 -39.092 1.00 22.23 441 GLU A CA 1
ATOM 3388 C C . GLU A 1 441 ? -45.761 13.296 -37.850 1.00 22.23 441 GLU A C 1
ATOM 3390 O O . GLU A 1 441 ? -45.644 12.384 -37.043 1.00 22.23 441 GLU A O 1
ATOM 3395 N N . ASP A 1 442 ? -45.097 14.427 -37.558 1.00 23.98 442 ASP A N 1
ATOM 3396 C CA . ASP A 1 442 ? -45.443 15.832 -37.856 1.00 23.98 442 ASP A CA 1
ATOM 3397 C C . ASP A 1 442 ? -44.188 16.746 -38.078 1.00 23.98 442 ASP A C 1
ATOM 3399 O O . ASP A 1 442 ? -43.065 16.270 -38.230 1.00 23.98 442 ASP A O 1
ATOM 3403 N N . LYS A 1 443 ? -44.396 18.070 -38.157 1.00 23.20 443 LYS A N 1
ATOM 3404 C CA . LYS A 1 443 ? -43.451 19.179 -38.457 1.00 23.20 443 LYS A CA 1
ATOM 3405 C C . LYS A 1 443 ? -42.287 19.280 -37.431 1.00 23.20 443 LYS A C 1
ATOM 3407 O O . LYS A 1 443 ? -42.390 18.758 -36.330 1.00 23.20 443 LYS A O 1
ATOM 3412 N N . GLU A 1 444 ? -41.153 19.954 -37.682 1.00 24.28 444 GLU A N 1
ATOM 3413 C CA . GLU A 1 444 ? -40.952 21.203 -38.446 1.00 24.28 444 GLU A CA 1
ATOM 3414 C C . GLU A 1 444 ? -39.522 21.353 -39.051 1.00 24.28 444 GLU A C 1
ATOM 3416 O O . GLU A 1 444 ? -38.742 20.404 -39.093 1.00 24.28 444 GLU A O 1
ATOM 3421 N N . SER A 1 445 ? -39.188 22.520 -39.621 1.00 23.48 445 SER A N 1
ATOM 3422 C CA . SER A 1 445 ? -38.104 22.705 -40.608 1.00 23.48 445 SER A CA 1
ATOM 3423 C C . SER A 1 445 ? -36.660 22.711 -40.078 1.00 23.48 445 SER A C 1
ATOM 3425 O O . SER A 1 445 ? -36.331 23.452 -39.152 1.00 23.48 445 SER A O 1
ATOM 3427 N N . VAL A 1 446 ? -35.758 22.032 -40.797 1.00 21.67 446 VAL A N 1
ATOM 3428 C CA . VAL A 1 446 ? -34.293 22.138 -40.639 1.00 21.67 446 VAL A CA 1
ATOM 3429 C C . VAL A 1 446 ? -33.732 23.336 -41.417 1.00 21.67 446 VAL A C 1
ATOM 3431 O O . VAL A 1 446 ? -33.967 23.459 -42.619 1.00 21.67 446 VAL A O 1
ATOM 3434 N N . SER A 1 447 ? -32.895 24.151 -40.770 1.00 21.42 447 SER A N 1
ATOM 3435 C CA . SER A 1 447 ? -31.925 25.030 -41.437 1.00 21.42 447 SER A CA 1
ATOM 3436 C C . SER A 1 447 ? -30.506 24.496 -41.210 1.00 21.42 447 SER A C 1
ATOM 3438 O O . SER A 1 447 ? -30.068 24.274 -40.085 1.00 21.42 447 SER A O 1
ATOM 3440 N N . SER A 1 448 ? -29.776 24.231 -42.293 1.00 23.66 448 SER A N 1
ATOM 3441 C CA . SER A 1 448 ? -28.449 23.615 -42.225 1.00 23.66 448 SER A CA 1
ATOM 3442 C C . SER A 1 448 ? -27.358 24.638 -41.889 1.00 23.66 448 SER A C 1
ATOM 3444 O O . SER A 1 448 ? -27.038 25.485 -42.727 1.00 23.66 448 SER A O 1
ATOM 3446 N N . GLN A 1 449 ? -26.719 24.508 -40.725 1.00 21.72 449 GLN A N 1
ATOM 3447 C CA . GLN A 1 449 ? -25.413 25.115 -40.450 1.00 21.72 449 GLN A CA 1
ATOM 3448 C C . GLN A 1 449 ? -24.472 24.116 -39.775 1.00 21.72 449 GLN A C 1
ATOM 3450 O O . GLN A 1 449 ? -24.869 23.342 -38.909 1.00 21.72 449 GLN A O 1
ATOM 3455 N N . SER A 1 450 ? -23.209 24.142 -40.196 1.00 24.83 450 SER A N 1
ATOM 3456 C CA . SER A 1 450 ? -22.127 23.336 -39.640 1.00 24.83 450 SER A CA 1
ATOM 3457 C C . SER A 1 450 ? -21.570 23.989 -38.374 1.00 24.83 450 SER A C 1
ATOM 3459 O O . SER A 1 450 ? -20.816 24.962 -38.462 1.00 24.83 450 SER A O 1
ATOM 3461 N N . THR A 1 451 ? -21.894 23.447 -37.204 1.00 21.91 451 THR A N 1
ATOM 3462 C CA . THR A 1 451 ? -21.221 23.810 -35.954 1.00 21.91 451 THR A CA 1
ATOM 3463 C C . THR A 1 451 ? -19.842 23.157 -35.886 1.00 21.91 451 THR A C 1
ATOM 3465 O O . THR A 1 451 ? -19.688 21.994 -35.519 1.00 21.91 451 THR A O 1
ATOM 3468 N N . LEU A 1 452 ? -18.820 23.946 -36.221 1.00 24.58 452 LEU A N 1
ATOM 3469 C CA . LEU A 1 452 ? -17.482 23.759 -35.663 1.00 24.58 452 LEU A CA 1
ATOM 3470 C C . LEU A 1 452 ? -17.606 23.736 -34.130 1.00 24.58 452 LEU A C 1
ATOM 3472 O O . LEU A 1 452 ? -18.299 24.582 -33.564 1.00 24.58 452 LEU A O 1
ATOM 3476 N N . ILE A 1 453 ? -16.951 22.782 -33.467 1.00 25.28 453 ILE A N 1
ATOM 3477 C CA . ILE A 1 453 ? -16.817 22.811 -32.005 1.00 25.28 453 ILE A CA 1
ATOM 3478 C C . ILE A 1 453 ? -15.879 23.974 -31.662 1.00 25.28 453 ILE A C 1
ATOM 3480 O O . ILE A 1 453 ? -14.818 24.107 -32.272 1.00 25.28 453 ILE A O 1
ATOM 3484 N N . ASP A 1 454 ? -16.305 24.844 -30.746 1.00 27.47 454 ASP A N 1
ATOM 3485 C CA . ASP A 1 454 ? -15.658 26.138 -30.529 1.00 27.47 454 ASP A CA 1
ATOM 3486 C C . ASP A 1 454 ? -14.335 26.010 -29.751 1.00 27.47 454 ASP A C 1
ATOM 3488 O O . ASP A 1 454 ? -14.287 25.599 -28.590 1.00 27.47 454 ASP A O 1
ATOM 3492 N N . ASP A 1 455 ? -13.266 26.449 -30.411 1.00 34.66 455 ASP A N 1
ATOM 3493 C CA . ASP A 1 455 ? -11.896 26.640 -29.921 1.00 34.66 455 ASP A CA 1
ATOM 3494 C C . ASP A 1 455 ? -11.837 27.522 -28.646 1.00 34.66 455 ASP A C 1
ATOM 3496 O O . ASP A 1 455 ? -10.874 27.467 -27.880 1.00 34.66 455 ASP A O 1
ATOM 3500 N N . GLN A 1 456 ? -12.887 28.300 -28.346 1.00 28.41 456 GLN A N 1
ATOM 3501 C CA . GLN A 1 456 ? -13.003 29.045 -27.087 1.00 28.41 456 GLN A CA 1
ATOM 3502 C C . GLN A 1 456 ? -13.196 28.169 -25.840 1.00 28.41 456 GLN A C 1
ATOM 3504 O O . GLN A 1 456 ? -12.644 28.519 -24.797 1.00 28.41 456 GLN A O 1
ATOM 3509 N N . THR A 1 457 ? -13.921 27.043 -25.898 1.00 28.47 457 THR A N 1
ATOM 3510 C CA . THR A 1 457 ? -14.168 26.226 -24.690 1.00 28.47 457 THR A CA 1
ATOM 3511 C C . THR A 1 457 ? -12.867 25.606 -24.182 1.00 28.47 457 THR A C 1
ATOM 3513 O O . THR A 1 457 ? -12.496 25.804 -23.026 1.00 28.47 457 THR A O 1
ATOM 3516 N N . THR A 1 458 ? -12.105 24.970 -25.076 1.00 34.09 458 THR A N 1
ATOM 3517 C CA . THR A 1 458 ? -10.793 24.387 -24.755 1.00 34.09 458 THR A CA 1
ATOM 3518 C C . THR A 1 458 ? -9.766 25.456 -24.364 1.00 34.09 458 THR A C 1
ATOM 3520 O O . THR A 1 458 ? -8.914 25.207 -23.511 1.00 34.09 458 THR A O 1
ATOM 3523 N N . ARG A 1 459 ? -9.851 26.678 -24.919 1.00 30.56 459 ARG A N 1
ATOM 3524 C CA . ARG A 1 459 ? -9.036 27.809 -24.441 1.00 30.56 459 ARG A CA 1
ATOM 3525 C C . ARG A 1 459 ? -9.392 28.251 -23.029 1.00 30.56 459 ARG A C 1
ATOM 3527 O O . ARG A 1 459 ? -8.477 28.606 -22.297 1.00 30.56 459 ARG A O 1
ATOM 3534 N N . HIS A 1 460 ? -10.664 28.240 -22.637 1.00 29.88 460 HIS A N 1
ATOM 3535 C CA . HIS A 1 460 ? -11.054 28.648 -21.288 1.00 29.88 460 HIS A CA 1
ATOM 3536 C C . HIS A 1 460 ? -10.550 27.644 -20.239 1.00 29.88 460 HIS A C 1
ATOM 3538 O O . HIS A 1 460 ? -9.945 28.049 -19.250 1.00 29.88 460 HIS A O 1
ATOM 3544 N N . GLU A 1 461 ? -10.666 26.341 -20.517 1.00 32.62 461 GLU A N 1
ATOM 3545 C CA . GLU A 1 461 ? -10.087 25.271 -19.688 1.00 32.62 461 GLU A CA 1
ATOM 3546 C C . GLU A 1 461 ? -8.553 25.389 -19.577 1.00 32.62 461 GLU A C 1
ATOM 3548 O O . GLU A 1 461 ? -7.996 25.319 -18.480 1.00 32.62 461 GLU A O 1
ATOM 3553 N N . LEU A 1 462 ? -7.861 25.651 -20.696 1.00 32.91 462 LEU A N 1
ATOM 3554 C CA . LEU A 1 462 ? -6.417 25.924 -20.709 1.00 32.91 462 LEU A CA 1
ATOM 3555 C C . LEU A 1 462 ? -6.032 27.217 -19.977 1.00 32.91 462 LEU A C 1
ATOM 3557 O O . LEU A 1 462 ? -4.934 27.292 -19.432 1.00 32.91 462 LEU A O 1
ATOM 3561 N N . GLN A 1 463 ? -6.896 28.232 -19.962 1.00 28.27 463 GLN A N 1
ATOM 3562 C CA . GLN A 1 463 ? -6.612 29.508 -19.309 1.00 28.27 463 GLN A CA 1
ATOM 3563 C C . GLN A 1 463 ? -6.809 29.429 -17.789 1.00 28.27 463 GLN A C 1
ATOM 3565 O O . GLN A 1 463 ? -5.982 29.967 -17.058 1.00 28.27 463 GLN A O 1
ATOM 3570 N N . CYS A 1 464 ? -7.801 28.679 -17.297 1.00 29.69 464 CYS A N 1
ATOM 3571 C CA . CYS A 1 464 ? -7.910 28.366 -15.867 1.00 29.69 464 CYS A CA 1
ATOM 3572 C C . CYS A 1 464 ? -6.671 27.607 -15.352 1.00 29.69 464 CYS A C 1
ATOM 3574 O O . CYS A 1 464 ? -6.158 27.924 -14.282 1.00 29.69 464 CYS A O 1
ATOM 3576 N N . LEU A 1 465 ? -6.121 26.684 -16.153 1.00 32.72 465 LEU A N 1
ATOM 3577 C CA . LEU A 1 465 ? -4.862 25.974 -15.867 1.00 32.72 465 LEU A CA 1
ATOM 3578 C C . LEU A 1 465 ? -3.596 26.862 -15.875 1.00 32.72 465 LEU A C 1
ATOM 3580 O O . LEU A 1 465 ? -2.516 26.368 -15.553 1.00 32.72 465 LEU A O 1
ATOM 3584 N N . LEU A 1 466 ? -3.702 28.142 -16.253 1.00 30.78 466 LEU A N 1
ATOM 3585 C CA . LEU A 1 466 ? -2.592 29.106 -16.295 1.00 30.78 466 LEU A CA 1
ATOM 3586 C C . LEU A 1 466 ? -2.674 30.196 -15.212 1.00 30.78 466 LEU A C 1
ATOM 3588 O O . LEU A 1 466 ? -1.715 30.952 -15.047 1.00 30.78 466 LEU A O 1
ATOM 3592 N N . GLU A 1 467 ? -3.784 30.291 -14.473 1.00 27.59 467 GLU A N 1
ATOM 3593 C CA . GLU A 1 467 ? -3.930 31.245 -13.361 1.00 27.59 467 GLU A CA 1
ATOM 3594 C C . GLU A 1 467 ? -3.475 30.653 -12.010 1.00 27.59 467 GLU A C 1
ATOM 3596 O O . GLU A 1 467 ? -3.086 31.399 -11.106 1.00 27.59 467 GLU A O 1
ATOM 3601 N N . GLU A 1 468 ? -3.401 29.321 -11.893 1.00 30.33 468 GLU A N 1
ATOM 3602 C CA . GLU A 1 468 ? -2.695 28.647 -10.798 1.00 30.33 468 GLU A CA 1
ATOM 3603 C C . GLU A 1 468 ? -1.170 28.708 -11.004 1.00 30.33 468 GLU A C 1
ATOM 3605 O O . GLU A 1 468 ? -0.626 28.227 -11.998 1.00 30.33 468 GLU A O 1
ATOM 3610 N N . LYS A 1 469 ? -0.446 29.283 -10.035 1.00 28.19 469 LYS A N 1
ATOM 3611 C CA . LYS A 1 469 ? 1.024 29.399 -10.064 1.00 28.19 469 LYS A CA 1
ATOM 3612 C C . LYS A 1 469 ? 1.730 28.102 -9.637 1.00 28.19 469 LYS A C 1
ATOM 3614 O O . LYS A 1 469 ? 2.475 28.103 -8.659 1.00 28.19 469 LYS A O 1
ATOM 3619 N N . GLU A 1 470 ? 1.517 27.010 -10.367 1.00 35.75 470 GLU A N 1
ATOM 3620 C CA . GLU A 1 470 ? 2.334 25.795 -10.233 1.00 35.75 470 GLU A CA 1
ATOM 3621 C C . GLU A 1 470 ? 3.650 25.931 -11.036 1.00 35.75 470 GLU A C 1
ATOM 3623 O O . GLU A 1 470 ? 3.647 26.325 -12.205 1.00 35.75 470 GLU A O 1
ATOM 3628 N N . GLU A 1 471 ? 4.801 25.578 -10.446 1.00 30.34 471 GLU A N 1
ATOM 3629 C CA . GLU A 1 471 ? 6.077 25.502 -11.181 1.00 30.34 471 GLU A CA 1
ATOM 3630 C C . GLU A 1 471 ? 6.147 24.213 -12.025 1.00 30.34 471 GLU A C 1
ATOM 3632 O O . GLU A 1 471 ? 6.686 23.184 -11.609 1.00 30.34 471 GLU A O 1
ATOM 3637 N N . PHE A 1 472 ? 5.588 24.258 -13.237 1.00 33.47 472 PHE A N 1
ATOM 3638 C CA . PHE A 1 472 ? 5.575 23.121 -14.162 1.00 33.47 472 PHE A CA 1
ATOM 3639 C C . PHE A 1 472 ? 6.961 22.802 -14.753 1.00 33.47 472 PHE A C 1
ATOM 3641 O O . PHE A 1 472 ? 7.378 23.361 -15.769 1.00 33.47 472 PHE A O 1
ATOM 3648 N N . PHE A 1 473 ? 7.647 21.814 -14.173 1.00 34.22 473 PHE A N 1
ATOM 3649 C CA . PHE A 1 473 ? 8.852 21.207 -14.750 1.00 34.22 473 PHE A CA 1
ATOM 3650 C C . PHE A 1 473 ? 8.511 20.288 -15.938 1.00 34.22 473 PHE A C 1
ATOM 3652 O O . PHE A 1 473 ? 8.471 19.065 -15.811 1.00 34.22 473 PHE A O 1
ATOM 3659 N N . LEU A 1 474 ? 8.279 20.883 -17.111 1.00 35.31 474 LEU A N 1
ATOM 3660 C CA . LEU A 1 474 ? 8.115 20.153 -18.371 1.00 35.31 474 LEU A CA 1
ATOM 3661 C C . LEU A 1 474 ? 9.452 19.548 -18.830 1.00 35.31 474 LEU A C 1
ATOM 3663 O O . LEU A 1 474 ? 10.389 20.267 -19.180 1.00 35.31 474 LEU A O 1
ATOM 3667 N N . PHE A 1 475 ? 9.531 18.218 -18.866 1.00 41.50 475 PHE A N 1
ATOM 3668 C CA . PHE A 1 475 ? 10.676 17.499 -19.428 1.00 41.50 475 PHE A CA 1
ATOM 3669 C C . PHE A 1 475 ? 10.633 17.484 -20.967 1.00 41.50 475 PHE A C 1
ATOM 3671 O O . PHE A 1 475 ? 9.582 17.673 -21.587 1.00 41.50 475 PHE A O 1
ATOM 3678 N N . SER A 1 476 ? 11.786 17.251 -21.600 1.00 37.72 476 SER A N 1
ATOM 3679 C CA . SER A 1 476 ? 11.882 17.137 -23.062 1.00 37.72 476 SER A CA 1
ATOM 3680 C C . SER A 1 476 ? 11.253 15.826 -23.554 1.00 37.72 476 SER A C 1
ATOM 3682 O O . SER A 1 476 ? 11.582 14.775 -22.999 1.00 37.72 476 SER A O 1
ATOM 3684 N N . PRO A 1 477 ? 10.430 15.836 -24.623 1.00 42.34 477 PRO A N 1
ATOM 3685 C CA . PRO A 1 477 ? 9.860 14.616 -25.184 1.00 42.34 477 PRO A CA 1
ATOM 3686 C C . PRO A 1 477 ? 10.957 13.666 -25.671 1.00 42.34 477 PRO A C 1
ATOM 3688 O O . PRO A 1 477 ? 11.849 14.056 -26.430 1.00 42.34 477 PRO A O 1
ATOM 3691 N N . ASN A 1 478 ? 10.861 12.400 -25.272 1.00 45.59 478 ASN A N 1
ATOM 3692 C CA . ASN A 1 478 ? 11.726 11.342 -25.778 1.00 45.59 478 ASN A CA 1
ATOM 3693 C C . ASN A 1 478 ? 11.141 10.823 -27.102 1.00 45.59 478 ASN A C 1
ATOM 3695 O O . ASN A 1 478 ? 10.253 9.971 -27.114 1.00 45.59 478 ASN A O 1
ATOM 3699 N N . SER A 1 479 ? 11.626 11.359 -28.226 1.00 45.31 479 SER A N 1
ATOM 3700 C CA . SER A 1 479 ? 11.079 11.182 -29.589 1.00 45.31 479 SER A CA 1
ATOM 3701 C C . SER A 1 479 ? 11.140 9.753 -30.160 1.00 45.31 479 SER A C 1
ATOM 3703 O O . SER A 1 479 ? 10.875 9.543 -31.343 1.00 45.31 479 SER A O 1
ATOM 3705 N N . SER A 1 480 ? 11.480 8.770 -29.326 1.00 56.22 480 SER A N 1
ATOM 3706 C CA . SER A 1 480 ? 11.620 7.351 -29.655 1.00 56.22 480 SER A CA 1
ATOM 3707 C C . SER A 1 480 ? 10.614 6.431 -28.938 1.00 56.22 480 SER A C 1
ATOM 3709 O O . SER A 1 480 ? 10.602 5.225 -29.201 1.00 56.22 480 SER A O 1
ATOM 3711 N N . PHE A 1 481 ? 9.771 6.963 -28.041 1.00 72.56 481 PHE A N 1
ATOM 3712 C CA . PHE A 1 481 ? 8.843 6.157 -27.241 1.00 72.56 481 PHE A CA 1
ATOM 3713 C C . PHE A 1 481 ? 7.614 5.685 -28.039 1.00 72.56 481 PHE A C 1
ATOM 3715 O O . PHE A 1 481 ? 6.659 6.424 -28.263 1.00 72.56 481 PHE A O 1
ATOM 3722 N N . ASP A 1 482 ? 7.621 4.406 -28.419 1.00 84.69 482 ASP A N 1
ATOM 3723 C CA . ASP A 1 482 ? 6.454 3.680 -28.932 1.00 84.69 482 ASP A CA 1
ATOM 3724 C C . ASP A 1 482 ? 5.784 2.909 -27.781 1.00 84.69 482 ASP A C 1
ATOM 3726 O O . ASP A 1 482 ? 6.240 1.833 -27.365 1.00 84.69 482 ASP A O 1
ATOM 3730 N N . ARG A 1 483 ? 4.685 3.473 -27.265 1.00 88.69 483 ARG A N 1
ATOM 3731 C CA . ARG A 1 483 ? 3.906 2.921 -26.147 1.00 88.69 483 ARG A CA 1
ATOM 3732 C C . ARG A 1 483 ? 3.387 1.512 -26.431 1.00 88.69 483 ARG A C 1
ATOM 3734 O O . ARG A 1 483 ? 3.475 0.625 -25.582 1.00 88.69 483 ARG A O 1
ATOM 3741 N N . GLU A 1 484 ? 2.851 1.275 -27.625 1.00 89.19 484 GLU A N 1
ATOM 3742 C CA . GLU A 1 484 ? 2.267 -0.023 -27.959 1.00 89.19 484 GLU A CA 1
ATOM 3743 C C . GLU A 1 484 ? 3.333 -1.111 -28.116 1.00 89.19 484 GLU A C 1
ATOM 3745 O O . GLU A 1 484 ? 3.141 -2.241 -27.670 1.00 89.19 484 GLU A O 1
ATOM 3750 N N . ARG A 1 485 ? 4.467 -0.803 -28.754 1.00 89.50 485 ARG A N 1
ATOM 3751 C CA . ARG A 1 485 ? 5.608 -1.722 -28.875 1.00 89.50 485 ARG A CA 1
ATOM 3752 C C . ARG A 1 485 ? 6.200 -2.049 -27.514 1.00 89.50 485 ARG A C 1
ATOM 3754 O O . ARG A 1 485 ? 6.526 -3.214 -27.294 1.00 89.50 485 ARG A O 1
ATOM 3761 N N . SER A 1 486 ? 6.263 -1.066 -26.620 1.00 91.88 486 SER A N 1
ATOM 3762 C CA . SER A 1 486 ? 6.661 -1.242 -25.220 1.00 91.88 486 SER A CA 1
ATOM 3763 C C . SER A 1 486 ? 5.746 -2.254 -24.516 1.00 91.88 486 SER A C 1
ATOM 3765 O O . SER A 1 486 ? 6.216 -3.286 -24.039 1.00 91.88 486 SER A O 1
ATOM 3767 N N . LEU A 1 487 ? 4.422 -2.059 -24.578 1.00 94.62 487 LEU A N 1
ATOM 3768 C CA . LEU A 1 487 ? 3.437 -2.995 -24.012 1.00 94.62 487 LEU A CA 1
ATOM 3769 C C . LEU A 1 487 ? 3.455 -4.386 -24.680 1.00 94.62 487 LEU A C 1
ATOM 3771 O O . LEU A 1 487 ? 3.323 -5.407 -24.002 1.00 94.62 487 LEU A O 1
ATOM 3775 N N . ARG A 1 488 ? 3.644 -4.462 -26.006 1.00 94.62 488 ARG A N 1
ATOM 3776 C CA . ARG A 1 488 ? 3.783 -5.731 -26.750 1.00 94.62 488 ARG A CA 1
ATOM 3777 C C . ARG A 1 488 ? 5.057 -6.489 -26.367 1.00 94.62 488 ARG A C 1
ATOM 3779 O O . ARG A 1 488 ? 5.036 -7.718 -26.319 1.00 94.62 488 ARG A O 1
ATOM 3786 N N . GLY A 1 489 ? 6.158 -5.782 -26.118 1.00 95.19 489 GLY A N 1
ATOM 3787 C CA . GLY A 1 489 ? 7.418 -6.362 -25.659 1.00 95.19 489 GLY A CA 1
ATOM 3788 C C . GLY A 1 489 ? 7.327 -6.861 -24.219 1.00 95.19 489 GLY A C 1
ATOM 3789 O O . GLY A 1 489 ? 7.662 -8.018 -23.959 1.00 95.19 489 GLY A O 1
ATOM 3790 N N . TRP A 1 490 ? 6.761 -6.046 -23.324 1.00 97.06 490 TRP A N 1
ATOM 3791 C CA . TRP A 1 490 ? 6.499 -6.421 -21.936 1.00 97.06 490 TRP A CA 1
ATOM 3792 C C . TRP A 1 490 ? 5.669 -7.705 -21.833 1.00 97.06 490 TRP A C 1
ATOM 3794 O O . TRP A 1 490 ? 6.116 -8.670 -21.216 1.00 97.06 490 TRP A O 1
ATOM 3804 N N . LYS A 1 491 ? 4.524 -7.787 -22.527 1.00 96.19 491 LYS A N 1
ATOM 3805 C CA . LYS A 1 491 ? 3.664 -8.986 -22.506 1.00 96.19 491 LYS A CA 1
ATOM 3806 C C . LYS A 1 491 ? 4.393 -10.259 -22.962 1.00 96.19 491 LYS A C 1
ATOM 3808 O O . LYS A 1 491 ? 4.165 -11.320 -22.390 1.00 96.19 491 LYS A O 1
ATOM 3813 N N . ARG A 1 492 ? 5.318 -10.163 -23.926 1.00 94.94 492 ARG A N 1
ATOM 3814 C CA . ARG A 1 492 ? 6.163 -11.294 -24.368 1.00 94.94 492 ARG A CA 1
ATOM 3815 C C . ARG A 1 492 ? 7.215 -11.698 -23.329 1.00 94.94 492 ARG A C 1
ATOM 3817 O O . ARG A 1 492 ? 7.521 -12.882 -23.214 1.00 94.94 492 ARG A O 1
ATOM 3824 N N . ALA A 1 493 ? 7.778 -10.739 -22.594 1.00 96.31 493 ALA A N 1
ATOM 3825 C CA . ALA A 1 493 ? 8.708 -11.010 -21.499 1.00 96.31 493 ALA A CA 1
ATOM 3826 C C . ALA A 1 493 ? 7.983 -11.672 -20.317 1.00 96.31 493 ALA A C 1
ATOM 3828 O O . ALA A 1 493 ? 8.408 -12.722 -19.834 1.00 96.31 493 ALA A O 1
ATOM 3829 N N . LEU A 1 494 ? 6.840 -11.105 -19.927 1.00 95.94 494 LEU A N 1
ATOM 3830 C CA . LEU A 1 494 ? 5.951 -11.607 -18.884 1.00 95.94 494 LEU A CA 1
ATOM 3831 C C . LEU A 1 494 ? 5.488 -13.043 -19.169 1.00 95.94 494 LEU A C 1
ATOM 3833 O O . LEU A 1 494 ? 5.614 -13.901 -18.302 1.00 95.94 494 LEU A O 1
ATOM 3837 N N . GLN A 1 495 ? 5.034 -13.338 -20.393 1.00 94.94 495 GLN A N 1
ATOM 3838 C CA . GLN A 1 495 ? 4.644 -14.697 -20.790 1.00 94.94 495 GLN A CA 1
ATOM 3839 C C . GLN A 1 495 ? 5.769 -15.721 -20.573 1.00 94.94 495 GLN A C 1
ATOM 3841 O O . GLN A 1 495 ? 5.495 -16.811 -20.081 1.00 94.94 495 GLN A O 1
ATOM 3846 N N . ARG A 1 496 ? 7.028 -15.375 -20.874 1.00 94.06 496 ARG A N 1
ATOM 3847 C CA . ARG A 1 496 ? 8.183 -16.260 -20.629 1.00 94.06 496 ARG A CA 1
ATOM 3848 C C . ARG A 1 496 ? 8.514 -16.422 -19.146 1.00 94.06 496 ARG A C 1
ATOM 3850 O O . ARG A 1 496 ? 8.925 -17.499 -18.742 1.00 94.06 496 ARG A O 1
ATOM 3857 N N . SER A 1 497 ? 8.328 -15.372 -18.347 1.00 94.56 497 SER A N 1
ATOM 3858 C CA . SER A 1 497 ? 8.520 -15.436 -16.894 1.00 94.56 497 SER A CA 1
ATOM 3859 C C . SER A 1 497 ? 7.451 -16.299 -16.213 1.00 94.56 497 SER A C 1
ATOM 3861 O O . SER A 1 497 ? 7.784 -17.047 -15.301 1.00 94.56 497 SER A O 1
ATOM 3863 N N . LEU A 1 498 ? 6.195 -16.233 -16.679 1.00 92.94 498 LEU A N 1
ATOM 3864 C CA . LEU A 1 498 ? 5.062 -17.001 -16.146 1.00 92.94 498 LEU A CA 1
ATOM 3865 C C . LEU A 1 498 ? 5.144 -18.502 -16.461 1.00 92.94 498 LEU A C 1
ATOM 3867 O O . LEU A 1 498 ? 4.951 -19.311 -15.561 1.00 92.94 498 LEU A O 1
ATOM 3871 N N . HIS A 1 499 ? 5.458 -18.877 -17.705 1.00 88.69 499 HIS A N 1
ATOM 3872 C CA . HIS A 1 499 ? 5.511 -20.282 -18.147 1.00 88.69 499 HIS A CA 1
ATOM 3873 C C . HIS A 1 499 ? 6.923 -20.882 -17.998 1.00 88.69 499 HIS A C 1
ATOM 3875 O O . HIS A 1 499 ? 7.326 -21.734 -18.788 1.00 88.69 499 HIS A O 1
ATOM 3881 N N . TRP A 1 500 ? 7.701 -20.416 -17.011 1.00 82.19 500 TRP A N 1
ATOM 3882 C CA . TRP A 1 500 ? 9.101 -20.818 -16.829 1.00 82.19 500 TRP A CA 1
ATOM 3883 C C . TRP A 1 500 ? 9.252 -22.345 -16.740 1.00 82.19 500 TRP A C 1
ATOM 3885 O O . TRP A 1 500 ? 10.023 -22.925 -17.502 1.00 82.19 500 TRP A O 1
ATOM 3895 N N . GLU A 1 501 ? 8.459 -22.990 -15.881 1.00 73.94 501 GLU A N 1
ATOM 3896 C CA . GLU A 1 501 ? 8.504 -24.441 -15.626 1.00 73.94 501 GLU A CA 1
ATOM 3897 C C . GLU A 1 501 ? 7.911 -25.293 -16.768 1.00 73.94 501 GLU A C 1
ATOM 3899 O O . GLU A 1 501 ? 8.178 -26.487 -16.838 1.00 73.94 501 GLU A O 1
ATOM 3904 N N . GLU A 1 502 ? 7.156 -24.698 -17.701 1.00 66.31 502 GLU A N 1
ATOM 3905 C CA . GLU A 1 502 ? 6.714 -25.369 -18.940 1.00 66.31 502 GLU A CA 1
ATOM 3906 C C . GLU A 1 502 ? 7.756 -25.259 -20.070 1.00 66.31 502 GLU A C 1
ATOM 3908 O O . GLU A 1 502 ? 7.626 -25.902 -21.112 1.00 66.31 502 GLU A O 1
ATOM 3913 N N . SER A 1 503 ? 8.784 -24.422 -19.882 1.00 55.38 503 SER A N 1
ATOM 3914 C CA . SER A 1 503 ? 9.830 -24.133 -20.872 1.00 55.38 503 SER A CA 1
ATOM 3915 C C . SER A 1 503 ? 11.198 -24.752 -20.548 1.00 55.38 503 SER A C 1
ATOM 3917 O O . SER A 1 503 ? 12.153 -24.527 -21.297 1.00 55.38 503 SER A O 1
ATOM 3919 N N . SER A 1 504 ? 11.286 -25.506 -19.444 1.00 49.56 504 SER A N 1
ATOM 3920 C CA . SER A 1 504 ? 12.510 -26.086 -18.865 1.00 49.56 504 SER A CA 1
ATOM 3921 C C . SER A 1 504 ? 12.501 -27.613 -18.852 1.00 49.56 504 SER A C 1
ATOM 3923 O O . SER A 1 504 ? 13.463 -28.194 -19.397 1.00 49.56 504 SER A O 1
#

pLDDT: mean 75.04, std 30.24, range [20.34, 98.69]